Protein AF-A0A935WUL7-F1 (afdb_monomer)

Structure (mmCIF, N/CA/C/O backbone):
data_AF-A0A935WUL7-F1
#
_entry.id   AF-A0A935WUL7-F1
#
loop_
_atom_site.group_PDB
_atom_site.id
_atom_site.type_symbol
_atom_site.label_atom_id
_atom_site.label_alt_id
_atom_site.label_comp_id
_atom_site.label_asym_id
_atom_site.label_entity_id
_atom_site.label_seq_id
_atom_site.pdbx_PDB_ins_code
_atom_site.Cartn_x
_atom_site.Cartn_y
_atom_site.Cartn_z
_atom_site.occupancy
_atom_site.B_iso_or_equiv
_atom_site.auth_seq_id
_atom_site.auth_comp_id
_atom_site.auth_asym_id
_atom_site.auth_atom_id
_atom_site.pdbx_PDB_model_num
ATOM 1 N N . MET A 1 1 ? 13.232 -27.385 20.197 1.00 43.41 1 MET A N 1
ATOM 2 C CA . MET A 1 1 ? 14.283 -27.261 19.157 1.00 43.41 1 MET A CA 1
ATOM 3 C C . MET A 1 1 ? 14.720 -25.808 19.071 1.00 43.41 1 MET A C 1
ATOM 5 O O . MET A 1 1 ? 13.887 -24.963 18.771 1.00 43.41 1 MET A O 1
ATOM 9 N N . SER A 1 2 ? 15.982 -25.527 19.407 1.00 40.28 2 SER A N 1
ATOM 10 C CA . SER A 1 2 ? 16.555 -24.174 19.506 1.00 40.28 2 SER A CA 1
ATOM 11 C C . SER A 1 2 ? 16.473 -23.404 18.179 1.00 40.28 2 SER A C 1
ATOM 13 O O . SER A 1 2 ? 16.768 -23.967 17.122 1.00 40.28 2 SER A O 1
ATOM 15 N N . LYS A 1 3 ? 16.099 -22.117 18.258 1.00 43.62 3 LYS A N 1
ATOM 16 C CA . LYS A 1 3 ? 16.056 -21.130 17.158 1.00 43.62 3 LYS A CA 1
ATOM 17 C C . LYS A 1 3 ? 17.332 -21.181 16.299 1.00 43.62 3 LYS A C 1
ATOM 19 O O . LYS A 1 3 ? 17.240 -21.166 15.077 1.00 43.62 3 LYS A O 1
ATOM 24 N N . GLY A 1 4 ? 18.490 -21.390 16.933 1.00 40.50 4 GLY A N 1
ATOM 25 C CA . GLY A 1 4 ? 19.788 -21.470 16.259 1.00 40.50 4 GLY A CA 1
ATOM 26 C C . GLY A 1 4 ? 19.947 -22.670 15.321 1.00 40.50 4 GLY A C 1
ATOM 27 O O . GLY A 1 4 ? 20.589 -22.552 14.287 1.00 40.50 4 GLY A O 1
ATOM 28 N N . ARG A 1 5 ? 19.303 -23.811 15.604 1.00 38.03 5 ARG A N 1
ATOM 29 C CA . ARG A 1 5 ? 19.417 -25.005 14.744 1.00 38.03 5 ARG A CA 1
ATOM 30 C C . ARG A 1 5 ? 18.563 -24.893 13.477 1.00 38.03 5 ARG A C 1
ATOM 32 O O . ARG A 1 5 ? 18.925 -25.469 12.464 1.00 38.03 5 ARG A O 1
ATOM 39 N N . LYS A 1 6 ? 17.455 -24.142 13.515 1.00 45.31 6 LYS A N 1
ATOM 40 C CA . LYS A 1 6 ? 16.635 -23.862 12.321 1.00 45.31 6 LYS A CA 1
ATOM 41 C C . LYS A 1 6 ? 17.317 -22.853 11.400 1.00 45.31 6 LYS A C 1
ATOM 43 O O . LYS A 1 6 ? 17.370 -23.090 10.202 1.00 45.31 6 LYS A O 1
ATOM 48 N N . VAL A 1 7 ? 17.896 -21.798 11.977 1.00 47.81 7 VAL A N 1
ATOM 49 C CA . VAL A 1 7 ? 18.708 -20.820 11.236 1.00 47.81 7 VAL A CA 1
ATOM 50 C C . VAL A 1 7 ? 19.918 -21.505 10.602 1.00 47.81 7 VAL A C 1
ATOM 52 O O . VAL A 1 7 ? 20.156 -21.306 9.424 1.00 47.81 7 VAL A O 1
ATOM 55 N N . ALA A 1 8 ? 20.600 -22.405 11.318 1.00 38.75 8 ALA A N 1
ATOM 56 C CA . ALA A 1 8 ? 21.726 -23.162 10.769 1.00 38.75 8 ALA A CA 1
ATOM 57 C C . ALA A 1 8 ? 21.341 -24.096 9.605 1.00 38.75 8 ALA A C 1
ATOM 59 O O . ALA A 1 8 ? 22.125 -24.267 8.680 1.00 38.75 8 ALA A O 1
ATOM 60 N N . ILE A 1 9 ? 20.144 -24.694 9.624 1.00 47.03 9 ILE A N 1
ATOM 61 C CA . ILE A 1 9 ? 19.679 -25.582 8.544 1.00 47.03 9 ILE A CA 1
ATOM 62 C C . ILE A 1 9 ? 19.272 -24.777 7.304 1.00 47.03 9 ILE A C 1
ATOM 64 O O . ILE A 1 9 ? 19.604 -25.177 6.194 1.00 47.03 9 ILE A O 1
ATOM 68 N N . VAL A 1 10 ? 18.601 -23.633 7.482 1.00 48.31 10 VAL A N 1
ATOM 69 C CA . VAL A 1 10 ? 18.262 -22.728 6.370 1.00 48.31 10 VAL A CA 1
ATOM 70 C C . VAL A 1 10 ? 19.531 -22.104 5.788 1.00 48.31 10 VAL A C 1
ATOM 72 O O . VAL A 1 10 ? 19.711 -22.125 4.579 1.00 48.31 10 VAL A O 1
ATOM 75 N N . ALA A 1 11 ? 20.452 -21.657 6.642 1.00 43.22 11 ALA A N 1
ATOM 76 C CA . ALA A 1 11 ? 21.772 -21.168 6.256 1.00 43.22 11 ALA A CA 1
ATOM 77 C C . ALA A 1 11 ? 22.561 -22.201 5.444 1.00 43.22 11 ALA A C 1
ATOM 79 O O . ALA A 1 11 ? 23.109 -21.872 4.399 1.00 43.22 11 ALA A O 1
ATOM 80 N N . ALA A 1 12 ? 22.586 -23.458 5.896 1.00 40.19 12 ALA A N 1
ATOM 81 C CA . ALA A 1 12 ? 23.280 -24.536 5.201 1.00 40.19 12 ALA A CA 1
ATOM 82 C C . ALA A 1 12 ? 22.612 -24.901 3.867 1.00 40.19 12 ALA A C 1
ATOM 84 O O . ALA A 1 12 ? 23.315 -25.181 2.903 1.00 40.19 12 ALA A O 1
ATOM 85 N N . ALA A 1 13 ? 21.278 -24.871 3.785 1.00 43.19 13 ALA A N 1
ATOM 86 C CA . ALA A 1 13 ? 20.551 -25.140 2.545 1.00 43.19 13 ALA A CA 1
ATOM 87 C C . ALA A 1 13 ? 20.742 -24.018 1.512 1.00 43.19 13 ALA A C 1
ATOM 89 O O . ALA A 1 13 ? 20.981 -24.291 0.342 1.00 43.19 13 ALA A O 1
ATOM 90 N N . VAL A 1 14 ? 20.706 -22.760 1.952 1.00 49.75 14 VAL A N 1
ATOM 91 C CA . VAL A 1 14 ? 20.911 -21.578 1.105 1.00 49.75 14 VAL A CA 1
ATOM 92 C C . VAL A 1 14 ? 22.367 -21.476 0.642 1.00 49.75 14 VAL A C 1
ATOM 94 O O . VAL A 1 14 ? 22.613 -21.244 -0.536 1.00 49.75 14 VAL A O 1
ATOM 97 N N . ALA A 1 15 ? 23.334 -21.742 1.526 1.00 42.31 15 ALA A N 1
ATOM 98 C CA . ALA A 1 15 ? 24.750 -21.808 1.164 1.00 42.31 15 ALA A CA 1
ATOM 99 C C . ALA A 1 15 ? 25.062 -22.983 0.222 1.00 42.31 15 ALA A C 1
ATOM 101 O O . ALA A 1 15 ? 25.891 -22.842 -0.669 1.00 42.31 15 ALA A O 1
ATOM 102 N N . ALA A 1 16 ? 24.383 -24.126 0.373 1.00 39.19 16 ALA A N 1
ATOM 103 C CA . ALA A 1 16 ? 24.530 -25.260 -0.540 1.00 39.19 16 ALA A CA 1
ATOM 104 C C . ALA A 1 16 ? 23.945 -24.970 -1.933 1.00 39.19 16 ALA A C 1
ATOM 106 O O . ALA A 1 16 ? 24.520 -25.396 -2.928 1.00 39.19 16 ALA A O 1
ATOM 107 N N . VAL A 1 17 ? 22.846 -24.213 -2.015 1.00 43.66 17 VAL A N 1
ATOM 108 C CA . VAL A 1 17 ? 22.271 -23.755 -3.293 1.00 43.66 17 VAL A CA 1
ATOM 109 C C . VAL A 1 17 ? 23.154 -22.677 -3.939 1.00 43.66 17 VAL A C 1
ATOM 111 O O . VAL A 1 17 ? 23.400 -22.739 -5.140 1.00 43.66 17 VAL A O 1
ATOM 114 N N . GLY A 1 18 ? 23.720 -21.759 -3.148 1.00 44.72 18 GLY A N 1
ATOM 115 C CA . GLY A 1 18 ? 24.684 -20.750 -3.614 1.00 44.72 18 GLY A CA 1
ATOM 116 C C . GLY A 1 18 ? 26.058 -21.300 -4.009 1.00 44.72 18 GLY A C 1
ATOM 117 O O . GLY A 1 18 ? 26.809 -20.639 -4.712 1.00 44.72 18 GLY A O 1
ATOM 118 N N . ALA A 1 19 ? 26.407 -22.515 -3.585 1.00 37.66 19 ALA A N 1
ATOM 119 C CA . ALA A 1 19 ? 27.637 -23.183 -4.007 1.00 37.66 19 ALA A CA 1
ATOM 120 C C . ALA A 1 19 ? 27.500 -23.895 -5.367 1.00 37.66 19 ALA A C 1
ATOM 122 O O . ALA A 1 19 ? 28.504 -24.329 -5.928 1.00 37.66 19 ALA A O 1
ATOM 123 N N . LEU A 1 20 ? 26.277 -24.036 -5.894 1.00 41.06 20 LEU A N 1
ATOM 124 C CA . LEU A 1 20 ? 25.991 -24.825 -7.095 1.00 41.06 20 LEU A CA 1
ATOM 125 C C . LEU A 1 20 ? 25.732 -23.984 -8.363 1.00 41.06 20 LEU A C 1
ATOM 127 O O . LEU A 1 20 ? 25.598 -24.579 -9.427 1.00 41.06 20 LEU A O 1
ATOM 131 N N . ALA A 1 21 ? 25.689 -22.642 -8.303 1.00 41.62 21 ALA A N 1
ATOM 132 C CA . ALA A 1 21 ? 25.181 -21.823 -9.418 1.00 41.62 21 ALA A CA 1
ATOM 133 C C . ALA A 1 21 ? 25.947 -20.503 -9.705 1.00 41.62 21 ALA A C 1
ATOM 135 O O . ALA A 1 21 ? 25.377 -19.422 -9.654 1.00 41.62 21 ALA A O 1
ATOM 136 N N . GLY A 1 22 ? 27.237 -20.536 -10.053 1.00 53.00 22 GLY A N 1
ATOM 137 C CA . GLY A 1 22 ? 27.925 -19.366 -10.643 1.00 53.00 22 GLY A CA 1
ATOM 138 C C . GLY A 1 22 ? 28.064 -18.108 -9.756 1.00 53.00 22 GLY A C 1
ATOM 139 O O . GLY A 1 22 ? 27.659 -18.079 -8.592 1.00 53.00 22 GLY A O 1
ATOM 140 N N . PHE A 1 23 ? 28.680 -17.060 -10.317 1.00 46.03 23 PHE A N 1
ATOM 141 C CA . PHE A 1 23 ? 29.175 -15.874 -9.596 1.00 46.03 23 PHE A CA 1
ATOM 142 C C . PHE A 1 23 ? 28.092 -15.068 -8.848 1.00 46.03 23 PHE A C 1
ATOM 144 O O . PHE A 1 23 ? 28.370 -14.500 -7.799 1.00 46.03 23 PHE A O 1
ATOM 151 N N . GLY A 1 24 ? 26.842 -15.066 -9.322 1.00 57.69 24 GLY A N 1
ATOM 152 C CA . GLY A 1 24 ? 25.733 -14.362 -8.660 1.00 57.69 24 GLY A CA 1
ATOM 153 C C . GLY A 1 24 ? 25.089 -15.124 -7.491 1.00 57.69 24 GLY A C 1
ATOM 154 O O . GLY A 1 24 ? 24.492 -14.517 -6.600 1.00 57.69 24 GLY A O 1
ATOM 155 N N . SER A 1 25 ? 25.218 -16.454 -7.444 1.00 63.47 25 SER A N 1
ATOM 156 C CA . SER A 1 25 ? 24.481 -17.276 -6.472 1.00 63.47 25 SER A CA 1
ATOM 157 C C . SER A 1 25 ? 25.047 -17.236 -5.052 1.00 63.47 25 SER A C 1
ATOM 159 O O . SER A 1 25 ? 24.284 -17.385 -4.095 1.00 63.47 25 SER A O 1
ATOM 161 N N . TRP A 1 26 ? 26.351 -16.984 -4.881 1.00 72.31 26 TRP A N 1
ATOM 162 C CA . TRP A 1 26 ? 26.955 -16.866 -3.549 1.00 72.31 26 TRP A CA 1
ATOM 163 C C . TRP A 1 26 ? 26.575 -15.547 -2.868 1.00 72.31 26 TRP A C 1
ATOM 165 O O . TRP A 1 26 ? 26.305 -15.550 -1.666 1.00 72.31 26 TRP A O 1
ATOM 175 N N . LEU A 1 27 ? 26.487 -14.444 -3.627 1.00 69.12 27 LEU A N 1
ATOM 176 C CA . LEU A 1 27 ? 25.964 -13.170 -3.131 1.00 69.12 27 LEU A CA 1
ATOM 177 C C . LEU A 1 27 ? 24.513 -13.367 -2.710 1.00 69.12 27 LEU A C 1
ATOM 179 O O . LEU A 1 27 ? 24.187 -13.139 -1.552 1.00 69.12 27 LEU A O 1
ATOM 183 N N . LEU A 1 28 ? 23.662 -13.903 -3.587 1.00 64.88 28 LEU A N 1
ATOM 184 C CA . LEU A 1 28 ? 22.258 -14.160 -3.260 1.00 64.88 28 LEU A CA 1
ATOM 185 C C . LEU A 1 28 ? 22.102 -15.034 -1.999 1.00 64.88 28 LEU A C 1
ATOM 187 O O . LEU A 1 28 ? 21.299 -14.732 -1.115 1.00 64.88 28 LEU A O 1
ATOM 191 N N . ALA A 1 29 ? 22.916 -16.083 -1.868 1.00 68.69 29 ALA A N 1
ATOM 192 C CA . ALA A 1 29 ? 22.936 -16.928 -0.681 1.00 68.69 29 ALA A CA 1
ATOM 193 C C . ALA A 1 29 ? 23.379 -16.172 0.582 1.00 68.69 29 ALA A C 1
ATOM 195 O O . ALA A 1 29 ? 22.799 -16.370 1.652 1.00 68.69 29 ALA A O 1
ATOM 196 N N . LEU A 1 30 ? 24.365 -15.279 0.470 1.00 75.31 30 LEU A N 1
ATOM 197 C CA . LEU A 1 30 ? 24.801 -14.404 1.555 1.00 75.31 30 LEU A CA 1
ATOM 198 C C . LEU A 1 30 ? 23.702 -13.409 1.954 1.00 75.31 30 LEU A C 1
ATOM 200 O O . LEU A 1 30 ? 23.436 -13.254 3.143 1.00 75.31 30 LEU A O 1
ATOM 204 N N . PHE A 1 31 ? 23.023 -12.786 0.990 1.00 69.56 31 PHE A N 1
ATOM 205 C CA . PHE A 1 31 ? 21.888 -11.890 1.226 1.00 69.56 31 PHE A CA 1
ATOM 206 C C . PHE A 1 31 ? 20.785 -12.597 2.022 1.00 69.56 31 PHE A C 1
ATOM 208 O O . PHE A 1 31 ? 20.350 -12.112 3.069 1.00 69.56 31 PHE A O 1
ATOM 215 N N . VAL A 1 32 ? 20.381 -13.788 1.571 1.00 66.25 32 VAL A N 1
ATOM 216 C CA . VAL A 1 32 ? 19.356 -14.599 2.242 1.00 66.25 32 VAL A CA 1
ATOM 217 C C . VAL A 1 32 ? 19.828 -15.062 3.624 1.00 66.25 32 VAL A C 1
ATOM 219 O O . VAL A 1 32 ? 19.043 -15.071 4.573 1.00 66.25 32 VAL A O 1
ATOM 222 N N . LEU A 1 33 ? 21.109 -15.406 3.780 1.00 74.88 33 LEU A N 1
ATOM 223 C CA . LEU A 1 33 ? 21.695 -15.769 5.070 1.00 74.88 33 LEU A CA 1
ATOM 224 C C . LEU A 1 33 ? 21.661 -14.600 6.061 1.00 74.88 33 LEU A C 1
ATOM 226 O O . LEU A 1 33 ? 21.227 -14.778 7.198 1.00 74.88 33 LEU A O 1
ATOM 230 N N . LEU A 1 34 ? 22.106 -13.413 5.646 1.00 76.69 34 LEU A N 1
ATOM 231 C CA . LEU A 1 34 ? 22.108 -12.213 6.484 1.00 76.69 34 LEU A CA 1
ATOM 232 C C . LEU A 1 34 ? 20.678 -11.810 6.864 1.00 76.69 34 LEU A C 1
ATOM 234 O O . LEU A 1 34 ? 20.418 -11.500 8.029 1.00 76.69 34 LEU A O 1
ATOM 238 N N . ALA A 1 35 ? 19.734 -11.917 5.925 1.00 63.97 35 ALA A N 1
ATOM 239 C CA . ALA A 1 35 ? 18.313 -11.714 6.196 1.00 63.97 35 ALA A CA 1
ATOM 240 C C . ALA A 1 35 ? 17.788 -12.727 7.227 1.00 63.97 35 ALA A C 1
ATOM 242 O O . ALA A 1 35 ? 17.129 -12.351 8.196 1.00 63.97 35 ALA A O 1
ATOM 243 N N . ALA A 1 36 ? 18.147 -14.009 7.093 1.00 65.50 36 ALA A N 1
ATOM 244 C CA . ALA A 1 36 ? 17.759 -15.058 8.038 1.00 65.50 36 ALA A CA 1
ATOM 245 C C . ALA A 1 36 ? 18.392 -14.889 9.433 1.00 65.50 36 ALA A C 1
ATOM 247 O O . ALA A 1 36 ? 17.808 -15.316 10.434 1.00 65.50 36 ALA A O 1
ATOM 248 N N . LEU A 1 37 ? 19.569 -14.262 9.514 1.00 76.69 37 LEU A N 1
ATOM 249 C CA . LEU A 1 37 ? 20.228 -13.885 10.768 1.00 76.69 37 LEU A CA 1
ATOM 250 C C . LEU A 1 37 ? 19.597 -12.646 11.424 1.00 76.69 37 LEU A C 1
ATOM 252 O O . LEU A 1 37 ? 19.926 -12.341 12.571 1.00 76.69 37 LEU A O 1
ATOM 256 N N . GLY A 1 38 ? 18.666 -11.970 10.743 1.00 67.38 38 GLY A N 1
ATOM 257 C CA . GLY A 1 38 ? 17.996 -10.770 11.242 1.00 67.38 38 GLY A CA 1
ATOM 258 C C . GLY A 1 38 ? 18.878 -9.526 11.191 1.00 67.38 38 GLY A C 1
ATOM 259 O O . GLY A 1 38 ? 18.703 -8.619 12.004 1.00 67.38 38 GLY A O 1
ATOM 260 N N . VAL A 1 39 ? 19.849 -9.493 10.275 1.00 79.62 39 VAL A N 1
ATOM 261 C CA . VAL A 1 39 ? 20.658 -8.298 10.026 1.00 79.62 39 VAL A CA 1
ATOM 262 C C . VAL A 1 39 ? 19.745 -7.190 9.475 1.00 79.62 39 VAL A C 1
ATOM 264 O O . VAL A 1 39 ? 18.870 -7.487 8.659 1.00 79.62 39 VAL A O 1
ATOM 267 N N . PRO A 1 40 ? 19.904 -5.921 9.903 1.00 76.88 40 PRO A N 1
ATOM 268 C CA . PRO A 1 40 ? 19.119 -4.816 9.366 1.00 76.88 40 PRO A CA 1
ATOM 269 C C . PRO A 1 40 ? 19.226 -4.733 7.844 1.00 76.88 40 PRO A C 1
ATOM 271 O O . PRO A 1 40 ? 20.320 -4.825 7.286 1.00 76.88 40 PRO A O 1
ATOM 274 N N . LEU A 1 41 ? 18.095 -4.519 7.175 1.00 72.44 41 LEU A N 1
ATOM 275 C CA . LEU A 1 41 ? 18.014 -4.600 5.720 1.00 72.44 41 LEU A CA 1
ATOM 276 C C . LEU A 1 41 ? 18.960 -3.628 5.003 1.00 72.44 41 LEU A C 1
ATOM 278 O O . LEU A 1 41 ? 19.604 -4.017 4.036 1.00 72.44 41 LEU A O 1
ATOM 282 N N . PHE A 1 42 ? 19.112 -2.404 5.510 1.00 80.38 42 PHE A N 1
ATOM 283 C CA . PHE A 1 42 ? 20.041 -1.439 4.922 1.00 80.38 42 PHE A CA 1
ATOM 284 C C . PHE A 1 42 ? 21.490 -1.952 4.903 1.00 80.38 42 PHE A C 1
ATOM 286 O O . PHE A 1 42 ? 22.229 -1.674 3.966 1.00 80.38 42 PHE A O 1
ATOM 293 N N . ALA A 1 43 ? 21.900 -2.727 5.914 1.00 85.25 43 ALA A N 1
ATOM 294 C CA . ALA A 1 43 ? 23.242 -3.296 5.983 1.00 85.25 43 ALA A CA 1
ATOM 295 C C . ALA A 1 43 ? 23.398 -4.460 4.999 1.00 85.25 43 ALA A C 1
ATOM 297 O O . ALA A 1 43 ? 24.468 -4.636 4.422 1.00 85.25 43 ALA A O 1
ATOM 298 N N . ILE A 1 44 ? 22.322 -5.219 4.775 1.00 80.44 44 ILE A N 1
ATOM 299 C CA . ILE A 1 44 ? 22.271 -6.261 3.747 1.00 80.44 44 ILE A CA 1
ATOM 300 C C . ILE A 1 44 ? 22.407 -5.628 2.358 1.00 80.44 44 ILE A C 1
ATOM 302 O O . ILE A 1 44 ? 23.220 -6.085 1.566 1.00 80.44 44 ILE A O 1
ATOM 306 N N . MET A 1 45 ? 21.661 -4.559 2.081 1.00 76.44 45 MET A N 1
ATOM 307 C CA . MET A 1 45 ? 21.687 -3.862 0.794 1.00 76.44 45 MET A CA 1
ATOM 308 C C . MET A 1 45 ? 23.006 -3.155 0.539 1.00 76.44 45 MET A C 1
ATOM 310 O O . MET A 1 45 ? 23.659 -3.444 -0.451 1.00 76.44 45 MET A O 1
ATOM 314 N N . GLY A 1 46 ? 23.418 -2.262 1.438 1.00 82.56 46 GLY A N 1
ATOM 315 C CA . GLY A 1 46 ? 24.622 -1.459 1.255 1.00 82.56 46 GLY A CA 1
ATOM 316 C C . GLY A 1 46 ? 25.881 -2.312 1.342 1.00 82.56 46 GLY A C 1
ATOM 317 O O . GLY A 1 46 ? 26.760 -2.217 0.493 1.00 82.56 46 GLY A O 1
ATOM 318 N N . GLY A 1 47 ? 25.948 -3.210 2.330 1.00 85.69 47 GLY A N 1
ATOM 319 C CA . GLY A 1 47 ? 27.056 -4.154 2.457 1.00 85.69 47 GLY A CA 1
ATOM 320 C C . GLY A 1 47 ? 27.096 -5.150 1.301 1.00 85.69 47 GLY A C 1
ATOM 321 O O . GLY A 1 47 ? 28.169 -5.447 0.786 1.00 85.69 47 GLY A O 1
ATOM 322 N N . GLY A 1 48 ? 25.937 -5.629 0.855 1.00 82.69 48 GLY A N 1
ATOM 323 C CA . GLY A 1 48 ? 25.827 -6.525 -0.286 1.00 82.69 48 GLY A CA 1
ATOM 324 C C . GLY A 1 48 ? 26.194 -5.853 -1.607 1.00 82.69 48 GLY A C 1
ATOM 325 O O . GLY A 1 48 ? 26.976 -6.425 -2.354 1.00 82.69 48 GLY A O 1
ATOM 326 N N . ALA A 1 49 ? 25.734 -4.624 -1.852 1.00 81.81 49 ALA A N 1
ATOM 327 C CA . ALA A 1 49 ? 26.156 -3.800 -2.984 1.00 81.81 49 ALA A CA 1
ATOM 328 C C . ALA A 1 49 ? 27.671 -3.564 -2.954 1.00 81.81 49 ALA A C 1
ATOM 330 O O . ALA A 1 49 ? 28.346 -3.699 -3.970 1.00 81.81 49 ALA A O 1
ATOM 331 N N . GLN A 1 50 ? 28.231 -3.285 -1.773 1.00 87.75 50 GLN A N 1
ATOM 332 C CA . GLN A 1 50 ? 29.663 -3.041 -1.621 1.00 87.75 50 GLN A CA 1
ATOM 333 C C . GLN A 1 50 ? 30.480 -4.290 -1.927 1.00 87.75 50 GLN A C 1
ATOM 335 O O . GLN A 1 50 ? 31.502 -4.210 -2.606 1.00 87.75 50 GLN A O 1
ATOM 340 N N . LEU A 1 51 ? 30.041 -5.440 -1.417 1.00 87.50 51 LEU A N 1
ATOM 341 C CA . LEU A 1 51 ? 30.658 -6.725 -1.714 1.00 87.50 51 LEU A CA 1
ATOM 342 C C . LEU A 1 51 ? 30.519 -7.066 -3.194 1.00 87.50 51 LEU A C 1
ATOM 344 O O . LEU A 1 51 ? 31.479 -7.555 -3.776 1.00 87.50 51 LEU A O 1
ATOM 348 N N . ALA A 1 52 ? 29.375 -6.774 -3.807 1.00 83.25 52 ALA A N 1
ATOM 349 C CA . ALA A 1 52 ? 29.134 -7.027 -5.219 1.00 83.25 52 ALA A CA 1
ATOM 350 C C . ALA A 1 52 ? 30.091 -6.216 -6.111 1.00 83.25 52 ALA A C 1
ATOM 352 O O . ALA A 1 52 ? 30.792 -6.802 -6.931 1.00 83.25 52 ALA A O 1
ATOM 353 N N . TRP A 1 53 ? 30.254 -4.915 -5.849 1.00 86.56 53 TRP A N 1
ATOM 354 C CA . TRP A 1 53 ? 31.253 -4.077 -6.527 1.00 86.56 53 TRP A CA 1
ATOM 355 C C . TRP A 1 53 ? 32.696 -4.543 -6.279 1.00 86.56 53 TRP A C 1
ATOM 357 O O . TRP A 1 53 ? 33.488 -4.657 -7.210 1.00 86.56 53 TRP A O 1
ATOM 367 N N . LEU A 1 54 ? 33.055 -4.882 -5.034 1.00 87.25 54 LEU A N 1
ATOM 368 C CA . LEU A 1 54 ? 34.407 -5.364 -4.697 1.00 87.25 54 LEU A CA 1
ATOM 369 C C . LEU A 1 54 ? 34.738 -6.735 -5.281 1.00 87.25 54 LEU A C 1
ATOM 371 O O . LEU A 1 54 ? 35.904 -7.113 -5.325 1.00 87.25 54 LEU A O 1
ATOM 375 N N . THR A 1 55 ? 33.722 -7.496 -5.667 1.00 85.06 55 THR A N 1
ATOM 376 C CA . THR A 1 55 ? 33.891 -8.819 -6.257 1.00 85.06 55 THR A CA 1
ATOM 377 C C . THR A 1 55 ? 33.561 -8.825 -7.739 1.00 85.06 55 THR A C 1
ATOM 379 O O . THR A 1 55 ? 33.549 -9.887 -8.327 1.00 85.06 55 THR A O 1
ATOM 382 N N . HIS A 1 56 ? 33.351 -7.681 -8.386 1.00 83.81 56 HIS A N 1
ATOM 383 C CA . HIS A 1 56 ? 33.006 -7.634 -9.806 1.00 83.81 56 HIS A CA 1
ATOM 384 C C . HIS A 1 56 ? 33.970 -8.465 -10.682 1.00 83.81 56 HIS A C 1
ATOM 386 O O . HIS A 1 56 ? 35.155 -8.601 -10.386 1.00 83.81 56 HIS A O 1
ATOM 392 N N . SER A 1 57 ? 33.487 -9.033 -11.785 1.00 80.88 57 SER A N 1
ATOM 393 C CA . SER A 1 57 ? 34.329 -9.760 -12.753 1.00 80.88 57 SER A CA 1
ATOM 394 C C . SER A 1 57 ? 35.545 -8.961 -13.253 1.00 80.88 57 SER A C 1
ATOM 396 O O . SER A 1 57 ? 36.590 -9.550 -13.532 1.00 80.88 57 SER A O 1
ATOM 398 N N . GLU A 1 58 ? 35.440 -7.634 -13.336 1.00 81.44 58 GLU A N 1
ATOM 399 C CA . GLU A 1 58 ? 36.487 -6.762 -13.843 1.00 81.44 58 GLU A CA 1
ATOM 400 C C . GLU A 1 58 ? 37.107 -5.972 -12.692 1.00 81.44 58 GLU A C 1
ATOM 402 O O . GLU A 1 58 ? 36.433 -5.273 -11.934 1.00 81.44 58 GLU A O 1
ATOM 407 N N . VAL A 1 59 ? 38.432 -6.066 -12.579 1.00 83.06 59 VAL A N 1
ATOM 408 C CA . VAL A 1 59 ? 39.207 -5.490 -11.468 1.00 83.06 59 VAL A CA 1
ATOM 409 C C . VAL A 1 59 ? 39.075 -3.962 -11.398 1.00 83.06 59 VAL A C 1
ATOM 411 O O . VAL A 1 59 ? 39.198 -3.379 -10.322 1.00 83.06 59 VAL A O 1
ATOM 414 N N . GLN A 1 60 ? 38.776 -3.305 -12.523 1.00 82.38 60 GLN A N 1
ATOM 415 C CA . GLN A 1 60 ? 38.571 -1.855 -12.597 1.00 82.38 60 GLN A CA 1
ATOM 416 C C . GLN A 1 60 ? 37.361 -1.353 -11.794 1.00 82.38 60 GLN A C 1
ATOM 418 O O . GLN A 1 60 ? 37.327 -0.189 -11.398 1.00 82.38 60 GLN A O 1
ATOM 423 N N . TYR A 1 61 ? 36.403 -2.231 -11.488 1.00 81.81 61 TYR A N 1
ATOM 424 C CA . TYR A 1 61 ? 35.224 -1.886 -10.697 1.00 81.81 61 TYR A CA 1
ATOM 425 C C . TYR A 1 61 ? 35.378 -2.196 -9.195 1.00 81.81 61 TYR A C 1
ATOM 427 O O . TYR A 1 61 ? 34.478 -1.905 -8.406 1.00 81.81 61 TYR A O 1
ATOM 435 N N . HIS A 1 62 ? 36.534 -2.712 -8.747 1.00 86.25 62 HIS A N 1
ATOM 436 C CA . HIS A 1 62 ? 36.805 -3.063 -7.339 1.00 86.25 62 HIS A CA 1
ATOM 437 C C . HIS A 1 62 ? 37.106 -1.836 -6.468 1.00 86.25 62 HIS A C 1
ATOM 439 O O . HIS A 1 62 ? 38.171 -1.714 -5.852 1.00 86.25 62 HIS A O 1
ATOM 445 N N . HIS A 1 63 ? 36.171 -0.895 -6.393 1.00 82.81 63 HIS A N 1
ATOM 446 C CA . HIS A 1 63 ? 36.341 0.322 -5.608 1.00 82.81 63 HIS A CA 1
ATOM 447 C C . HIS A 1 63 ? 35.194 0.543 -4.626 1.00 82.81 63 HIS A C 1
ATOM 449 O O . HIS A 1 63 ? 34.021 0.383 -4.949 1.00 82.81 63 HIS A O 1
ATOM 455 N N . LEU A 1 64 ? 35.533 1.017 -3.422 1.00 81.38 64 LEU A N 1
ATOM 456 C CA . LEU A 1 64 ? 34.532 1.409 -2.423 1.00 81.38 64 LEU A CA 1
ATOM 457 C C . LEU A 1 64 ? 33.691 2.616 -2.853 1.00 81.38 64 LEU A C 1
ATOM 459 O O . LEU A 1 64 ? 32.596 2.826 -2.344 1.00 81.38 64 LEU A O 1
ATOM 463 N N . ARG A 1 65 ? 34.189 3.414 -3.803 1.00 82.94 65 ARG A N 1
ATOM 464 C CA . ARG A 1 65 ? 33.515 4.642 -4.226 1.00 82.94 65 ARG A CA 1
ATOM 465 C C . ARG A 1 65 ? 32.238 4.406 -5.028 1.00 82.94 65 ARG A C 1
ATOM 467 O O . ARG A 1 65 ? 31.444 5.324 -5.069 1.00 82.94 65 ARG A O 1
ATOM 474 N N . PHE A 1 66 ? 32.008 3.236 -5.631 1.00 79.62 66 PHE A N 1
ATOM 475 C CA . PHE A 1 66 ? 30.875 3.034 -6.555 1.00 79.62 66 PHE A CA 1
ATOM 476 C C . PHE A 1 66 ? 29.488 3.127 -5.905 1.00 79.62 66 PHE A C 1
ATOM 478 O O . PHE A 1 66 ? 28.504 3.368 -6.592 1.00 79.62 66 PHE A O 1
ATOM 485 N N . ILE A 1 67 ? 29.405 3.030 -4.578 1.00 78.44 67 ILE A N 1
ATOM 486 C CA . ILE A 1 67 ? 28.161 3.287 -3.842 1.00 78.44 67 ILE A CA 1
ATOM 487 C C . ILE A 1 67 ? 27.858 4.786 -3.728 1.00 78.44 67 ILE A C 1
ATOM 489 O O . ILE A 1 67 ? 26.695 5.185 -3.700 1.00 78.44 67 ILE A O 1
ATOM 493 N N . ALA A 1 68 ? 28.894 5.623 -3.634 1.00 75.50 68 ALA A N 1
ATOM 494 C CA . ALA A 1 68 ? 28.745 7.034 -3.299 1.00 75.50 68 ALA A CA 1
ATOM 495 C C . ALA A 1 68 ? 27.994 7.854 -4.368 1.00 75.50 68 ALA A C 1
ATOM 497 O O . ALA A 1 68 ? 27.110 8.599 -3.955 1.00 75.50 68 ALA A O 1
ATOM 498 N N . PRO A 1 69 ? 28.253 7.708 -5.688 1.00 71.00 69 PRO A N 1
ATOM 499 C CA . PRO A 1 69 ? 27.592 8.500 -6.719 1.00 71.00 69 PRO A CA 1
ATOM 500 C C . PRO A 1 69 ? 26.076 8.423 -6.674 1.00 71.00 69 PRO A C 1
ATOM 502 O O . PRO A 1 69 ? 25.449 9.445 -6.845 1.00 71.00 69 PRO A O 1
ATOM 505 N N . THR A 1 70 ? 25.487 7.259 -6.389 1.00 67.88 70 THR A N 1
ATOM 506 C CA . THR A 1 70 ? 24.022 7.090 -6.365 1.00 67.88 70 THR A CA 1
ATOM 507 C C . THR A 1 70 ? 23.390 7.383 -5.011 1.00 67.88 70 THR A C 1
ATOM 509 O O . THR A 1 70 ? 22.206 7.689 -4.932 1.00 67.88 70 THR A O 1
ATOM 512 N N . VAL A 1 71 ? 24.151 7.284 -3.920 1.00 72.38 71 VAL A N 1
ATOM 513 C CA . VAL A 1 71 ? 23.642 7.610 -2.575 1.00 72.38 71 VAL A CA 1
ATOM 514 C C . VAL A 1 71 ? 23.738 9.102 -2.279 1.00 72.38 71 VAL A C 1
ATOM 516 O O . VAL A 1 71 ? 22.902 9.640 -1.563 1.00 72.38 71 VAL A O 1
ATOM 519 N N . LEU A 1 72 ? 24.782 9.752 -2.786 1.00 74.12 72 LEU A N 1
ATOM 520 C CA . LEU A 1 72 ? 25.068 11.169 -2.573 1.00 74.12 72 LEU A CA 1
ATOM 521 C C . LEU A 1 72 ? 24.742 12.010 -3.812 1.00 74.12 72 LEU A C 1
ATOM 523 O O . LEU A 1 72 ? 25.154 13.165 -3.869 1.00 74.12 72 LEU A O 1
ATOM 527 N N . ASP A 1 73 ? 24.052 11.427 -4.795 1.00 77.88 73 ASP A N 1
ATOM 528 C CA . ASP A 1 73 ? 23.643 12.143 -5.998 1.00 77.88 73 ASP A CA 1
ATOM 529 C C . ASP A 1 73 ? 22.690 13.290 -5.663 1.00 77.88 73 ASP A C 1
ATOM 531 O O . ASP A 1 73 ? 21.858 13.158 -4.758 1.00 77.88 73 ASP A O 1
ATOM 535 N N . ALA A 1 74 ? 22.728 14.343 -6.480 1.00 71.69 74 ALA A N 1
ATOM 536 C CA . ALA A 1 74 ? 21.775 15.447 -6.420 1.00 71.69 74 ALA A CA 1
ATOM 537 C C . ALA A 1 74 ? 20.329 14.943 -6.568 1.00 71.69 74 ALA A C 1
ATOM 539 O O . ALA A 1 74 ? 19.445 15.348 -5.817 1.00 71.69 74 ALA A O 1
ATOM 540 N N . HIS A 1 75 ? 20.095 13.953 -7.441 1.00 68.62 75 HIS A N 1
ATOM 541 C CA . HIS A 1 75 ? 18.776 13.329 -7.610 1.00 68.62 75 HIS A CA 1
ATOM 542 C C . HIS A 1 75 ? 18.221 12.722 -6.316 1.00 68.62 75 HIS A C 1
ATOM 544 O O . HIS A 1 75 ? 17.007 12.707 -6.104 1.00 68.62 75 HIS A O 1
ATOM 550 N N . PHE A 1 76 ? 19.097 12.202 -5.451 1.00 72.88 76 PHE A N 1
ATOM 551 C CA . PHE A 1 76 ? 18.691 11.641 -4.171 1.00 72.88 76 PHE A CA 1
ATOM 552 C C . PHE A 1 76 ? 18.583 12.714 -3.085 1.00 72.88 76 PHE A C 1
ATOM 554 O O . PHE A 1 76 ? 17.603 12.720 -2.337 1.00 72.88 76 PHE A O 1
ATOM 561 N N . SER A 1 77 ? 19.565 13.617 -2.992 1.00 76.75 77 SER A N 1
ATOM 562 C CA . SER A 1 77 ? 19.612 14.654 -1.954 1.00 76.75 77 SER A CA 1
ATOM 563 C C . SER A 1 77 ? 18.510 15.695 -2.093 1.00 76.75 77 SER A C 1
ATOM 565 O O . SER A 1 77 ? 17.963 16.130 -1.080 1.00 76.75 77 SER A O 1
ATOM 567 N N . ASP A 1 78 ? 18.156 16.046 -3.327 1.00 80.12 78 ASP A N 1
ATOM 568 C CA . ASP A 1 78 ? 17.168 17.087 -3.627 1.00 80.12 78 ASP A CA 1
ATOM 569 C C . ASP A 1 78 ? 15.759 16.499 -3.739 1.00 80.12 78 ASP A C 1
ATOM 571 O O . ASP A 1 78 ? 14.784 17.185 -4.043 1.00 80.12 78 ASP A O 1
ATOM 575 N N . SER A 1 79 ? 15.635 15.199 -3.468 1.00 76.44 79 SER A N 1
ATOM 576 C CA . SER A 1 79 ? 14.385 14.491 -3.606 1.00 76.44 79 SER A CA 1
ATOM 577 C C . SER A 1 79 ? 13.370 14.925 -2.536 1.00 76.44 79 SER A C 1
ATOM 579 O O . SER A 1 79 ? 13.621 14.728 -1.338 1.00 76.44 79 SER A O 1
ATOM 581 N N . PRO A 1 80 ? 12.161 15.393 -2.922 1.00 78.62 80 PRO A N 1
ATOM 582 C CA . PRO A 1 80 ? 11.092 15.780 -1.985 1.00 78.62 80 PRO A CA 1
ATOM 583 C C . PRO A 1 80 ? 10.699 14.669 -0.995 1.00 78.62 80 PRO A C 1
ATOM 585 O O . PRO A 1 80 ? 10.115 14.901 0.068 1.00 78.62 80 PRO A O 1
ATOM 588 N N . ILE A 1 81 ? 11.046 13.428 -1.332 1.00 73.94 81 ILE A N 1
ATOM 589 C CA . ILE A 1 81 ? 10.827 12.208 -0.557 1.00 73.94 81 ILE A CA 1
ATOM 590 C C . ILE A 1 81 ? 11.452 12.294 0.835 1.00 73.94 81 ILE A C 1
ATOM 592 O O . ILE A 1 81 ? 10.834 11.863 1.815 1.00 73.94 81 ILE A O 1
ATOM 596 N N . LEU A 1 82 ? 12.672 12.836 0.925 1.00 82.12 82 LEU A N 1
ATOM 597 C CA . LEU A 1 82 ? 13.448 12.871 2.165 1.00 82.12 82 LEU A CA 1
ATOM 598 C C . LEU A 1 82 ? 12.750 13.695 3.252 1.00 82.12 82 LEU A C 1
ATOM 600 O O . LEU A 1 82 ? 12.916 13.417 4.439 1.00 82.12 82 LEU A O 1
ATOM 604 N N . VAL A 1 83 ? 11.919 14.654 2.841 1.00 89.00 83 VAL A N 1
ATOM 605 C CA . VAL A 1 83 ? 11.078 15.479 3.716 1.00 89.00 83 VAL A CA 1
ATOM 606 C C . VAL A 1 83 ? 9.681 14.871 3.874 1.00 89.00 83 VAL A C 1
ATOM 608 O O . VAL A 1 83 ? 9.151 14.783 4.985 1.00 89.00 83 VAL A O 1
ATOM 611 N N . THR A 1 84 ? 9.103 14.380 2.779 1.00 84.62 84 THR A N 1
ATOM 612 C CA . THR A 1 84 ? 7.747 13.819 2.728 1.00 84.62 84 THR A CA 1
ATOM 613 C C . THR A 1 84 ? 7.563 12.616 3.662 1.00 84.62 84 THR A C 1
ATOM 615 O O . THR A 1 84 ? 6.593 12.567 4.425 1.00 84.62 84 THR A O 1
ATOM 618 N N . ILE A 1 85 ? 8.490 11.645 3.644 1.00 81.31 85 ILE A N 1
ATOM 619 C CA . ILE A 1 85 ? 8.377 10.403 4.432 1.00 81.31 85 ILE A CA 1
ATOM 620 C C . ILE A 1 85 ? 8.308 10.698 5.941 1.00 81.31 85 ILE A C 1
ATOM 622 O O . ILE A 1 85 ? 7.360 10.231 6.585 1.00 81.31 85 ILE A O 1
ATOM 626 N N . PRO A 1 86 ? 9.241 11.467 6.543 1.00 88.75 86 PRO A N 1
ATOM 627 C CA . PRO A 1 86 ? 9.155 11.833 7.954 1.00 88.75 86 PRO A CA 1
ATOM 628 C C . PRO A 1 86 ? 7.859 12.543 8.340 1.00 88.75 86 PRO A C 1
ATOM 630 O O . PRO A 1 86 ? 7.293 12.234 9.391 1.00 88.75 86 PRO A O 1
ATOM 633 N N . LEU A 1 87 ? 7.378 13.469 7.507 1.00 91.38 87 LEU A N 1
ATOM 634 C CA . LEU A 1 87 ? 6.188 14.269 7.803 1.00 91.38 87 LEU A CA 1
ATOM 635 C C . LEU A 1 87 ? 4.912 13.430 7.765 1.00 91.38 87 LEU A C 1
ATOM 637 O O . LEU A 1 87 ? 4.133 13.468 8.719 1.00 91.38 87 LEU A O 1
ATOM 641 N N . PHE A 1 88 ? 4.722 12.604 6.736 1.00 85.94 88 PHE A N 1
ATOM 642 C CA . PHE A 1 88 ? 3.572 11.703 6.700 1.00 85.94 88 PHE A CA 1
ATOM 643 C C . PHE A 1 88 ? 3.650 10.597 7.755 1.00 85.94 88 PHE A C 1
ATOM 645 O O . PHE A 1 88 ? 2.632 10.244 8.351 1.00 85.94 88 PHE A O 1
ATOM 652 N N . THR A 1 89 ? 4.851 10.098 8.064 1.00 85.44 89 THR A N 1
ATOM 653 C CA . THR A 1 89 ? 5.034 9.160 9.182 1.00 85.44 89 THR A CA 1
ATOM 654 C C . THR A 1 89 ? 4.635 9.820 10.503 1.00 85.44 89 THR A C 1
ATOM 656 O O . THR A 1 89 ? 3.943 9.213 11.319 1.00 85.44 89 THR A O 1
ATOM 659 N N . LEU A 1 90 ? 5.012 11.085 10.719 1.00 91.06 90 LEU A N 1
ATOM 660 C CA . LEU A 1 90 ? 4.602 11.849 11.895 1.00 91.06 90 LEU A CA 1
ATOM 661 C C . LEU A 1 90 ? 3.078 12.014 11.963 1.00 91.06 90 LEU A C 1
ATOM 663 O O . LEU A 1 90 ? 2.505 11.745 13.016 1.00 91.06 90 LEU A O 1
ATOM 667 N N . VAL A 1 91 ? 2.422 12.393 10.860 1.00 90.81 91 VAL A N 1
ATOM 668 C CA . VAL A 1 91 ? 0.950 12.483 10.768 1.00 90.81 91 VAL A CA 1
ATOM 669 C C . VAL A 1 91 ? 0.307 11.169 11.199 1.00 90.81 91 VAL A C 1
ATOM 671 O O . VAL A 1 91 ? -0.540 11.164 12.092 1.00 90.81 91 VAL A O 1
ATOM 674 N N . GLY A 1 92 ? 0.758 10.048 10.632 1.00 87.31 92 GLY A N 1
ATOM 675 C CA . GLY A 1 92 ? 0.213 8.734 10.951 1.00 87.31 92 GLY A CA 1
ATOM 676 C C . GLY A 1 92 ? 0.343 8.373 12.431 1.00 87.31 92 GLY A C 1
ATOM 677 O O . GLY A 1 92 ? -0.610 7.886 13.041 1.00 87.31 92 GLY A O 1
ATOM 678 N N . TYR A 1 93 ? 1.492 8.668 13.040 1.00 89.56 93 TYR A N 1
ATOM 679 C CA . TYR A 1 93 ? 1.714 8.433 14.467 1.00 89.56 93 TYR A CA 1
ATOM 680 C C . TYR A 1 93 ? 0.879 9.358 15.366 1.00 89.56 93 TYR A C 1
ATOM 682 O O . TYR A 1 93 ? 0.360 8.902 16.385 1.00 89.56 93 TYR A O 1
ATOM 690 N N . VAL A 1 94 ? 0.713 10.634 14.997 1.00 93.69 94 VAL A N 1
ATOM 691 C CA . VAL A 1 94 ? -0.142 11.577 15.738 1.00 93.69 94 VAL A CA 1
ATOM 692 C C . VAL A 1 94 ? -1.595 11.102 15.724 1.00 93.69 94 VAL A C 1
ATOM 694 O O . VAL A 1 94 ? -2.209 11.009 16.785 1.00 93.69 94 VAL A O 1
ATOM 697 N N . LEU A 1 95 ? -2.125 10.728 14.555 1.00 92.31 95 LEU A N 1
ATOM 698 C CA . LEU A 1 95 ? -3.493 10.215 14.423 1.00 92.31 95 LEU A CA 1
ATOM 699 C C . LEU A 1 95 ? -3.695 8.896 15.181 1.00 92.31 95 LEU A C 1
ATOM 701 O O . LEU A 1 95 ? -4.775 8.641 15.706 1.00 92.31 95 LEU A O 1
ATOM 705 N N . ALA A 1 96 ? -2.665 8.051 15.258 1.00 89.44 96 ALA A N 1
ATOM 706 C CA . ALA A 1 96 ? -2.753 6.772 15.953 1.00 89.44 96 ALA A CA 1
ATOM 707 C C . ALA A 1 96 ? -2.725 6.862 17.476 1.00 89.44 96 ALA A C 1
ATOM 709 O O . ALA A 1 96 ? -3.327 6.018 18.139 1.00 89.44 96 ALA A O 1
ATOM 710 N N . GLU A 1 97 ? -2.035 7.858 18.024 1.00 90.62 97 GLU A N 1
ATOM 711 C CA . GLU A 1 97 ? -1.995 8.108 19.468 1.00 90.62 97 GLU A CA 1
ATOM 712 C C . GLU A 1 97 ? -3.150 9.016 19.934 1.00 90.62 97 GLU A C 1
ATOM 714 O O . GLU A 1 97 ? -3.473 9.036 21.122 1.00 90.62 97 GLU A O 1
ATOM 719 N N . ALA A 1 98 ? -3.796 9.745 19.017 1.00 91.75 98 ALA A N 1
ATOM 720 C CA . ALA A 1 98 ? -5.022 10.498 19.276 1.00 91.75 98 ALA A CA 1
ATOM 721 C C . ALA A 1 98 ? -6.268 9.588 19.367 1.00 91.75 98 ALA A C 1
ATOM 723 O O . ALA A 1 98 ? -6.192 8.368 19.226 1.00 91.75 98 ALA A O 1
ATOM 724 N N . LYS A 1 99 ? -7.460 10.173 19.576 1.00 92.50 99 LYS A N 1
ATOM 725 C CA . LYS A 1 99 ? -8.736 9.420 19.562 1.00 92.50 99 LYS A CA 1
ATOM 726 C C . LYS A 1 99 ? -9.362 9.329 18.168 1.00 92.50 99 LYS A C 1
ATOM 728 O O . LYS A 1 99 ? -10.555 9.037 18.031 1.00 92.50 99 LYS A O 1
ATOM 733 N N . THR A 1 100 ? -8.571 9.562 17.124 1.00 91.50 100 THR A N 1
ATOM 734 C CA . THR A 1 100 ? -8.985 9.393 15.730 1.00 91.50 100 THR A CA 1
ATOM 735 C C . THR A 1 100 ? -9.528 7.982 15.446 1.00 91.50 100 THR A C 1
ATOM 737 O O . THR A 1 100 ? -10.597 7.896 14.836 1.00 91.50 100 THR A O 1
ATOM 740 N N . PRO A 1 101 ? -8.913 6.869 15.921 1.00 89.75 101 PRO A N 1
ATOM 741 C CA . PRO A 1 101 ? -9.467 5.524 15.736 1.00 89.75 101 PRO A CA 1
ATOM 742 C C . PRO A 1 101 ? -10.887 5.381 16.299 1.00 89.75 101 PRO A C 1
ATOM 744 O O . PRO A 1 101 ? -11.766 4.837 15.629 1.00 89.75 101 PRO A O 1
ATOM 747 N N . ASP A 1 102 ? -11.138 5.900 17.506 1.00 91.31 102 ASP A N 1
ATOM 748 C CA . ASP A 1 102 ? -12.451 5.850 18.154 1.00 91.31 102 ASP A CA 1
ATOM 749 C C . ASP A 1 102 ? -13.510 6.616 17.353 1.00 91.31 102 ASP A C 1
ATOM 751 O O . ASP A 1 102 ? -14.622 6.118 17.147 1.00 91.31 102 ASP A O 1
ATOM 755 N N . ARG A 1 103 ? -13.166 7.818 16.871 1.00 92.06 103 ARG A N 1
ATOM 756 C CA . ARG A 1 103 ? -14.068 8.655 16.066 1.00 92.06 103 ARG A CA 1
ATOM 757 C C . ARG A 1 103 ? -14.355 8.038 14.702 1.00 92.06 103 ARG A C 1
ATOM 759 O O . ARG A 1 103 ? -15.520 7.995 14.309 1.00 92.06 103 ARG A O 1
ATOM 766 N N . LEU A 1 104 ? -13.342 7.493 14.024 1.00 90.00 104 LEU A N 1
ATOM 767 C CA . LEU A 1 104 ? -13.503 6.797 12.743 1.00 90.00 104 LEU A CA 1
ATOM 768 C C . LEU A 1 104 ? -14.404 5.570 12.877 1.00 90.00 104 LEU A C 1
ATOM 770 O O . LEU A 1 104 ? -15.357 5.417 12.113 1.00 90.00 104 LEU A O 1
ATOM 774 N N . VAL A 1 105 ? -14.151 4.723 13.878 1.00 89.19 105 VAL A N 1
ATOM 775 C CA . VAL A 1 105 ? -14.973 3.531 14.129 1.00 89.19 105 VAL A CA 1
ATOM 776 C C . VAL A 1 105 ? -16.407 3.923 14.484 1.00 89.19 105 VAL A C 1
ATOM 778 O O . VAL A 1 105 ? -17.347 3.302 13.986 1.00 89.19 105 VAL A O 1
ATOM 781 N N . ARG A 1 106 ? -16.608 4.971 15.297 1.00 89.25 106 ARG A N 1
ATOM 782 C CA . ARG A 1 106 ? -17.948 5.486 15.622 1.00 89.25 106 ARG A CA 1
ATOM 783 C C . ARG A 1 106 ? -18.672 6.015 14.382 1.00 89.25 106 ARG A C 1
ATOM 785 O O . ARG A 1 106 ? -19.823 5.645 14.168 1.00 89.25 106 ARG A O 1
ATOM 792 N N . GLY A 1 107 ? -18.008 6.833 13.564 1.00 87.25 107 GLY A N 1
ATOM 793 C CA . GLY A 1 107 ? -18.564 7.374 12.322 1.00 87.25 107 GLY A CA 1
ATOM 794 C C . GLY A 1 107 ? -18.969 6.272 11.350 1.00 87.25 107 GLY A C 1
ATOM 795 O O . GLY A 1 107 ? -20.123 6.210 10.922 1.00 87.25 107 GLY A O 1
ATOM 796 N N . ALA A 1 108 ? -18.057 5.335 11.084 1.00 87.50 108 ALA A N 1
ATOM 797 C CA . ALA A 1 108 ? -18.333 4.189 10.231 1.00 87.50 108 ALA A CA 1
ATOM 798 C C . ALA A 1 108 ? -19.497 3.344 10.779 1.00 87.50 108 ALA A C 1
ATOM 800 O O . ALA A 1 108 ? -20.381 2.960 10.012 1.00 87.50 108 ALA A O 1
ATOM 801 N N . ARG A 1 109 ? -19.566 3.106 12.100 1.00 87.50 109 ARG A N 1
ATOM 802 C CA . ARG A 1 109 ? -20.673 2.371 12.737 1.00 87.50 109 ARG A CA 1
ATOM 803 C C . ARG A 1 109 ? -22.024 3.045 12.535 1.00 87.50 109 ARG A C 1
ATOM 805 O O . ARG A 1 109 ? -22.975 2.353 12.186 1.00 87.50 109 ARG A O 1
ATOM 812 N N . CYS A 1 110 ? -22.119 4.362 12.696 1.00 87.50 110 CYS A N 1
ATOM 813 C CA . CYS A 1 110 ? -23.375 5.079 12.473 1.00 87.50 110 CYS A CA 1
ATOM 814 C C . CYS A 1 110 ? -23.837 4.983 11.006 1.00 87.50 110 CYS A C 1
ATOM 816 O O . CYS A 1 110 ? -25.025 4.793 10.749 1.00 87.50 110 CYS A O 1
ATOM 818 N N . VAL A 1 111 ? -22.907 5.064 10.046 1.00 86.69 111 VAL A N 1
ATOM 819 C CA . VAL A 1 111 ? -23.220 5.050 8.604 1.00 86.69 111 VAL A CA 1
ATOM 820 C C . VAL A 1 111 ? -23.531 3.643 8.082 1.00 86.69 111 VAL A C 1
ATOM 822 O O . VAL A 1 111 ? -24.419 3.480 7.248 1.00 86.69 111 VAL A O 1
ATOM 825 N N . LEU A 1 112 ? -22.817 2.619 8.558 1.00 87.44 112 LEU A N 1
ATOM 826 C CA . LEU A 1 112 ? -22.815 1.272 7.968 1.00 87.44 112 LEU A CA 1
ATOM 827 C C . LEU A 1 112 ? -23.353 0.177 8.905 1.00 87.44 112 LEU A C 1
ATOM 829 O O . LEU A 1 112 ? -23.580 -0.949 8.466 1.00 87.44 112 LEU A O 1
ATOM 833 N N . GLY A 1 113 ? -23.608 0.479 10.182 1.00 81.56 113 GLY A N 1
ATOM 834 C CA . GLY A 1 113 ? -24.045 -0.494 11.195 1.00 81.56 113 GLY A CA 1
ATOM 835 C C . GLY A 1 113 ? -25.414 -1.138 10.935 1.00 81.56 113 GLY A C 1
ATOM 836 O O . GLY A 1 113 ? -25.722 -2.191 11.498 1.00 81.56 113 GLY A O 1
ATOM 837 N N . TRP A 1 114 ? -26.218 -0.544 10.051 1.00 84.50 114 TRP A N 1
ATOM 838 C CA . TRP A 1 114 ? -27.526 -1.058 9.631 1.00 84.50 114 TRP A CA 1
ATOM 839 C C . TRP A 1 114 ? -27.451 -2.207 8.619 1.00 84.50 114 TRP A C 1
ATOM 841 O O . TRP A 1 114 ? -28.425 -2.951 8.452 1.00 84.50 114 TRP A O 1
ATOM 851 N N . LEU A 1 115 ? -26.309 -2.367 7.946 1.00 85.06 115 LEU A N 1
ATOM 852 C CA . LEU A 1 115 ? -26.102 -3.420 6.960 1.00 85.06 115 LEU A CA 1
ATOM 853 C C . LEU A 1 115 ? -26.033 -4.808 7.626 1.00 85.06 115 LEU A C 1
ATOM 855 O O . LEU A 1 115 ? -25.666 -4.939 8.799 1.00 85.06 115 LEU A O 1
ATOM 859 N N . PRO A 1 116 ? -26.376 -5.887 6.898 1.00 79.81 116 PRO A N 1
ATOM 860 C CA . PRO A 1 116 ? -26.130 -7.245 7.371 1.00 79.81 116 PRO A CA 1
ATOM 861 C C . PRO A 1 116 ? -24.626 -7.456 7.586 1.00 79.81 116 PRO A C 1
ATOM 863 O O . PRO A 1 116 ? -23.846 -7.319 6.652 1.00 79.81 116 PRO A O 1
ATOM 866 N N . GLY A 1 117 ? -24.215 -7.769 8.817 1.00 84.12 117 GLY A N 1
ATOM 867 C CA . GLY A 1 117 ? -22.793 -7.806 9.174 1.00 84.12 117 GLY A CA 1
ATOM 868 C C . GLY A 1 117 ? -22.173 -6.423 9.429 1.00 84.12 117 GLY A C 1
ATOM 869 O O . GLY A 1 117 ? -20.956 -6.277 9.343 1.00 84.12 117 GLY A O 1
ATOM 870 N N . GLY A 1 118 ? -22.991 -5.411 9.744 1.00 86.56 118 GLY A N 1
ATOM 871 C CA . GLY A 1 118 ? -22.605 -3.999 9.819 1.00 86.56 118 GLY A CA 1
ATOM 872 C C . GLY A 1 118 ? -21.287 -3.734 10.544 1.00 86.56 118 GLY A C 1
ATOM 873 O O . GLY A 1 118 ? -20.394 -3.150 9.949 1.00 86.56 118 GLY A O 1
ATOM 874 N N . LEU A 1 119 ? -21.090 -4.229 11.773 1.00 88.31 119 LEU A N 1
ATOM 875 C CA . LEU A 1 119 ? -19.839 -3.985 12.515 1.00 88.31 119 LEU A CA 1
ATOM 876 C C . LEU A 1 119 ? -18.592 -4.603 11.857 1.00 88.31 119 LEU A C 1
ATOM 878 O O . LEU A 1 119 ? -17.495 -4.074 12.010 1.00 88.31 119 LEU A O 1
ATOM 882 N N . ALA A 1 120 ? -18.737 -5.701 11.117 1.00 92.00 120 ALA A N 1
ATOM 883 C CA . ALA A 1 120 ? -17.626 -6.292 10.382 1.00 92.00 120 ALA A CA 1
ATOM 884 C C . ALA A 1 120 ? -17.281 -5.471 9.130 1.00 92.00 120 ALA A C 1
ATOM 886 O O . ALA A 1 120 ? -16.109 -5.246 8.848 1.00 92.00 120 ALA A O 1
ATOM 887 N N . ILE A 1 121 ? -18.286 -4.945 8.427 1.00 93.12 121 ILE A N 1
ATOM 888 C CA . ILE A 1 121 ? -18.075 -4.001 7.316 1.00 93.12 121 ILE A CA 1
ATOM 889 C C . ILE A 1 121 ? -17.443 -2.704 7.842 1.00 93.12 121 ILE A C 1
ATOM 891 O O . ILE A 1 121 ? -16.494 -2.191 7.259 1.00 93.12 121 ILE A O 1
ATOM 895 N N . VAL A 1 122 ? -17.914 -2.216 8.991 1.00 91.94 122 VAL A N 1
ATOM 896 C CA . VAL A 1 122 ? -17.332 -1.078 9.716 1.00 91.94 122 VAL A CA 1
ATOM 897 C C . VAL A 1 122 ? -15.869 -1.335 10.038 1.00 91.94 122 VAL A C 1
ATOM 899 O O . VAL A 1 122 ? -15.061 -0.434 9.866 1.00 91.94 122 VAL A O 1
ATOM 902 N N . ALA A 1 123 ? -15.516 -2.550 10.459 1.00 93.00 123 ALA A N 1
ATOM 903 C CA . ALA A 1 123 ? -14.130 -2.907 10.709 1.00 93.00 123 ALA A CA 1
ATOM 904 C C . ALA A 1 123 ? -13.274 -2.827 9.436 1.00 93.00 123 ALA A C 1
ATOM 906 O O . ALA A 1 123 ? -12.212 -2.221 9.486 1.00 93.00 123 ALA A O 1
ATOM 907 N N . VAL A 1 124 ? -13.749 -3.348 8.296 1.00 94.31 124 VAL A N 1
ATOM 908 C CA . VAL A 1 124 ? -13.034 -3.226 7.008 1.00 94.31 124 VAL A CA 1
ATOM 909 C C . VAL A 1 124 ? -12.825 -1.758 6.640 1.00 94.31 124 VAL A C 1
ATOM 911 O O . VAL A 1 124 ? -11.698 -1.347 6.389 1.00 94.31 124 VAL A O 1
ATOM 914 N N . ILE A 1 125 ? -13.894 -0.958 6.635 1.00 93.25 125 ILE A N 1
ATOM 915 C CA . ILE A 1 125 ? -13.844 0.435 6.173 1.00 93.25 125 ILE A CA 1
ATOM 916 C C . ILE A 1 125 ? -13.044 1.319 7.131 1.00 93.25 125 ILE A C 1
ATOM 918 O O . ILE A 1 125 ? -12.196 2.084 6.684 1.00 93.25 125 ILE A O 1
ATOM 922 N N . ALA A 1 126 ? -13.275 1.212 8.442 1.00 92.00 126 ALA A N 1
ATOM 923 C CA . ALA A 1 126 ? -12.545 2.004 9.427 1.00 92.00 126 ALA A CA 1
ATOM 924 C C . ALA A 1 126 ? -11.056 1.647 9.430 1.00 92.00 126 ALA A C 1
ATOM 926 O O . ALA A 1 126 ? -10.225 2.548 9.509 1.00 92.00 126 ALA A O 1
ATOM 927 N N . SER A 1 127 ? -10.707 0.361 9.296 1.00 92.94 127 SER A N 1
ATOM 928 C CA . SER A 1 127 ? -9.311 -0.045 9.142 1.00 92.94 127 SER A CA 1
ATOM 929 C C . SER A 1 127 ? -8.715 0.448 7.827 1.00 92.94 127 SER A C 1
ATOM 931 O O . SER A 1 127 ? -7.621 0.991 7.862 1.00 92.94 127 SER A O 1
ATOM 933 N N . ALA A 1 128 ? -9.423 0.354 6.699 1.00 93.19 128 ALA A N 1
ATOM 934 C CA . ALA A 1 128 ? -8.917 0.832 5.414 1.00 93.19 128 ALA A CA 1
ATOM 935 C C . ALA A 1 128 ? -8.673 2.351 5.416 1.00 93.19 128 ALA A C 1
ATOM 937 O O . ALA A 1 128 ? -7.588 2.797 5.059 1.00 93.19 128 ALA A O 1
ATOM 938 N N . VAL A 1 129 ? -9.632 3.150 5.896 1.00 90.69 129 VAL A N 1
ATOM 939 C CA . VAL A 1 129 ? -9.481 4.614 5.996 1.00 90.69 129 VAL A CA 1
ATOM 940 C C . VAL A 1 129 ? -8.372 4.991 6.978 1.00 90.69 129 VAL A C 1
ATOM 942 O O . VAL A 1 129 ? -7.588 5.895 6.713 1.00 90.69 129 VAL A O 1
ATOM 945 N N . PHE A 1 130 ? -8.259 4.296 8.108 1.00 89.44 130 PHE A N 1
ATOM 946 C CA . PHE A 1 130 ? -7.204 4.594 9.070 1.00 89.44 130 PHE A CA 1
ATOM 947 C C . PHE A 1 130 ? -5.813 4.176 8.570 1.00 89.44 130 PHE A C 1
ATOM 949 O O . PHE A 1 130 ? -4.845 4.910 8.754 1.00 89.44 130 PHE A O 1
ATOM 956 N N . THR A 1 131 ? -5.697 3.034 7.891 1.00 90.06 131 THR A N 1
ATOM 957 C CA . THR A 1 131 ? -4.455 2.624 7.220 1.00 90.06 131 THR A CA 1
ATOM 958 C C . THR A 1 131 ? -4.082 3.599 6.113 1.00 90.06 131 THR A C 1
ATOM 960 O O . THR A 1 131 ? -2.907 3.913 5.981 1.00 90.06 131 THR A O 1
ATOM 963 N N . LEU A 1 132 ? -5.057 4.123 5.368 1.00 88.12 132 LEU A N 1
ATOM 964 C CA . LEU A 1 132 ? -4.827 5.169 4.378 1.00 88.12 132 LEU A CA 1
ATOM 965 C C . LEU A 1 132 ? -4.165 6.402 5.020 1.00 88.12 132 LEU A C 1
ATOM 967 O O . LEU A 1 132 ? -3.145 6.874 4.531 1.00 88.12 132 LEU A O 1
ATOM 971 N N . LEU A 1 133 ? -4.704 6.880 6.145 1.00 82.12 133 LEU A N 1
ATOM 972 C CA . LEU A 1 133 ? -4.186 8.067 6.836 1.00 82.12 133 LEU A CA 1
ATOM 973 C C . LEU A 1 133 ? -2.832 7.837 7.520 1.00 82.12 133 LEU A C 1
ATOM 975 O O . LEU A 1 133 ? -2.043 8.767 7.657 1.00 82.12 133 LEU A O 1
ATOM 979 N N . THR A 1 134 ? -2.576 6.618 7.997 1.00 81.25 134 THR A N 1
ATOM 980 C CA . THR A 1 134 ? -1.367 6.305 8.774 1.00 81.25 134 THR A CA 1
ATOM 981 C C . THR A 1 134 ? -0.251 5.659 7.960 1.00 81.25 134 THR A C 1
ATOM 983 O O . THR A 1 134 ? 0.881 5.595 8.432 1.00 81.25 134 THR A O 1
ATOM 986 N N . GLY A 1 135 ? -0.559 5.137 6.769 1.00 73.56 135 GLY A N 1
ATOM 987 C CA . GLY A 1 135 ? 0.360 4.393 5.906 1.00 73.56 135 GLY A CA 1
ATOM 988 C C . GLY A 1 135 ? 0.898 3.090 6.508 1.00 73.56 135 GLY A C 1
ATOM 989 O O . GLY A 1 135 ? 1.795 2.484 5.930 1.00 73.56 135 GLY A O 1
ATOM 990 N N . GLY A 1 136 ? 0.381 2.651 7.663 1.00 81.62 136 GLY A N 1
ATOM 991 C CA . GLY A 1 136 ? 0.966 1.571 8.454 1.00 81.62 136 GLY A CA 1
ATOM 992 C C . GLY A 1 136 ? -0.042 0.502 8.862 1.00 81.62 136 GLY A C 1
ATOM 993 O O . GLY A 1 136 ? -0.753 0.650 9.854 1.00 81.62 136 GLY A O 1
ATOM 994 N N . SER A 1 137 ? -0.015 -0.647 8.182 1.00 87.56 137 SER A N 1
ATOM 995 C CA . SER A 1 137 ? -0.882 -1.795 8.501 1.00 87.56 137 SER A CA 1
ATOM 996 C C . SER A 1 137 ? -0.759 -2.261 9.962 1.00 87.56 137 SER A C 1
ATOM 998 O O . SER A 1 137 ? -1.753 -2.533 10.638 1.00 87.56 137 SER A O 1
ATOM 1000 N N . GLY A 1 138 ? 0.468 -2.291 10.492 1.00 84.75 138 GLY A N 1
ATOM 1001 C CA . GLY A 1 138 ? 0.728 -2.650 11.886 1.00 84.75 138 GLY A CA 1
ATOM 1002 C C . GLY A 1 138 ? 0.124 -1.675 12.900 1.00 84.75 138 GLY A C 1
ATOM 1003 O O . GLY A 1 138 ? -0.438 -2.099 13.912 1.00 84.75 138 GLY A O 1
ATOM 1004 N N . VAL A 1 139 ? 0.195 -0.374 12.604 1.00 85.88 139 VAL A N 1
ATOM 1005 C CA . VAL A 1 139 ? -0.361 0.693 13.448 1.00 85.88 139 VAL A CA 1
ATOM 1006 C C . VAL A 1 139 ? -1.881 0.552 13.525 1.00 85.88 139 VAL A C 1
ATOM 1008 O O . VAL A 1 139 ? -2.452 0.588 14.616 1.00 85.88 139 VAL A O 1
ATOM 1011 N N . THR A 1 140 ? -2.531 0.257 12.398 1.00 91.50 140 THR A N 1
ATOM 1012 C CA . THR A 1 140 ? -3.975 -0.007 12.331 1.00 91.50 140 THR A CA 1
ATOM 1013 C C . THR A 1 140 ? -4.404 -1.195 13.185 1.00 91.50 140 THR A C 1
ATOM 1015 O O . THR A 1 140 ? -5.409 -1.111 13.895 1.00 91.50 140 THR A O 1
ATOM 1018 N N . ILE A 1 141 ? -3.646 -2.297 13.173 1.00 91.56 141 ILE A N 1
ATOM 1019 C CA . ILE A 1 141 ? -3.946 -3.479 14.001 1.00 91.56 141 ILE A CA 1
ATOM 1020 C C . ILE A 1 141 ? -3.874 -3.133 15.493 1.00 91.56 141 ILE A C 1
ATOM 1022 O O . ILE A 1 141 ? -4.717 -3.572 16.281 1.00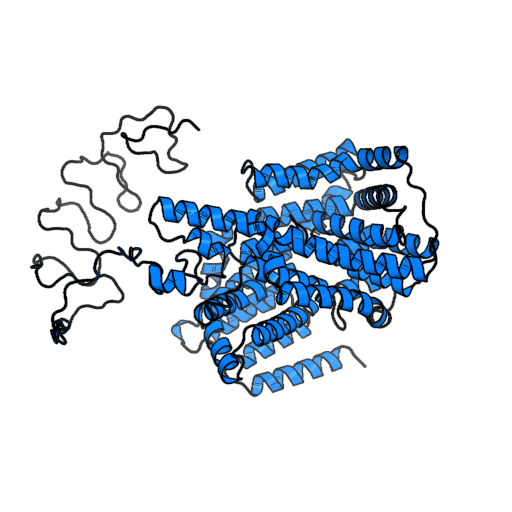 91.56 141 ILE A O 1
ATOM 1026 N N . ILE A 1 142 ? -2.881 -2.339 15.897 1.00 89.19 142 ILE A N 1
ATOM 1027 C CA . ILE A 1 142 ? -2.684 -1.959 17.299 1.00 89.19 142 ILE A CA 1
ATOM 1028 C C . ILE A 1 142 ? -3.787 -1.005 17.772 1.00 89.19 142 ILE A C 1
ATOM 1030 O O . ILE A 1 142 ? -4.376 -1.251 18.835 1.00 89.19 142 ILE A O 1
ATOM 1034 N N . ALA A 1 143 ? -4.065 0.037 16.984 1.00 89.12 143 ALA A N 1
ATOM 1035 C CA . ALA A 1 143 ? -4.999 1.107 17.314 1.00 89.12 143 ALA A CA 1
ATOM 1036 C C . ALA A 1 143 ? -6.457 0.686 17.067 1.00 89.12 143 ALA A C 1
ATOM 1038 O O . ALA A 1 143 ? -7.193 0.374 18.006 1.00 89.12 143 ALA A O 1
ATOM 1039 N N . VAL A 1 144 ? -6.863 0.593 15.798 1.00 91.62 144 VAL A N 1
ATOM 1040 C CA . VAL A 1 144 ? -8.244 0.278 15.396 1.00 91.62 144 VAL A CA 1
ATOM 1041 C C . VAL A 1 144 ? -8.596 -1.165 15.752 1.00 91.62 144 VAL A C 1
ATOM 1043 O O . VAL A 1 144 ? -9.663 -1.445 16.300 1.00 91.62 144 VAL A O 1
ATOM 1046 N N . GLY A 1 145 ? -7.677 -2.097 15.503 1.00 90.88 145 GLY A N 1
ATOM 1047 C CA . GLY A 1 145 ? -7.895 -3.506 15.800 1.00 90.88 145 GLY A CA 1
ATOM 1048 C C . GLY A 1 145 ? -8.096 -3.799 17.287 1.00 90.88 145 GLY A C 1
ATOM 1049 O O . GLY A 1 145 ? -8.953 -4.607 17.650 1.00 90.88 145 GLY A O 1
ATOM 1050 N N . GLY A 1 146 ? -7.370 -3.089 18.155 1.00 88.62 146 GLY A N 1
ATOM 1051 C CA . GLY A 1 146 ? -7.533 -3.156 19.608 1.00 88.62 146 GLY A CA 1
ATOM 1052 C C . GLY A 1 146 ? -8.935 -2.771 20.091 1.00 88.62 146 GLY A C 1
ATOM 1053 O O . GLY A 1 146 ? -9.418 -3.344 21.069 1.00 88.62 146 GLY A O 1
ATOM 1054 N N . LEU A 1 147 ? -9.596 -1.847 19.389 1.00 91.19 147 LEU A N 1
ATOM 1055 C CA . LEU A 1 147 ? -10.962 -1.403 19.673 1.00 91.19 147 LEU A CA 1
ATOM 1056 C C . LEU A 1 147 ? -12.014 -2.330 19.044 1.00 91.19 147 LEU A C 1
ATOM 1058 O O . LEU A 1 147 ? -12.996 -2.705 19.690 1.00 91.19 147 LEU A O 1
ATOM 1062 N N . LEU A 1 148 ? -11.806 -2.726 17.787 1.00 92.56 148 LEU A N 1
ATOM 1063 C CA . LEU A 1 148 ? -12.772 -3.500 17.006 1.00 92.56 148 LEU A CA 1
ATOM 1064 C C . LEU A 1 148 ? -12.863 -4.959 17.439 1.00 92.56 148 LEU A C 1
ATOM 1066 O O . LEU A 1 148 ? -13.963 -5.504 17.498 1.00 92.56 148 LEU A O 1
ATOM 1070 N N . TYR A 1 149 ? -11.741 -5.596 17.781 1.00 94.06 149 TYR A N 1
ATOM 1071 C CA . TYR A 1 149 ? -11.734 -6.995 18.204 1.00 94.06 149 TYR A CA 1
ATOM 1072 C C . TYR A 1 149 ? -12.687 -7.275 19.387 1.00 94.06 149 TYR A C 1
ATOM 1074 O O . TYR A 1 149 ? -13.574 -8.124 19.247 1.00 94.06 149 TYR A O 1
ATOM 1082 N N . PRO A 1 150 ? -12.604 -6.566 20.534 1.00 92.06 150 PRO A N 1
ATOM 1083 C CA . PRO A 1 150 ? -13.542 -6.786 21.633 1.00 92.06 150 PRO A CA 1
ATOM 1084 C C . PRO A 1 150 ? -14.982 -6.381 21.282 1.00 92.06 150 PRO A C 1
ATOM 1086 O O . PRO A 1 150 ? -15.918 -6.989 21.803 1.00 92.06 150 PRO A O 1
ATOM 1089 N N . ALA A 1 151 ? -15.186 -5.390 20.408 1.00 90.38 151 ALA A N 1
ATOM 1090 C CA . ALA A 1 151 ? -16.520 -4.985 19.962 1.00 90.38 151 ALA A CA 1
ATOM 1091 C C . ALA A 1 151 ? -17.203 -6.078 19.120 1.00 90.38 151 ALA A C 1
ATOM 1093 O O . ALA A 1 151 ? -18.345 -6.442 19.404 1.00 90.38 151 ALA A O 1
ATOM 1094 N N . LEU A 1 152 ? -16.484 -6.665 18.155 1.00 92.38 152 LEU A N 1
ATOM 1095 C CA . LEU A 1 152 ? -16.956 -7.780 17.325 1.00 92.38 152 LEU A CA 1
ATOM 1096 C C . LEU A 1 152 ? -17.355 -8.980 18.193 1.00 92.38 152 LEU A C 1
ATOM 1098 O O . LEU A 1 152 ? -18.446 -9.532 18.047 1.00 92.38 152 LEU A O 1
ATOM 1102 N N . ARG A 1 153 ? -16.524 -9.330 19.180 1.00 93.50 153 ARG A N 1
ATOM 1103 C CA . ARG A 1 153 ? -16.820 -10.435 20.104 1.00 93.50 153 ARG A CA 1
ATOM 1104 C C . ARG A 1 153 ? -18.058 -10.173 20.957 1.00 93.50 153 ARG A C 1
ATOM 1106 O O . ARG A 1 153 ? -18.864 -11.081 21.135 1.00 93.50 153 ARG A O 1
ATOM 1113 N N . LYS A 1 154 ? -18.247 -8.942 21.446 1.00 90.44 154 LYS A N 1
ATOM 1114 C CA . LYS A 1 154 ? -19.444 -8.553 22.215 1.00 90.44 154 LYS A CA 1
ATOM 1115 C C . LYS A 1 154 ? -20.729 -8.617 21.388 1.00 90.44 154 LYS A C 1
ATOM 1117 O O . LYS A 1 154 ? -21.776 -8.917 21.950 1.00 90.44 154 LYS A O 1
ATOM 1122 N N . GLN A 1 155 ? -20.659 -8.357 20.082 1.00 87.31 155 GLN A N 1
ATOM 1123 C CA . GLN A 1 155 ? -21.823 -8.428 19.192 1.00 87.31 155 GLN A CA 1
ATOM 1124 C C . GLN A 1 155 ? -22.179 -9.863 18.761 1.00 87.31 155 GLN A C 1
ATOM 1126 O O . GLN A 1 155 ? -23.231 -10.081 18.165 1.00 87.31 155 GLN A O 1
ATOM 1131 N N . GLY A 1 156 ? -21.326 -10.841 19.082 1.00 88.81 156 GLY A N 1
ATOM 1132 C CA . GLY A 1 156 ? -21.577 -12.260 18.833 1.00 88.81 156 GLY A CA 1
ATOM 1133 C C . GLY A 1 156 ? -20.759 -12.876 17.700 1.00 88.81 156 GLY A C 1
ATOM 1134 O O . GLY A 1 156 ? -20.944 -14.062 17.438 1.00 88.81 156 GLY A O 1
ATOM 1135 N N . TYR A 1 157 ? -19.839 -12.135 17.067 1.00 93.06 157 TYR A N 1
ATOM 1136 C CA . TYR A 1 157 ? -18.969 -12.717 16.042 1.00 93.06 157 TYR A CA 1
ATOM 1137 C C . TYR A 1 157 ? -18.042 -13.786 16.626 1.00 93.0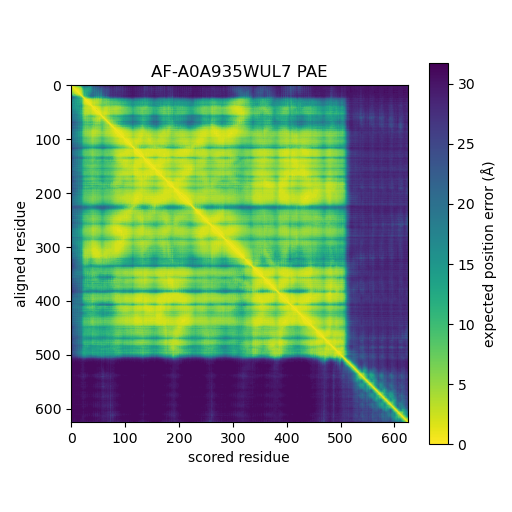6 157 TYR A C 1
ATOM 1139 O O . TYR A 1 157 ? -17.536 -13.661 17.753 1.00 93.06 157 TYR A O 1
ATOM 1147 N N . SER A 1 158 ? -17.755 -14.825 15.842 1.00 93.88 158 SER A N 1
ATOM 1148 C CA . SER A 1 158 ? -16.794 -15.859 16.231 1.00 93.88 158 SER A CA 1
ATOM 1149 C C . SER A 1 158 ? -15.384 -15.295 16.472 1.00 93.88 158 SER A C 1
ATOM 1151 O O . SER A 1 158 ? -14.969 -14.288 15.890 1.00 93.88 158 SER A O 1
ATOM 1153 N N . ASP A 1 159 ? -14.631 -15.944 17.371 1.00 93.25 159 ASP A N 1
ATOM 1154 C CA . ASP A 1 159 ? -13.267 -15.528 17.751 1.00 93.25 159 ASP A CA 1
ATOM 1155 C C . ASP A 1 159 ? -12.341 -15.516 16.537 1.00 93.25 159 ASP A C 1
ATOM 1157 O O . ASP A 1 159 ? -11.635 -14.542 16.293 1.00 93.25 159 ASP A O 1
ATOM 1161 N N . SER A 1 160 ? -12.425 -16.580 15.735 1.00 93.31 160 SER A N 1
ATOM 1162 C CA . SER A 1 160 ? -11.675 -16.736 14.496 1.00 93.31 160 SER A CA 1
ATOM 1163 C C . SER A 1 160 ? -12.022 -15.643 13.494 1.00 93.31 160 SER A C 1
ATOM 1165 O O . SER A 1 160 ? -11.121 -14.961 13.026 1.00 93.31 160 SER A O 1
ATOM 1167 N N . PHE A 1 161 ? -13.302 -15.405 13.201 1.00 94.75 161 PHE A N 1
ATOM 1168 C CA . PHE A 1 161 ? -13.660 -14.353 12.250 1.00 94.75 161 PHE A CA 1
ATOM 1169 C C . PHE A 1 161 ? -13.181 -12.973 12.717 1.00 94.75 161 PHE A C 1
ATOM 1171 O O . PHE A 1 161 ? -12.579 -12.243 11.936 1.00 94.75 161 PHE A O 1
ATOM 1178 N N . SER A 1 162 ? -13.369 -12.651 14.000 1.00 94.75 162 SER A N 1
ATOM 1179 C CA . SER A 1 162 ? -12.968 -11.357 14.567 1.00 94.75 162 SER A CA 1
ATOM 1180 C C . SER A 1 162 ? -11.451 -11.141 14.504 1.00 94.75 162 SER A C 1
ATOM 1182 O O . SER A 1 162 ? -11.002 -10.067 14.113 1.00 94.75 162 SER A O 1
ATOM 1184 N N . LEU A 1 163 ? -10.655 -12.160 14.858 1.00 93.75 163 LEU A N 1
ATOM 1185 C CA . LEU A 1 163 ? -9.191 -12.106 14.757 1.00 93.75 163 LEU A CA 1
ATOM 1186 C C . LEU A 1 163 ? -8.732 -11.984 13.305 1.00 93.75 163 LEU A C 1
ATOM 1188 O O . LEU A 1 163 ? -7.873 -11.156 13.013 1.00 93.75 163 LEU A O 1
ATOM 1192 N N . GLY A 1 164 ? -9.294 -12.789 12.402 1.00 94.19 164 GLY A N 1
ATOM 1193 C CA . GLY A 1 164 ? -8.921 -12.772 10.989 1.00 94.19 164 GLY A CA 1
ATOM 1194 C C . GLY A 1 164 ? -9.238 -11.431 10.337 1.00 94.19 164 GLY A C 1
ATOM 1195 O O . GLY A 1 164 ? -8.375 -10.850 9.689 1.00 94.19 164 GLY A O 1
ATOM 1196 N N . LEU A 1 165 ? -10.428 -10.889 10.610 1.00 94.94 165 LEU A N 1
ATOM 1197 C CA . LEU A 1 165 ? -10.876 -9.610 10.075 1.00 94.94 165 LEU A CA 1
ATOM 1198 C C . LEU A 1 165 ? -9.978 -8.462 10.520 1.00 94.94 165 LEU A C 1
ATOM 1200 O O . LEU A 1 165 ? -9.569 -7.652 9.701 1.00 94.94 165 LEU A O 1
ATOM 1204 N N . VAL A 1 166 ? -9.654 -8.397 11.809 1.00 94.00 166 VAL A N 1
ATOM 1205 C CA . VAL A 1 166 ? -8.814 -7.324 12.346 1.00 94.00 166 VAL A CA 1
ATOM 1206 C C . VAL A 1 166 ? -7.358 -7.460 11.890 1.00 94.00 166 VAL A C 1
ATOM 1208 O O . VAL A 1 166 ? -6.689 -6.456 11.667 1.00 94.00 166 VAL A O 1
ATOM 1211 N N . THR A 1 167 ? -6.868 -8.690 11.718 1.00 92.75 167 THR A N 1
ATOM 1212 C CA . THR A 1 167 ? -5.498 -8.945 11.247 1.00 92.75 167 THR A CA 1
ATOM 1213 C C . THR A 1 167 ? -5.337 -8.607 9.765 1.00 92.75 167 THR A C 1
ATOM 1215 O O . THR A 1 167 ? -4.328 -8.021 9.381 1.00 92.75 167 THR A O 1
ATOM 1218 N N . SER A 1 168 ? -6.324 -8.948 8.932 1.00 92.06 168 SER A N 1
ATOM 1219 C CA . SER A 1 168 ? -6.284 -8.681 7.489 1.00 92.06 168 SER A CA 1
ATOM 1220 C C . SER A 1 168 ? -6.793 -7.301 7.103 1.00 92.06 168 SER A C 1
ATOM 1222 O O . SER A 1 168 ? -6.293 -6.715 6.155 1.00 92.06 168 SER A O 1
ATOM 1224 N N . GLY A 1 169 ? -7.736 -6.739 7.856 1.00 87.50 169 GLY A N 1
ATOM 1225 C CA . GLY A 1 169 ? -8.268 -5.398 7.614 1.00 87.50 169 GLY A CA 1
ATOM 1226 C C . GLY A 1 169 ? -7.213 -4.300 7.753 1.00 87.50 169 GLY A C 1
ATOM 1227 O O . GLY A 1 169 ? -7.343 -3.254 7.125 1.00 87.50 169 GLY A O 1
ATOM 1228 N N . GLY A 1 170 ? -6.148 -4.548 8.527 1.00 85.06 170 GLY A N 1
ATOM 1229 C CA . GLY A 1 170 ? -5.036 -3.614 8.692 1.00 85.06 170 GLY A CA 1
ATOM 1230 C C . GLY A 1 170 ? -4.321 -3.267 7.386 1.00 85.06 170 GLY A C 1
ATOM 1231 O O . GLY A 1 170 ? -3.884 -2.133 7.237 1.00 85.06 170 GLY A O 1
ATOM 1232 N N . SER A 1 171 ? -4.236 -4.182 6.418 1.00 88.62 171 SER A N 1
ATOM 1233 C CA . SER A 1 171 ? -3.508 -3.928 5.169 1.00 88.62 171 SER A CA 1
ATOM 1234 C C . SER A 1 171 ? -4.359 -3.334 4.047 1.00 88.62 171 SER A C 1
ATOM 1236 O O . SER A 1 171 ? -3.795 -2.721 3.163 1.00 88.62 171 SER A O 1
ATOM 1238 N N . VAL A 1 172 ? -5.689 -3.414 4.105 1.00 89.06 172 VAL A N 1
ATOM 1239 C CA . VAL A 1 172 ? -6.595 -3.035 2.993 1.00 89.06 172 VAL A CA 1
ATOM 1240 C C . VAL A 1 172 ? -6.492 -1.563 2.577 1.00 89.06 172 VAL A C 1
ATOM 1242 O O . VAL A 1 172 ? -6.824 -1.195 1.456 1.00 89.06 172 VAL A O 1
ATOM 1245 N N . GLY A 1 173 ? -6.080 -0.685 3.494 1.00 88.44 173 GLY A N 1
ATOM 1246 C CA . GLY A 1 173 ? -5.933 0.737 3.182 1.00 88.44 173 GLY A CA 1
ATOM 1247 C C . GLY A 1 173 ? -4.658 1.096 2.427 1.00 88.44 173 GLY A C 1
ATOM 1248 O O . GLY A 1 173 ? -4.471 2.270 2.121 1.00 88.44 173 GLY A O 1
ATOM 1249 N N . LEU A 1 174 ? -3.766 0.134 2.157 1.00 90.81 174 LEU A N 1
ATOM 1250 C CA . LEU A 1 174 ? -2.559 0.393 1.372 1.00 90.81 174 LEU A CA 1
ATOM 1251 C C . LEU A 1 174 ? -2.918 0.562 -0.116 1.00 90.81 174 LEU A C 1
ATOM 1253 O O . LEU A 1 174 ? -2.296 1.374 -0.792 1.00 90.81 174 LEU A O 1
ATOM 1257 N N . LEU A 1 175 ? -3.961 -0.109 -0.611 1.00 91.62 175 LEU A N 1
ATOM 1258 C CA . LEU A 1 175 ? -4.514 0.033 -1.962 1.00 91.62 175 LEU A CA 1
ATOM 1259 C C . LEU A 1 175 ? -5.649 1.076 -2.028 1.00 91.62 175 LEU A C 1
ATOM 1261 O O . LEU A 1 175 ? -6.692 0.847 -2.639 1.00 91.62 175 LEU A O 1
ATOM 1265 N N . LEU A 1 176 ? -5.474 2.229 -1.378 1.00 90.75 176 LEU A N 1
ATOM 1266 C CA . LEU A 1 176 ? -6.389 3.373 -1.467 1.00 90.75 176 LEU A CA 1
ATOM 1267 C C . LEU A 1 176 ? -5.672 4.618 -2.005 1.00 90.75 176 LEU A C 1
ATOM 1269 O O . LEU A 1 176 ? -4.460 4.750 -1.823 1.00 90.75 176 LEU A O 1
ATOM 1273 N N . PRO A 1 177 ? -6.394 5.544 -2.668 1.00 85.88 177 PRO A N 1
ATOM 1274 C CA . PRO A 1 177 ? -5.790 6.778 -3.165 1.00 85.88 177 PRO A CA 1
ATOM 1275 C C . PRO A 1 177 ? -5.210 7.571 -1.996 1.00 85.88 177 PRO A C 1
ATOM 1277 O O . PRO A 1 177 ? -5.856 7.647 -0.955 1.00 85.88 177 PRO A O 1
ATOM 1280 N N . TYR A 1 178 ? -4.032 8.175 -2.183 1.00 80.19 178 TYR A N 1
ATOM 1281 C CA . TYR A 1 178 ? -3.263 8.898 -1.155 1.00 80.19 178 TYR A CA 1
ATOM 1282 C C . TYR A 1 178 ? -2.598 8.031 -0.079 1.00 80.19 178 TYR A C 1
ATOM 1284 O O . TYR A 1 178 ? -2.100 8.564 0.912 1.00 80.19 178 TYR A O 1
ATOM 1292 N N . SER A 1 179 ? -2.548 6.707 -0.252 1.00 85.69 179 SER A N 1
ATOM 1293 C CA . SER A 1 179 ? -1.773 5.861 0.653 1.00 85.69 179 SER A CA 1
ATOM 1294 C C . SER A 1 179 ? -0.268 6.085 0.458 1.00 85.69 179 SER A C 1
ATOM 1296 O O . SER A 1 179 ? 0.227 6.241 -0.663 1.00 85.69 179 SER A O 1
ATOM 1298 N N . LEU A 1 180 ? 0.487 6.064 1.559 1.00 78.56 180 LEU A N 1
ATOM 1299 C CA . LEU A 1 180 ? 1.945 6.227 1.510 1.00 78.56 180 LEU A CA 1
ATOM 1300 C C . LEU A 1 180 ? 2.660 5.148 0.682 1.00 78.56 180 LEU A C 1
ATOM 1302 O O . LEU A 1 180 ? 3.560 5.507 -0.073 1.00 78.56 180 LEU A O 1
ATOM 1306 N N . PRO A 1 181 ? 2.297 3.851 0.756 1.00 84.75 181 PRO A N 1
ATOM 1307 C CA . PRO A 1 181 ? 2.938 2.842 -0.084 1.00 84.75 181 PRO A CA 1
ATOM 1308 C C . PRO A 1 181 ? 2.714 3.079 -1.576 1.00 84.75 181 PRO A C 1
ATOM 1310 O O . PRO A 1 181 ? 3.639 2.888 -2.356 1.00 84.75 181 PRO A O 1
ATOM 1313 N N . LEU A 1 182 ? 1.519 3.518 -1.986 1.00 88.38 182 LEU A N 1
ATOM 1314 C CA . LEU A 1 182 ? 1.258 3.820 -3.392 1.00 88.38 182 LEU A CA 1
ATOM 1315 C C . LEU A 1 182 ? 2.036 5.056 -3.854 1.00 88.38 182 LEU A C 1
ATOM 1317 O O . LEU A 1 182 ? 2.573 5.054 -4.957 1.00 88.38 182 LEU A O 1
ATOM 1321 N N . LEU A 1 183 ? 2.139 6.077 -2.999 1.00 81.75 183 LEU A N 1
ATOM 1322 C CA . LEU A 1 183 ? 2.979 7.246 -3.258 1.00 81.75 183 LEU A CA 1
ATOM 1323 C C . LEU A 1 183 ? 4.444 6.834 -3.465 1.00 81.75 183 LEU A C 1
ATOM 1325 O O . LEU A 1 183 ? 5.069 7.254 -4.432 1.00 81.75 183 LEU A O 1
ATOM 1329 N N . ILE A 1 184 ? 4.972 5.968 -2.594 1.00 79.44 184 ILE A N 1
ATOM 1330 C CA . ILE A 1 184 ? 6.352 5.475 -2.692 1.00 79.44 184 ILE A CA 1
ATOM 1331 C C . ILE A 1 184 ? 6.536 4.572 -3.914 1.00 79.44 184 ILE A C 1
ATOM 1333 O O . ILE A 1 184 ? 7.575 4.637 -4.561 1.00 79.44 184 ILE A O 1
ATOM 1337 N N . PHE A 1 185 ? 5.539 3.764 -4.278 1.00 88.19 185 PHE A N 1
ATOM 1338 C CA . PHE A 1 185 ? 5.582 3.011 -5.529 1.00 88.19 185 PHE A CA 1
ATOM 1339 C C . PHE A 1 185 ? 5.692 3.953 -6.731 1.00 88.19 185 PHE A C 1
ATOM 1341 O O . PHE A 1 185 ? 6.594 3.779 -7.543 1.00 88.19 185 PHE A O 1
ATOM 1348 N N . ALA A 1 186 ? 4.799 4.945 -6.835 1.00 86.19 186 ALA A N 1
ATOM 1349 C CA . ALA A 1 186 ? 4.750 5.858 -7.977 1.00 86.19 186 ALA A CA 1
ATOM 1350 C C . ALA A 1 186 ? 6.079 6.597 -8.162 1.00 86.19 186 ALA A C 1
ATOM 1352 O O . ALA A 1 186 ? 6.609 6.715 -9.258 1.00 86.19 186 ALA A O 1
ATOM 1353 N N . LEU A 1 187 ? 6.653 6.997 -7.042 1.00 77.75 187 LEU A N 1
ATOM 1354 C CA . LEU A 1 187 ? 7.940 7.648 -6.935 1.00 77.75 187 LEU A CA 1
ATOM 1355 C C . LEU A 1 187 ? 9.115 6.780 -7.402 1.00 77.75 187 LEU A C 1
ATOM 1357 O O . LEU A 1 187 ? 9.899 7.216 -8.235 1.00 77.75 187 LEU A O 1
ATOM 1361 N N . VAL A 1 188 ? 9.230 5.550 -6.890 1.00 78.25 188 VAL A N 1
ATOM 1362 C CA . VAL A 1 188 ? 10.309 4.620 -7.275 1.00 78.25 188 VAL A CA 1
ATOM 1363 C C . VAL A 1 188 ? 10.149 4.155 -8.720 1.00 78.25 188 VAL A C 1
ATOM 1365 O O . VAL A 1 188 ? 11.132 3.858 -9.387 1.00 78.25 188 VAL A O 1
ATOM 1368 N N . ALA A 1 189 ? 8.911 4.098 -9.208 1.00 84.44 189 ALA A N 1
ATOM 1369 C CA . ALA A 1 189 ? 8.606 3.784 -10.593 1.00 84.44 189 ALA A CA 1
ATOM 1370 C C . ALA A 1 189 ? 8.637 4.991 -11.535 1.00 84.44 189 ALA A C 1
ATOM 1372 O O . ALA A 1 189 ? 8.336 4.818 -12.712 1.00 84.44 189 ALA A O 1
ATOM 1373 N N . HIS A 1 190 ? 8.994 6.182 -11.041 1.00 80.31 190 HIS A N 1
ATOM 1374 C CA . HIS A 1 190 ? 9.036 7.421 -11.820 1.00 80.31 190 HIS A CA 1
ATOM 1375 C C . HIS A 1 190 ? 7.747 7.683 -12.620 1.00 80.31 190 HIS A C 1
ATOM 1377 O O . HIS A 1 190 ? 7.785 8.150 -13.756 1.00 80.31 190 HIS A O 1
ATOM 1383 N N . VAL A 1 191 ? 6.590 7.374 -12.029 1.00 86.50 191 VAL A N 1
ATOM 1384 C CA . VAL A 1 191 ? 5.275 7.598 -12.636 1.00 86.50 191 VAL A CA 1
ATOM 1385 C C . VAL A 1 191 ? 4.500 8.683 -11.911 1.00 86.50 191 VAL A C 1
ATOM 1387 O O . VAL A 1 191 ? 4.639 8.885 -10.704 1.00 86.50 191 VAL A O 1
ATOM 1390 N N . ASP A 1 192 ? 3.636 9.362 -12.659 1.00 86.25 192 ASP A N 1
ATOM 1391 C CA . ASP A 1 192 ? 2.801 10.425 -12.120 1.00 86.25 192 ASP A CA 1
ATOM 1392 C C . ASP A 1 192 ? 1.885 9.895 -11.002 1.00 86.25 192 ASP A C 1
ATOM 1394 O O . ASP A 1 192 ? 1.050 9.000 -11.195 1.00 86.25 192 ASP A O 1
ATOM 1398 N N . PHE A 1 193 ? 2.048 10.454 -9.804 1.00 80.00 193 PHE A N 1
ATOM 1399 C CA . PHE A 1 193 ? 1.320 10.024 -8.615 1.00 80.00 193 PHE A CA 1
ATOM 1400 C C . PHE A 1 193 ? -0.164 10.414 -8.666 1.00 80.00 193 PHE A C 1
ATOM 1402 O O . PHE A 1 193 ? -0.994 9.688 -8.118 1.00 80.00 193 PHE A O 1
ATOM 1409 N N . VAL A 1 194 ? -0.531 11.511 -9.341 1.00 83.88 194 VAL A N 1
ATOM 1410 C CA . VAL A 1 194 ? -1.934 11.923 -9.512 1.00 83.88 194 VAL A CA 1
ATOM 1411 C C . VAL A 1 194 ? -2.658 10.893 -10.373 1.00 83.88 194 VAL A C 1
ATOM 1413 O O . VAL A 1 194 ? -3.741 10.427 -10.009 1.00 83.88 194 VAL A O 1
ATOM 1416 N N . LYS A 1 195 ? -2.042 10.463 -11.479 1.00 88.38 195 LYS A N 1
ATOM 1417 C CA . LYS A 1 195 ? -2.552 9.383 -12.333 1.00 88.38 195 LYS A CA 1
ATOM 1418 C C . LYS A 1 195 ? -2.585 8.064 -11.557 1.00 88.38 195 LYS A C 1
ATOM 1420 O O . LYS A 1 195 ? -3.618 7.397 -11.564 1.00 88.38 195 LYS A O 1
ATOM 1425 N N . ALA A 1 196 ? -1.548 7.731 -10.784 1.00 88.94 196 ALA A N 1
ATOM 1426 C CA . ALA A 1 196 ? -1.545 6.533 -9.937 1.00 88.94 196 ALA A CA 1
ATOM 1427 C C . ALA A 1 196 ? -2.694 6.525 -8.908 1.00 88.94 196 ALA A C 1
ATOM 1429 O O . ALA A 1 196 ? -3.347 5.496 -8.708 1.00 88.94 196 ALA A O 1
ATOM 1430 N N . PHE A 1 197 ? -3.002 7.678 -8.305 1.00 87.56 197 PHE A N 1
ATOM 1431 C CA . PHE A 1 197 ? -4.141 7.837 -7.401 1.00 87.56 197 PHE A CA 1
ATOM 1432 C C . PHE A 1 197 ? -5.489 7.709 -8.106 1.00 87.56 197 PHE A C 1
ATOM 1434 O O . PHE A 1 197 ? -6.424 7.189 -7.502 1.00 87.56 197 PHE A O 1
ATOM 1441 N N . LYS A 1 198 ? -5.609 8.109 -9.377 1.00 89.25 198 LYS A N 1
ATOM 1442 C CA . LYS A 1 198 ? -6.808 7.807 -10.172 1.00 89.25 198 LYS A CA 1
ATOM 1443 C C . LYS A 1 198 ? -6.921 6.304 -10.458 1.00 89.25 198 LYS A C 1
ATOM 1445 O O . LYS A 1 198 ? -7.985 5.731 -10.225 1.00 89.25 198 LYS A O 1
ATOM 1450 N N . ALA A 1 199 ? -5.836 5.649 -10.888 1.00 91.06 199 ALA A N 1
ATOM 1451 C CA . ALA A 1 199 ? -5.828 4.214 -11.210 1.00 91.06 199 ALA A CA 1
ATOM 1452 C C . ALA A 1 199 ? -6.239 3.315 -10.043 1.00 91.06 199 ALA A C 1
ATOM 1454 O O . ALA A 1 199 ? -6.897 2.300 -10.262 1.00 91.06 199 ALA A O 1
ATOM 1455 N N . VAL A 1 200 ? -5.865 3.658 -8.806 1.00 92.75 200 VAL A N 1
ATOM 1456 C CA . VAL A 1 200 ? -6.135 2.792 -7.646 1.00 92.75 200 VAL A CA 1
ATOM 1457 C C . VAL A 1 200 ? -7.600 2.778 -7.209 1.00 92.75 200 VAL A C 1
ATOM 1459 O O . VAL A 1 200 ? -8.023 1.848 -6.524 1.00 92.75 200 VAL A O 1
ATOM 1462 N N . ILE A 1 201 ? -8.407 3.770 -7.603 1.00 92.12 201 ILE A N 1
ATOM 1463 C CA . ILE A 1 201 ? -9.784 3.925 -7.106 1.00 92.12 201 ILE A CA 1
ATOM 1464 C C . ILE A 1 201 ? -10.604 2.655 -7.343 1.00 92.12 201 ILE A C 1
ATOM 1466 O O . ILE A 1 201 ? -11.245 2.145 -6.422 1.00 92.12 201 ILE A O 1
ATOM 1470 N N . LEU A 1 202 ? -10.571 2.131 -8.569 1.00 93.44 202 LEU A N 1
ATOM 1471 C CA . LEU A 1 202 ? -11.347 0.958 -8.955 1.00 93.44 202 LEU A CA 1
ATOM 1472 C C . LEU A 1 202 ? -10.848 -0.350 -8.299 1.00 93.44 202 LEU A C 1
ATOM 1474 O O . LEU A 1 202 ? -11.675 -1.031 -7.686 1.00 93.44 202 LEU A O 1
ATOM 1478 N N . PRO A 1 203 ? -9.549 -0.718 -8.343 1.00 93.38 203 PRO A N 1
ATOM 1479 C CA . PRO A 1 203 ? -9.051 -1.922 -7.675 1.00 93.38 203 PRO A CA 1
ATOM 1480 C C . PRO A 1 203 ? -9.174 -1.841 -6.145 1.00 93.38 203 PRO A C 1
ATOM 1482 O O . PRO A 1 203 ? -9.564 -2.826 -5.519 1.00 93.38 203 PRO A O 1
ATOM 1485 N N . GLY A 1 204 ? -8.939 -0.674 -5.539 1.00 93.75 204 GLY A N 1
ATOM 1486 C CA . GLY A 1 204 ? -9.128 -0.458 -4.102 1.00 93.75 204 GLY A CA 1
ATOM 1487 C C . GLY A 1 204 ? -10.583 -0.636 -3.668 1.00 93.75 204 GLY A C 1
ATOM 1488 O O . GLY A 1 204 ? -10.886 -1.399 -2.745 1.00 93.75 204 GLY A O 1
ATOM 1489 N N . ALA A 1 205 ? -11.519 -0.003 -4.385 1.00 94.38 205 ALA A N 1
ATOM 1490 C CA . ALA A 1 205 ? -12.950 -0.181 -4.145 1.00 94.38 205 ALA A CA 1
ATOM 1491 C C . ALA A 1 205 ? -13.388 -1.641 -4.341 1.00 94.38 205 ALA A C 1
ATOM 1493 O O . ALA A 1 205 ? -14.217 -2.144 -3.579 1.00 94.38 205 ALA A O 1
ATOM 1494 N N . PHE A 1 206 ? -12.812 -2.339 -5.322 1.00 95.50 206 PHE A N 1
ATOM 1495 C CA . PHE A 1 206 ? -13.081 -3.751 -5.575 1.00 95.50 206 PHE A CA 1
ATOM 1496 C C . PHE A 1 206 ? -12.640 -4.652 -4.411 1.00 95.50 206 PHE A C 1
ATOM 1498 O O . PHE A 1 206 ? -13.431 -5.482 -3.955 1.00 95.50 206 PHE A O 1
ATOM 1505 N N . VAL A 1 207 ? -11.433 -4.459 -3.866 1.00 95.25 207 VAL A N 1
ATOM 1506 C CA . VAL A 1 207 ? -10.948 -5.206 -2.687 1.00 95.25 207 VAL A CA 1
ATOM 1507 C C . VAL A 1 207 ? -11.845 -4.958 -1.473 1.00 95.25 207 VAL A C 1
ATOM 1509 O O . VAL A 1 207 ? -12.278 -5.909 -0.811 1.00 95.25 207 VAL A O 1
ATOM 1512 N N . ILE A 1 208 ? -12.189 -3.694 -1.208 1.00 94.75 208 ILE A N 1
ATOM 1513 C CA . ILE A 1 208 ? -13.102 -3.324 -0.121 1.00 94.75 208 ILE A CA 1
ATOM 1514 C C . ILE A 1 208 ? -14.465 -3.993 -0.298 1.00 94.75 208 ILE A C 1
ATOM 1516 O O . ILE A 1 208 ? -15.005 -4.547 0.662 1.00 94.75 208 ILE A O 1
ATOM 1520 N N . LEU A 1 209 ? -15.017 -3.976 -1.514 1.00 95.19 209 LEU A N 1
ATOM 1521 C CA . LEU A 1 209 ? -16.299 -4.599 -1.821 1.00 95.19 209 LEU A CA 1
ATOM 1522 C C . LEU A 1 209 ? -16.259 -6.106 -1.557 1.00 95.19 209 LEU A C 1
ATOM 1524 O O . LEU A 1 209 ? -17.154 -6.629 -0.896 1.00 95.19 209 LEU A O 1
ATOM 1528 N N . LEU A 1 210 ? -15.222 -6.808 -2.017 1.00 96.00 210 LEU A N 1
ATOM 1529 C CA . LEU A 1 210 ? -15.079 -8.248 -1.797 1.00 96.00 210 LEU A CA 1
ATOM 1530 C C . LEU A 1 210 ? -15.005 -8.603 -0.306 1.00 96.00 210 LEU A C 1
ATOM 1532 O O . LEU A 1 210 ? -15.684 -9.526 0.152 1.00 96.00 210 LEU A O 1
ATOM 1536 N N . LEU A 1 211 ? -14.229 -7.847 0.471 1.00 94.94 211 LEU A N 1
ATOM 1537 C CA . LEU A 1 211 ? -14.131 -8.045 1.917 1.00 94.94 211 LEU A CA 1
ATOM 1538 C C . LEU A 1 211 ? -15.435 -7.695 2.638 1.00 94.94 211 LEU A C 1
ATOM 1540 O O . LEU A 1 211 ? -15.836 -8.418 3.551 1.00 94.94 211 LEU A O 1
ATOM 1544 N N . ALA A 1 212 ? -16.134 -6.642 2.211 1.00 93.88 212 ALA A N 1
ATOM 1545 C CA . ALA A 1 212 ? -17.442 -6.275 2.743 1.00 93.88 212 ALA A CA 1
ATOM 1546 C C . ALA A 1 212 ? -18.505 -7.343 2.436 1.00 93.88 212 ALA A C 1
ATOM 1548 O O . ALA A 1 212 ? -19.296 -7.684 3.315 1.00 93.88 212 ALA A O 1
ATOM 1549 N N . LEU A 1 213 ? -18.499 -7.926 1.232 1.00 94.69 213 LEU A N 1
ATOM 1550 C CA . LEU A 1 213 ? -19.377 -9.038 0.857 1.00 94.69 213 LEU A CA 1
ATOM 1551 C C . LEU A 1 213 ? -19.090 -10.285 1.698 1.00 94.69 213 LEU A C 1
ATOM 1553 O O . LEU A 1 213 ? -20.021 -10.913 2.208 1.00 94.69 213 LEU A O 1
ATOM 1557 N N . TYR A 1 214 ? -17.814 -10.619 1.903 1.00 95.12 214 TYR A N 1
ATOM 1558 C CA . TYR A 1 214 ? -17.423 -11.719 2.782 1.00 95.12 214 TYR A CA 1
ATOM 1559 C C . TYR A 1 214 ? -17.851 -11.465 4.238 1.00 95.12 214 TYR A C 1
ATOM 1561 O O . TYR A 1 214 ? -18.424 -12.347 4.884 1.00 95.12 214 TYR A O 1
ATOM 1569 N N . ALA A 1 215 ? -17.663 -10.242 4.740 1.00 92.88 215 ALA A N 1
ATOM 1570 C CA . ALA A 1 215 ? -18.107 -9.829 6.067 1.00 92.88 215 ALA A CA 1
ATOM 1571 C C . ALA A 1 215 ? -19.636 -9.906 6.226 1.00 92.88 215 ALA A C 1
ATOM 1573 O O . ALA A 1 215 ? -20.127 -10.417 7.236 1.00 92.88 215 ALA A O 1
ATOM 1574 N N . ALA A 1 216 ? -20.394 -9.472 5.216 1.00 92.19 216 ALA A N 1
ATOM 1575 C CA . ALA A 1 216 ? -21.849 -9.563 5.197 1.00 92.19 216 ALA A CA 1
ATOM 1576 C C . ALA A 1 216 ? -22.329 -11.020 5.193 1.00 92.19 216 ALA A C 1
ATOM 1578 O O . ALA A 1 216 ? -23.225 -11.379 5.960 1.00 92.19 216 ALA A O 1
ATOM 1579 N N . TYR A 1 217 ? -21.704 -11.878 4.382 1.00 94.19 217 TYR A N 1
ATOM 1580 C CA . TYR A 1 217 ? -22.002 -13.309 4.340 1.00 94.19 217 TYR A CA 1
ATOM 1581 C C . TYR A 1 217 ? -21.823 -13.969 5.714 1.00 94.19 217 TYR A C 1
ATOM 1583 O O . TYR A 1 217 ? -22.726 -14.666 6.187 1.00 94.19 217 TYR A O 1
ATOM 1591 N N . VAL A 1 218 ? -20.701 -13.708 6.395 1.00 92.81 218 VAL A N 1
ATOM 1592 C CA . VAL A 1 218 ? -20.463 -14.239 7.746 1.00 92.81 218 VAL A CA 1
ATOM 1593 C C . VAL A 1 218 ? -21.448 -13.647 8.755 1.00 92.81 218 VAL A C 1
ATOM 1595 O O . VAL A 1 218 ? -22.027 -14.396 9.539 1.00 92.81 218 VAL A O 1
ATOM 1598 N N . GLY A 1 219 ? -21.721 -12.341 8.696 1.00 89.56 219 GLY A N 1
ATOM 1599 C CA . GLY A 1 219 ? -22.694 -11.686 9.576 1.00 89.56 219 GLY A CA 1
ATOM 1600 C C . GLY A 1 219 ? -24.114 -12.256 9.453 1.00 89.56 219 GLY A C 1
ATOM 1601 O O . GLY A 1 219 ? -24.808 -12.411 10.459 1.00 89.56 219 GLY A O 1
ATOM 1602 N N . ILE A 1 220 ? -24.541 -12.628 8.240 1.00 89.06 220 ILE A N 1
ATOM 1603 C CA . ILE A 1 220 ? -25.826 -13.308 7.996 1.00 89.06 220 ILE A CA 1
ATOM 1604 C C . ILE A 1 220 ? -25.793 -14.735 8.550 1.00 89.06 220 ILE A C 1
ATOM 1606 O O . ILE A 1 220 ? -26.730 -15.151 9.236 1.00 89.06 220 ILE A O 1
ATOM 1610 N N . LYS A 1 221 ? -24.715 -15.479 8.282 1.00 91.25 221 LYS A N 1
ATOM 1611 C CA . LYS A 1 221 ? -24.545 -16.865 8.735 1.00 91.25 221 LYS A CA 1
ATOM 1612 C C . LYS A 1 221 ? -24.543 -16.978 10.262 1.00 91.25 221 LYS A C 1
ATOM 1614 O O . LYS A 1 221 ? -25.170 -17.887 10.802 1.00 91.25 221 LYS A O 1
ATOM 1619 N N . GLU A 1 222 ? -23.883 -16.048 10.948 1.00 90.19 222 GLU A N 1
ATOM 1620 C CA . GLU A 1 222 ? -23.810 -15.985 12.414 1.00 90.19 222 GLU A CA 1
ATOM 1621 C C . GLU A 1 222 ? -25.019 -15.262 13.050 1.00 90.19 222 GLU A C 1
ATOM 1623 O O . GLU A 1 222 ? -25.102 -15.165 14.270 1.00 90.19 222 GLU A O 1
ATOM 1628 N N . ARG A 1 223 ? -26.002 -14.816 12.244 1.00 85.12 223 ARG A N 1
ATOM 1629 C CA . ARG A 1 223 ? -27.248 -14.145 12.678 1.00 85.12 223 ARG A CA 1
ATOM 1630 C C . ARG A 1 223 ? -27.006 -12.934 13.590 1.00 85.12 223 ARG A C 1
ATOM 1632 O O . ARG A 1 223 ? -27.731 -12.724 14.563 1.00 85.12 223 ARG A O 1
ATOM 1639 N N . ILE A 1 224 ? -26.000 -12.130 13.257 1.00 87.31 224 ILE A N 1
ATOM 1640 C CA . ILE A 1 224 ? -25.617 -10.955 14.045 1.00 87.31 224 ILE A CA 1
ATOM 1641 C C . ILE A 1 224 ? -26.743 -9.903 14.013 1.00 87.31 224 ILE A C 1
ATOM 1643 O O . ILE A 1 224 ? -27.274 -9.607 12.933 1.00 87.31 224 ILE A O 1
ATOM 1647 N N . PRO A 1 225 ? -27.132 -9.327 15.169 1.00 76.19 225 PRO A N 1
ATOM 1648 C CA . PRO A 1 225 ? -28.177 -8.311 15.233 1.00 76.19 225 PRO A CA 1
ATOM 1649 C C . PRO A 1 225 ? -27.772 -7.044 14.471 1.00 76.19 225 PRO A C 1
ATOM 1651 O O . PRO A 1 225 ? -26.646 -6.563 14.589 1.00 76.19 225 PRO A O 1
ATOM 1654 N N . ARG A 1 226 ? -28.716 -6.493 13.701 1.00 78.44 226 ARG A N 1
ATOM 1655 C CA . ARG A 1 226 ? -28.530 -5.245 12.946 1.00 78.44 226 ARG A CA 1
ATOM 1656 C C . ARG A 1 226 ? -28.846 -4.045 13.825 1.00 78.44 226 ARG A C 1
ATOM 1658 O O . ARG A 1 226 ? -29.823 -4.070 14.576 1.00 78.44 226 ARG A O 1
ATOM 1665 N N . GLU A 1 227 ? -28.057 -2.990 13.689 1.00 76.50 227 GLU A N 1
ATOM 1666 C CA . GLU A 1 227 ? -28.350 -1.717 14.343 1.00 76.50 227 GLU A CA 1
ATOM 1667 C C . GLU A 1 227 ? -29.332 -0.907 13.495 1.00 76.50 227 GLU A C 1
ATOM 1669 O O . GLU A 1 227 ? -29.435 -1.085 12.281 1.00 76.50 227 GLU A O 1
ATOM 1674 N N . ARG A 1 228 ? -30.119 -0.038 14.130 1.00 75.19 228 ARG A N 1
ATOM 1675 C CA . ARG A 1 228 ? -30.984 0.884 13.390 1.00 75.19 228 ARG A CA 1
ATOM 1676 C C . ARG A 1 228 ? -30.157 2.102 13.007 1.00 75.19 228 ARG A C 1
ATOM 1678 O O . ARG A 1 228 ? -29.468 2.650 13.858 1.00 75.19 228 ARG A O 1
ATOM 1685 N N . MET A 1 229 ? -30.248 2.533 11.751 1.00 78.75 229 MET A N 1
ATOM 1686 C CA . MET A 1 229 ? -29.648 3.800 11.345 1.00 78.75 229 MET A CA 1
ATOM 1687 C C . MET A 1 229 ? -30.456 4.948 11.956 1.00 78.75 229 MET A C 1
ATOM 1689 O O . MET A 1 229 ? -31.653 5.075 11.694 1.00 78.75 229 MET A O 1
ATOM 1693 N N . SER A 1 230 ? -29.795 5.786 12.749 1.00 84.81 230 SER A N 1
ATOM 1694 C CA . SER A 1 230 ? -30.325 7.076 13.185 1.00 84.81 230 SER A CA 1
ATOM 1695 C C . SER A 1 230 ? -29.622 8.180 12.404 1.00 84.81 230 SER A C 1
ATOM 1697 O O . SER A 1 230 ? -28.418 8.378 12.546 1.00 84.81 230 SER A O 1
ATOM 1699 N N . VAL A 1 231 ? -30.366 8.907 11.566 1.00 83.75 231 VAL A N 1
ATOM 1700 C CA . VAL A 1 231 ? -29.807 9.990 10.733 1.00 83.75 231 VAL A CA 1
ATOM 1701 C C . VAL A 1 231 ? -29.211 11.109 11.599 1.00 83.75 231 VAL A C 1
ATOM 1703 O O . VAL A 1 231 ? -28.194 11.694 11.235 1.00 83.75 231 VAL A O 1
ATOM 1706 N N . GLN A 1 232 ? -29.801 11.366 12.772 1.00 87.00 232 GLN A N 1
ATOM 1707 C CA . GLN A 1 232 ? -29.276 12.340 13.735 1.00 87.00 232 GLN A CA 1
ATOM 1708 C C . GLN A 1 232 ? -27.904 11.910 14.268 1.00 87.00 232 GLN A C 1
ATOM 1710 O O . GLN A 1 232 ? -26.960 12.694 14.234 1.00 87.00 232 GLN A O 1
ATOM 1715 N N . GLU A 1 233 ? -27.758 10.644 14.665 1.00 85.31 233 GLU A N 1
ATOM 1716 C CA . GLU A 1 233 ? -26.480 10.117 15.160 1.00 85.31 233 GLU A CA 1
ATOM 1717 C C . GLU A 1 233 ? -25.409 10.068 14.063 1.00 85.31 233 GLU A C 1
ATOM 1719 O O . GLU A 1 233 ? -24.235 10.306 14.343 1.00 85.31 233 GLU A O 1
ATOM 1724 N N . VAL A 1 234 ? -25.800 9.800 12.810 1.00 86.75 234 VAL A N 1
ATOM 1725 C CA . VAL A 1 234 ? -24.892 9.867 11.653 1.00 86.75 234 VAL A CA 1
ATOM 1726 C C . VAL A 1 234 ? -24.330 11.274 11.495 1.00 86.75 234 VAL A C 1
ATOM 1728 O O . VAL A 1 234 ? -23.115 11.431 11.380 1.00 86.75 234 VAL A O 1
ATOM 1731 N N . PHE A 1 235 ? -25.187 12.297 11.519 1.00 90.06 235 PHE A N 1
ATOM 1732 C CA . PHE A 1 235 ? -24.735 13.678 11.380 1.00 90.06 235 PHE A CA 1
ATOM 1733 C C . PHE A 1 235 ? -23.825 14.094 12.541 1.00 90.06 235 PHE A C 1
ATOM 1735 O O . PHE A 1 235 ? -22.768 14.670 12.304 1.00 90.06 235 PHE A O 1
ATOM 1742 N N . GLU A 1 236 ? -24.173 13.744 13.781 1.00 89.94 236 GLU A N 1
ATOM 1743 C CA . GLU A 1 236 ? -23.325 14.018 14.948 1.00 89.94 236 GLU A CA 1
ATOM 1744 C C . GLU A 1 236 ? -21.957 13.330 14.857 1.00 89.94 236 GLU A C 1
ATOM 1746 O O . GLU A 1 236 ? -20.933 13.935 15.182 1.00 89.94 236 GLU A O 1
ATOM 1751 N N . ALA A 1 237 ? -21.920 12.076 14.400 1.00 87.75 237 ALA A N 1
ATOM 1752 C CA . ALA A 1 237 ? -20.677 11.327 14.266 1.00 87.75 237 ALA A CA 1
ATOM 1753 C C . ALA A 1 237 ? -19.793 11.874 13.134 1.00 87.75 237 ALA A C 1
ATOM 1755 O O . ALA A 1 237 ? -18.589 12.024 13.327 1.00 87.75 237 ALA A O 1
ATOM 1756 N N . LEU A 1 238 ? -20.379 12.233 11.986 1.00 87.62 238 LEU A N 1
ATOM 1757 C CA . LEU A 1 238 ? -19.654 12.880 10.888 1.00 87.62 238 LEU A CA 1
ATOM 1758 C C . LEU A 1 238 ? -19.167 14.279 11.280 1.00 87.62 238 LEU A C 1
ATOM 1760 O O . LEU A 1 238 ? -18.044 14.656 10.957 1.00 87.62 238 LEU A O 1
ATOM 1764 N N . TRP A 1 239 ? -19.964 15.030 12.040 1.00 91.19 239 TRP A N 1
ATOM 1765 C CA . TRP A 1 239 ? -19.570 16.341 12.554 1.00 91.19 239 TRP A CA 1
ATOM 1766 C C . TRP A 1 239 ? -18.395 16.259 13.530 1.00 91.19 239 TRP A C 1
ATOM 1768 O O . TRP A 1 239 ? -17.555 17.159 13.567 1.00 91.19 239 TRP A O 1
ATOM 1778 N N . ALA A 1 240 ? -18.324 15.177 14.305 1.00 89.19 240 ALA A N 1
ATOM 1779 C CA . ALA A 1 240 ? -17.199 14.890 15.184 1.00 89.19 240 ALA A CA 1
ATOM 1780 C C . ALA A 1 240 ? -15.945 14.408 14.436 1.00 89.19 240 ALA A C 1
ATOM 1782 O O . ALA A 1 240 ? -14.887 14.428 15.041 1.00 89.19 240 ALA A O 1
ATOM 1783 N N . LEU A 1 241 ? -16.056 13.983 13.172 1.00 89.00 241 LEU A N 1
ATOM 1784 C CA . LEU A 1 241 ? -14.949 13.487 12.335 1.00 89.00 241 LEU A CA 1
ATOM 1785 C C . LEU A 1 241 ? -14.510 14.500 11.261 1.00 89.00 241 LEU A C 1
ATOM 1787 O O . LEU A 1 241 ? -13.596 14.253 10.478 1.00 89.00 241 LEU A O 1
ATOM 1791 N N . LYS A 1 242 ? -15.189 15.646 11.172 1.00 93.12 242 LYS A N 1
ATOM 1792 C CA . LYS A 1 242 ? -15.036 16.596 10.060 1.00 93.12 242 LYS A CA 1
ATOM 1793 C C . LYS A 1 242 ? -13.599 17.068 9.837 1.00 93.12 242 LYS A C 1
ATOM 1795 O O . LYS A 1 242 ? -13.250 17.383 8.707 1.00 93.12 242 LYS A O 1
ATOM 1800 N N . TRP A 1 243 ? -12.789 17.138 10.893 1.00 92.81 243 TRP A N 1
ATOM 1801 C CA . TRP A 1 243 ? -11.411 17.601 10.794 1.00 92.81 243 TRP A CA 1
ATOM 1802 C C . TRP A 1 243 ? -10.488 16.505 10.252 1.00 92.81 243 TRP A C 1
ATOM 1804 O O . TRP A 1 243 ? -9.666 16.757 9.383 1.00 92.81 243 TRP A O 1
ATOM 1814 N N . GLU A 1 244 ? -10.680 15.250 10.641 1.00 90.62 244 GLU A N 1
ATOM 1815 C CA . GLU A 1 244 ? -9.894 14.148 10.079 1.00 90.62 244 GLU A CA 1
ATOM 1816 C C . GLU A 1 244 ? -10.311 13.816 8.651 1.00 90.62 244 GLU A C 1
ATOM 1818 O O . GLU A 1 244 ? -9.465 13.493 7.821 1.00 90.62 244 GLU A O 1
ATOM 1823 N N . LEU A 1 245 ? -11.598 13.973 8.328 1.00 88.25 245 LEU A N 1
ATOM 1824 C CA . LEU A 1 245 ? -12.084 13.840 6.956 1.00 88.25 245 LEU A CA 1
ATOM 1825 C C . LEU A 1 245 ? -11.583 14.976 6.047 1.00 88.25 245 LEU A C 1
ATOM 1827 O O . LEU A 1 245 ? -11.572 14.820 4.828 1.00 88.25 245 LEU A O 1
ATOM 1831 N N . LEU A 1 246 ? -11.136 16.098 6.621 1.00 91.62 246 LEU A N 1
ATOM 1832 C CA . LEU A 1 246 ? -10.523 17.185 5.865 1.00 91.62 246 LEU A CA 1
ATOM 1833 C C . LEU A 1 246 ? -9.098 16.834 5.407 1.00 91.62 246 LEU A C 1
ATOM 1835 O O . LEU A 1 246 ? -8.645 17.406 4.424 1.00 91.62 246 LEU A O 1
ATOM 1839 N N . ILE A 1 247 ? -8.407 15.874 6.040 1.00 90.31 247 ILE A N 1
ATOM 1840 C CA . ILE A 1 247 ? -7.026 15.505 5.675 1.00 90.31 247 ILE A CA 1
ATOM 1841 C C . ILE A 1 247 ? -6.929 15.016 4.217 1.00 90.31 247 ILE A C 1
ATOM 1843 O O . ILE A 1 247 ? -6.174 15.620 3.452 1.00 90.31 247 ILE A O 1
ATOM 1847 N N . PRO A 1 248 ? -7.705 14.005 3.766 1.00 84.81 248 PRO A N 1
ATOM 1848 C CA . PRO A 1 248 ? -7.690 13.606 2.359 1.00 84.81 248 PRO A CA 1
ATOM 1849 C C . PRO A 1 248 ? -8.139 14.724 1.417 1.00 84.81 248 PRO A C 1
ATOM 1851 O O . PRO A 1 248 ? -7.675 14.775 0.288 1.00 84.81 248 PRO A O 1
ATOM 1854 N N . VAL A 1 249 ? -9.021 15.628 1.862 1.00 88.12 249 VAL A N 1
ATOM 1855 C CA . VAL A 1 249 ? -9.485 16.768 1.054 1.00 88.12 249 VAL A CA 1
ATOM 1856 C C . VAL A 1 249 ? -8.367 17.789 0.849 1.00 88.12 249 VAL A C 1
ATOM 1858 O O . VAL A 1 249 ? -8.203 18.283 -0.260 1.00 88.12 249 VAL A O 1
ATOM 1861 N N . ILE A 1 250 ? -7.571 18.074 1.883 1.00 89.88 250 ILE A N 1
ATOM 1862 C CA . ILE A 1 250 ? -6.390 18.944 1.783 1.00 89.88 250 ILE A CA 1
ATOM 1863 C C . ILE A 1 250 ? -5.396 18.357 0.779 1.00 89.88 250 ILE A C 1
ATOM 1865 O O . ILE A 1 250 ? -4.897 19.091 -0.067 1.00 89.88 250 ILE A O 1
ATOM 1869 N N . LEU A 1 251 ? -5.160 17.042 0.826 1.00 86.00 251 LEU A N 1
ATOM 1870 C CA . LEU A 1 251 ? -4.300 16.356 -0.143 1.00 86.00 251 LEU A CA 1
ATOM 1871 C C . LEU A 1 251 ? -4.885 16.391 -1.560 1.00 86.00 251 LEU A C 1
ATOM 1873 O O . LEU A 1 251 ? -4.175 16.736 -2.497 1.00 86.00 251 LEU A O 1
ATOM 1877 N N . LEU A 1 252 ? -6.178 16.090 -1.713 1.00 82.88 252 LEU A N 1
ATOM 1878 C CA . LEU A 1 252 ? -6.899 16.119 -2.991 1.00 82.88 252 LEU A CA 1
ATOM 1879 C C . LEU A 1 252 ? -6.843 17.492 -3.655 1.00 82.88 252 LEU A C 1
ATOM 1881 O O . LEU A 1 252 ? -6.594 17.579 -4.850 1.00 82.88 252 LEU A O 1
ATOM 1885 N N . VAL A 1 253 ? -7.102 18.553 -2.891 1.00 87.19 253 VAL A N 1
ATOM 1886 C CA . VAL A 1 253 ? -7.089 19.919 -3.413 1.00 87.19 253 VAL A CA 1
ATOM 1887 C C . VAL A 1 253 ? -5.654 20.359 -3.664 1.00 87.19 253 VAL A C 1
ATOM 1889 O O . VAL A 1 253 ? -5.350 20.738 -4.783 1.00 87.19 253 VAL A O 1
ATOM 1892 N N . GLY A 1 254 ? -4.759 20.246 -2.678 1.00 86.50 254 GLY A N 1
ATOM 1893 C CA . GLY A 1 254 ? -3.375 20.713 -2.802 1.00 86.50 254 GLY A CA 1
ATOM 1894 C C . GLY A 1 254 ? -2.635 20.070 -3.974 1.00 86.50 254 GLY A C 1
ATOM 1895 O O . GLY A 1 254 ? -2.092 20.780 -4.817 1.00 86.50 254 GLY A O 1
ATOM 1896 N N . LEU A 1 255 ? -2.693 18.739 -4.065 1.00 82.81 255 LEU A N 1
ATOM 1897 C CA . LEU A 1 255 ? -2.030 17.983 -5.126 1.00 82.81 255 LEU A CA 1
ATOM 1898 C C . LEU A 1 255 ? -2.809 18.029 -6.443 1.00 82.81 255 LEU A C 1
ATOM 1900 O O . LEU A 1 255 ? -2.219 18.176 -7.507 1.00 82.81 255 LEU A O 1
ATOM 1904 N N . GLY A 1 256 ? -4.138 17.900 -6.390 1.00 79.38 256 GLY A N 1
ATOM 1905 C CA . GLY A 1 256 ? -4.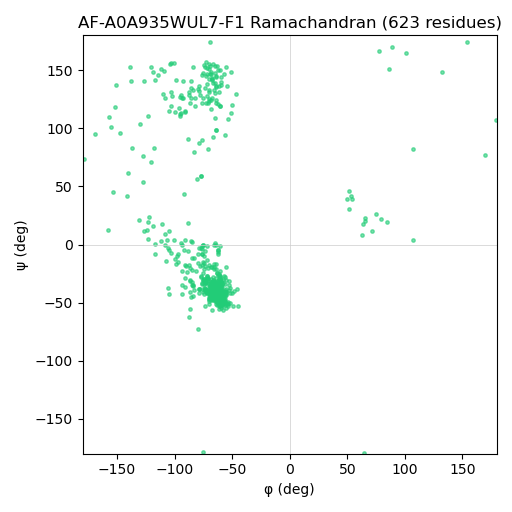973 17.794 -7.588 1.00 79.38 256 GLY A CA 1
ATOM 1906 C C . GLY A 1 256 ? -5.086 19.093 -8.382 1.00 79.38 256 GLY A C 1
ATOM 1907 O O . GLY A 1 256 ? -5.246 19.034 -9.597 1.00 79.38 256 GLY A O 1
ATOM 1908 N N . THR A 1 257 ? -4.987 20.257 -7.731 1.00 82.88 257 THR A N 1
ATOM 1909 C CA . THR A 1 257 ? -4.954 21.558 -8.423 1.00 82.88 257 THR A CA 1
ATOM 1910 C C . THR A 1 257 ? -3.533 22.055 -8.693 1.00 82.88 257 THR A C 1
ATOM 1912 O O . THR A 1 257 ? -3.384 23.154 -9.215 1.00 82.88 257 THR A O 1
ATOM 1915 N N . GLY A 1 258 ? -2.498 21.308 -8.286 1.00 81.94 258 GLY A N 1
ATOM 1916 C CA . GLY A 1 258 ? -1.099 21.738 -8.381 1.00 81.94 258 GLY A CA 1
ATOM 1917 C C . GLY A 1 258 ? -0.746 22.943 -7.499 1.00 81.94 258 GLY A C 1
ATOM 1918 O O . GLY A 1 258 ? 0.233 23.625 -7.773 1.00 81.94 258 GLY A O 1
ATOM 1919 N N . LEU A 1 259 ? -1.545 23.235 -6.461 1.00 87.69 259 LEU A N 1
ATOM 1920 C CA . LEU A 1 259 ? -1.293 24.359 -5.544 1.00 87.69 259 LEU A CA 1
ATOM 1921 C C . LEU A 1 259 ? -0.152 24.081 -4.561 1.00 87.69 259 LEU A C 1
ATOM 1923 O O . LEU A 1 259 ? 0.406 25.026 -4.013 1.00 87.69 259 LEU A O 1
ATOM 1927 N N . ALA A 1 260 ? 0.121 22.808 -4.284 1.00 87.38 260 ALA A N 1
ATOM 1928 C CA . ALA A 1 260 ? 1.189 22.373 -3.399 1.00 87.38 260 ALA A CA 1
ATOM 1929 C C . ALA A 1 260 ? 1.903 21.162 -4.002 1.00 87.38 260 ALA A C 1
ATOM 1931 O O . ALA A 1 260 ? 1.252 20.251 -4.529 1.00 87.38 260 ALA A O 1
ATOM 1932 N N . SER A 1 261 ? 3.227 21.124 -3.871 1.00 86.56 261 SER A N 1
ATOM 1933 C CA . SER A 1 261 ? 4.015 19.920 -4.140 1.00 86.56 261 SER A CA 1
ATOM 1934 C C . SER A 1 261 ? 3.755 18.836 -3.079 1.00 86.56 261 SER A C 1
ATOM 1936 O O . SER A 1 261 ? 3.043 19.040 -2.092 1.00 86.56 261 SER A O 1
ATOM 1938 N N . ILE A 1 262 ? 4.327 17.642 -3.263 1.00 82.69 262 ILE A N 1
ATOM 1939 C CA . ILE A 1 262 ? 4.122 16.505 -2.347 1.00 82.69 262 ILE A CA 1
ATOM 1940 C C . ILE A 1 262 ? 4.634 16.822 -0.934 1.00 82.69 262 ILE A C 1
ATOM 1942 O O . ILE A 1 262 ? 3.958 16.537 0.057 1.00 82.69 262 ILE A O 1
ATOM 1946 N N . ASP A 1 263 ? 5.819 17.410 -0.838 1.00 88.19 263 ASP A N 1
ATOM 1947 C CA . ASP A 1 263 ? 6.479 17.774 0.411 1.00 88.19 263 ASP A CA 1
ATOM 1948 C C . ASP A 1 263 ? 5.801 18.967 1.097 1.00 88.19 263 ASP A C 1
ATOM 1950 O O . ASP A 1 263 ? 5.588 18.929 2.313 1.00 88.19 263 ASP A O 1
ATOM 1954 N N . GLU A 1 264 ? 5.348 19.966 0.334 1.00 91.62 264 GLU A N 1
ATOM 1955 C CA . GLU A 1 264 ? 4.526 21.068 0.845 1.00 91.62 264 GLU A CA 1
ATOM 1956 C C . GLU A 1 264 ? 3.175 20.568 1.369 1.00 91.62 264 GLU A C 1
ATOM 1958 O O . GLU A 1 264 ? 2.743 20.948 2.462 1.00 91.62 264 GLU A O 1
ATOM 1963 N N . ALA A 1 265 ? 2.519 19.661 0.638 1.00 88.88 265 ALA A N 1
ATOM 1964 C CA . ALA A 1 265 ? 1.273 19.035 1.063 1.00 88.88 265 ALA A CA 1
ATOM 1965 C C . ALA A 1 265 ? 1.476 18.196 2.335 1.00 88.88 265 ALA A C 1
ATOM 1967 O O . ALA A 1 265 ? 0.661 18.270 3.260 1.00 88.88 265 ALA A O 1
ATOM 1968 N N . ALA A 1 266 ? 2.578 17.446 2.432 1.00 88.94 266 ALA A N 1
ATOM 1969 C CA . ALA A 1 266 ? 2.936 16.700 3.636 1.00 88.94 266 ALA A CA 1
ATOM 1970 C C . ALA A 1 266 ? 3.173 17.634 4.834 1.00 88.94 266 ALA A C 1
ATOM 1972 O O . ALA A 1 266 ? 2.684 17.361 5.933 1.00 88.94 266 ALA A O 1
ATOM 1973 N N . ALA A 1 267 ? 3.865 18.759 4.630 1.00 93.50 267 ALA A N 1
ATOM 1974 C CA . ALA A 1 267 ? 4.093 19.770 5.661 1.00 93.50 267 ALA A CA 1
ATOM 1975 C C . ALA A 1 267 ? 2.787 20.426 6.120 1.00 93.50 267 ALA A C 1
ATOM 1977 O O . ALA A 1 267 ? 2.550 20.550 7.326 1.00 93.50 267 ALA A O 1
ATOM 1978 N N . LEU A 1 268 ? 1.906 20.776 5.179 1.00 94.50 268 LEU A N 1
ATOM 1979 C CA . LEU A 1 268 ? 0.594 21.344 5.467 1.00 94.50 268 LEU A CA 1
ATOM 1980 C C . LEU A 1 268 ? -0.268 20.367 6.271 1.00 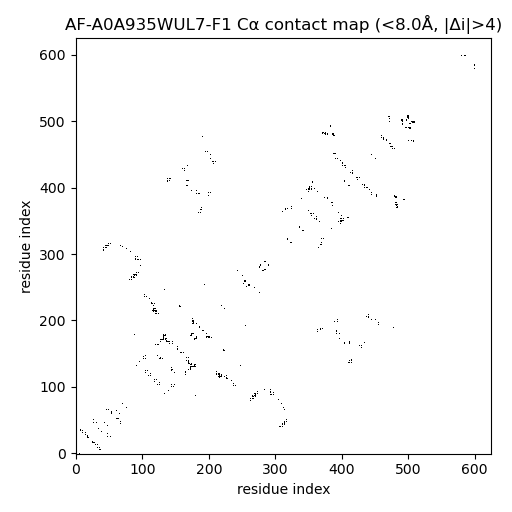94.50 268 LEU A C 1
ATOM 1982 O O . LEU A 1 268 ? -0.838 20.754 7.290 1.00 94.50 268 LEU A O 1
ATOM 1986 N N . VAL A 1 269 ? -0.328 19.096 5.864 1.00 92.88 269 VAL A N 1
ATOM 1987 C CA . VAL A 1 269 ? -1.084 18.059 6.580 1.00 92.88 269 VAL A CA 1
ATOM 1988 C C . VAL A 1 269 ? -0.482 17.776 7.957 1.00 92.88 269 VAL A C 1
ATOM 1990 O O . VAL A 1 269 ? -1.234 17.614 8.920 1.00 92.88 269 VAL A O 1
ATOM 1993 N N . ALA A 1 270 ? 0.845 17.761 8.097 1.00 94.38 270 ALA A N 1
ATOM 1994 C CA . ALA A 1 270 ? 1.511 17.609 9.391 1.00 94.38 270 ALA A CA 1
ATOM 1995 C C . ALA A 1 270 ? 1.188 18.767 10.339 1.00 94.38 270 ALA A C 1
ATOM 1997 O O . ALA A 1 270 ? 0.745 18.534 11.468 1.00 94.38 270 ALA A O 1
ATOM 1998 N N . ALA A 1 271 ? 1.334 20.009 9.873 1.00 95.56 271 ALA A N 1
ATOM 1999 C CA . ALA A 1 271 ? 0.991 21.197 10.645 1.00 95.56 271 ALA A CA 1
ATOM 2000 C C . ALA A 1 271 ? -0.495 21.200 11.030 1.00 95.56 271 ALA A C 1
ATOM 2002 O O . ALA A 1 271 ? -0.836 21.383 12.200 1.00 95.56 271 ALA A O 1
ATOM 2003 N N . TYR A 1 272 ? -1.374 20.921 10.066 1.00 95.69 272 TYR A N 1
ATOM 2004 C CA . TYR A 1 272 ? -2.813 20.807 10.269 1.00 95.69 272 TYR A CA 1
ATOM 2005 C C . TYR A 1 272 ? -3.158 19.766 11.341 1.00 95.69 272 TYR A C 1
ATOM 2007 O O . TYR A 1 272 ? -3.858 20.076 12.305 1.00 95.69 272 TYR A O 1
ATOM 2015 N N . THR A 1 273 ? -2.617 18.554 11.220 1.00 94.56 273 THR A N 1
ATOM 2016 C CA . THR A 1 273 ? -2.898 17.440 12.135 1.00 94.56 273 THR A CA 1
ATOM 2017 C C . THR A 1 273 ? -2.431 17.760 13.554 1.00 94.56 273 THR A C 1
ATOM 2019 O O . THR A 1 273 ? -3.168 17.543 14.514 1.00 94.56 273 THR A O 1
ATOM 2022 N N . ILE A 1 274 ? -1.243 18.355 13.706 1.00 94.62 274 ILE A N 1
ATOM 2023 C CA . ILE A 1 274 ? -0.745 18.802 15.013 1.00 94.62 274 ILE A CA 1
ATOM 2024 C C . ILE A 1 274 ? -1.662 19.887 15.597 1.00 94.62 274 ILE A C 1
ATOM 2026 O O . ILE A 1 274 ? -2.006 19.839 16.778 1.00 94.62 274 ILE A O 1
ATOM 2030 N N . ILE A 1 275 ? -2.105 20.860 14.800 1.00 95.50 275 ILE A N 1
ATOM 2031 C CA . ILE A 1 275 ? -3.000 21.917 15.289 1.00 95.50 275 ILE A CA 1
ATOM 2032 C C . ILE A 1 275 ? -4.332 21.324 15.766 1.00 95.50 275 ILE A C 1
ATOM 2034 O O . ILE A 1 275 ? -4.785 21.620 16.876 1.00 95.50 275 ILE A O 1
ATOM 2038 N N . ILE A 1 276 ? -4.951 20.466 14.957 1.00 95.38 276 ILE A N 1
ATOM 2039 C CA . ILE A 1 276 ? -6.249 19.871 15.270 1.00 95.38 276 ILE A CA 1
ATOM 2040 C C . ILE A 1 276 ? -6.168 18.976 16.510 1.00 95.38 276 ILE A C 1
ATOM 2042 O O . ILE A 1 276 ? -6.936 19.180 17.453 1.00 95.38 276 ILE A O 1
ATOM 2046 N N . GLU A 1 277 ? -5.225 18.035 16.564 1.00 94.88 277 GLU A N 1
ATOM 2047 C CA . GLU A 1 277 ? -5.191 17.042 17.644 1.00 94.88 277 GLU A CA 1
ATOM 2048 C C . GLU A 1 277 ? -4.731 17.636 18.987 1.00 94.88 277 GLU A C 1
ATOM 2050 O O . GLU A 1 277 ? -5.240 17.252 20.046 1.00 94.88 277 GLU A O 1
ATOM 2055 N N . PHE A 1 278 ? -3.835 18.632 18.977 1.00 94.19 278 PHE A N 1
ATOM 2056 C CA . PHE A 1 278 ? -3.328 19.243 20.212 1.00 94.19 278 PHE A CA 1
ATOM 2057 C C . PHE A 1 278 ? -4.147 20.450 20.691 1.00 94.19 278 PHE A C 1
ATOM 2059 O O . PHE A 1 278 ? -4.303 20.626 21.901 1.00 94.19 278 PHE A O 1
ATOM 2066 N N . PHE A 1 279 ? -4.680 21.290 19.793 1.00 94.12 279 PHE A N 1
ATOM 2067 C CA . PHE A 1 279 ? -5.348 22.542 20.187 1.00 94.12 279 PHE A CA 1
ATOM 2068 C C . PHE A 1 279 ? -6.874 22.493 20.080 1.00 94.12 279 PHE A C 1
ATOM 2070 O O . PHE A 1 279 ? -7.546 23.065 20.949 1.00 94.12 279 PHE A O 1
ATOM 2077 N N . VAL A 1 280 ? -7.418 21.818 19.059 1.00 94.00 280 VAL A N 1
ATOM 2078 C CA . VAL A 1 280 ? -8.870 21.744 18.810 1.00 94.00 280 VAL A CA 1
ATOM 2079 C C . VAL A 1 280 ? -9.499 20.585 19.578 1.00 94.00 280 VAL A C 1
ATOM 2081 O O . VAL A 1 280 ? -10.316 20.828 20.466 1.00 94.00 280 VAL A O 1
ATOM 2084 N N . TYR A 1 281 ? -9.101 19.341 19.294 1.00 93.19 281 TYR A N 1
ATOM 2085 C CA . TYR A 1 281 ? -9.587 18.173 20.034 1.00 93.19 281 TYR A CA 1
ATOM 2086 C C . TYR A 1 281 ? -8.947 18.042 21.411 1.00 93.19 281 TYR A C 1
ATOM 2088 O O . TYR A 1 281 ? -9.603 17.579 22.345 1.00 93.19 281 TYR A O 1
ATOM 2096 N N . ARG A 1 282 ? -7.695 18.502 21.554 1.00 91.75 282 ARG A N 1
ATOM 2097 C CA . ARG A 1 282 ? -6.910 18.390 22.794 1.00 91.75 282 ARG A CA 1
ATOM 2098 C C . ARG A 1 282 ? -6.827 16.943 23.283 1.00 91.75 282 ARG A C 1
ATOM 2100 O O . ARG A 1 282 ? -6.921 16.676 24.483 1.00 91.75 282 ARG A O 1
ATOM 2107 N N . ASP A 1 283 ? -6.676 16.013 22.346 1.00 90.69 283 ASP A N 1
ATOM 2108 C CA . ASP A 1 283 ? -6.515 14.594 22.658 1.00 90.69 283 ASP A CA 1
ATOM 2109 C C . ASP A 1 283 ? -5.123 14.286 23.204 1.00 90.69 283 ASP A C 1
ATOM 2111 O O . ASP A 1 283 ? -4.974 13.387 24.032 1.00 90.69 283 ASP A O 1
ATOM 2115 N N . LEU A 1 284 ? -4.127 15.063 22.775 1.00 93.00 284 LEU A N 1
ATOM 2116 C CA . LEU A 1 284 ? -2.718 14.871 23.090 1.00 93.00 284 LEU A CA 1
ATOM 2117 C C . LEU A 1 284 ? -2.144 16.071 23.844 1.00 93.00 284 LEU A C 1
ATOM 2119 O O . LEU A 1 284 ? -2.530 17.222 23.627 1.00 93.00 284 LEU A O 1
ATOM 2123 N N . SER A 1 285 ? -1.171 15.818 24.724 1.00 91.38 285 SER A N 1
ATOM 2124 C CA . SER A 1 285 ? -0.461 16.877 25.439 1.00 91.38 285 SER A CA 1
ATOM 2125 C C . SER A 1 285 ? 0.846 17.258 24.736 1.00 91.38 285 SER A C 1
ATOM 2127 O O . SER A 1 285 ? 1.730 16.428 24.516 1.00 91.38 285 SER A O 1
ATOM 2129 N N . LEU A 1 286 ? 1.030 18.554 24.458 1.00 90.50 286 LEU A N 1
ATOM 2130 C CA . LEU A 1 286 ? 2.234 19.071 23.783 1.00 90.50 286 LEU A CA 1
ATOM 2131 C C . LEU A 1 286 ? 3.537 18.747 24.530 1.00 90.50 286 LEU A C 1
ATOM 2133 O O . LEU A 1 286 ? 4.585 18.599 23.919 1.00 90.50 286 LEU A O 1
ATOM 2137 N N . LYS A 1 287 ? 3.493 18.652 25.864 1.00 90.06 287 LYS A N 1
ATOM 2138 C CA . LYS A 1 287 ? 4.703 18.475 26.681 1.00 90.06 287 LYS A CA 1
ATOM 2139 C C . LYS A 1 287 ? 5.143 17.021 26.819 1.00 90.06 287 LYS A C 1
ATOM 2141 O O . LYS A 1 287 ? 6.337 16.779 26.948 1.00 90.06 287 LYS A O 1
ATOM 2146 N N . LYS A 1 288 ? 4.201 16.072 26.872 1.00 89.94 288 LYS A N 1
ATOM 2147 C CA . LYS A 1 288 ? 4.516 14.656 27.129 1.00 89.94 288 LYS A CA 1
ATOM 2148 C C . LYS A 1 288 ? 4.417 13.813 25.869 1.00 89.94 288 LYS A C 1
ATOM 2150 O O . LYS A 1 288 ? 5.277 12.968 25.643 1.00 89.94 288 LYS A O 1
ATOM 2155 N N . ASP A 1 289 ? 3.387 14.046 25.062 1.00 93.31 289 ASP A N 1
ATOM 2156 C CA . ASP A 1 289 ? 3.074 13.173 23.936 1.00 93.31 289 ASP A CA 1
ATOM 2157 C C . ASP A 1 289 ? 3.849 13.576 22.690 1.00 93.31 289 ASP A C 1
ATOM 2159 O O . ASP A 1 289 ? 4.423 12.706 22.046 1.00 93.31 289 ASP A O 1
ATOM 2163 N N . LEU A 1 290 ? 3.979 14.877 22.405 1.00 92.56 290 LEU A N 1
ATOM 2164 C CA . LEU A 1 290 ? 4.682 15.336 21.203 1.00 92.56 290 LEU A CA 1
ATOM 2165 C C . LEU A 1 290 ? 6.139 14.834 21.124 1.00 92.56 290 LEU A C 1
ATOM 2167 O O . LEU A 1 290 ? 6.477 14.242 20.102 1.00 92.56 290 LEU A O 1
ATOM 2171 N N . PRO A 1 291 ? 6.998 14.953 22.162 1.00 94.06 291 PRO A N 1
ATOM 2172 C CA . PRO A 1 291 ? 8.370 14.447 22.063 1.00 94.06 291 PRO A CA 1
ATOM 2173 C C . PRO A 1 291 ? 8.422 12.928 21.872 1.00 94.06 291 PRO A C 1
ATOM 2175 O O . PRO A 1 291 ? 9.233 12.432 21.097 1.00 94.06 291 PRO A O 1
ATOM 2178 N N . ARG A 1 292 ? 7.541 12.185 22.557 1.00 94.44 292 ARG A N 1
ATOM 2179 C CA . ARG A 1 292 ? 7.444 10.721 22.449 1.00 94.44 292 ARG A CA 1
ATOM 2180 C C . ARG A 1 292 ? 7.045 10.296 21.036 1.00 94.44 292 ARG A C 1
ATOM 2182 O O . ARG A 1 292 ? 7.676 9.404 20.475 1.00 94.44 292 ARG A O 1
ATOM 2189 N N . ILE A 1 293 ? 6.025 10.946 20.481 1.00 93.69 293 ILE A N 1
ATOM 2190 C CA . ILE A 1 293 ? 5.498 10.684 19.140 1.00 93.69 293 ILE A CA 1
ATOM 2191 C C . ILE A 1 293 ? 6.555 11.016 18.087 1.00 93.69 293 ILE A C 1
ATOM 2193 O O . ILE A 1 293 ? 6.852 10.164 17.258 1.00 93.69 293 ILE A O 1
ATOM 2197 N N . VAL A 1 294 ? 7.179 12.196 18.173 1.00 94.50 294 VAL A N 1
ATOM 2198 C CA . VAL A 1 294 ? 8.233 12.624 17.239 1.00 94.50 294 VAL A CA 1
ATOM 2199 C C . VAL A 1 294 ? 9.433 11.678 17.293 1.00 94.50 294 VAL A C 1
ATOM 2201 O O . VAL A 1 294 ? 9.926 11.270 16.251 1.00 94.50 294 VAL A O 1
ATOM 2204 N N . MET A 1 295 ? 9.895 11.266 18.477 1.00 94.31 295 MET A N 1
ATOM 2205 C CA . MET A 1 295 ? 11.002 10.304 18.575 1.00 94.31 295 MET A CA 1
ATOM 2206 C C . MET A 1 295 ? 10.656 8.956 17.926 1.00 94.31 295 MET A C 1
ATOM 2208 O O . MET A 1 295 ? 11.480 8.393 17.205 1.00 94.31 295 MET A O 1
ATOM 2212 N N . ALA A 1 296 ? 9.442 8.447 18.152 1.00 88.31 296 ALA A N 1
ATOM 2213 C CA . ALA A 1 296 ? 8.999 7.185 17.566 1.00 88.31 296 ALA A CA 1
ATOM 2214 C C . ALA A 1 296 ? 8.848 7.277 16.037 1.00 88.31 296 ALA A C 1
ATOM 2216 O O . ALA A 1 296 ? 9.336 6.400 15.322 1.00 88.31 296 ALA A O 1
ATOM 2217 N N . SER A 1 297 ? 8.227 8.347 15.531 1.00 89.25 297 SER A N 1
ATOM 2218 C CA . SER A 1 297 ? 8.009 8.542 14.096 1.00 89.25 297 SER A CA 1
ATOM 2219 C C . SER A 1 297 ? 9.315 8.820 13.347 1.00 89.25 297 SER A C 1
ATOM 2221 O O . SER A 1 297 ? 9.547 8.234 12.292 1.00 89.25 297 SER A O 1
ATOM 2223 N N . MET A 1 298 ? 10.211 9.645 13.902 1.00 93.12 298 MET A N 1
ATOM 2224 C CA . MET A 1 298 ? 11.500 9.969 13.278 1.00 93.12 298 MET A CA 1
ATOM 2225 C C . MET A 1 298 ? 12.450 8.770 13.258 1.00 93.12 298 MET A C 1
ATOM 2227 O O . MET A 1 298 ? 13.196 8.604 12.298 1.00 93.12 298 MET A O 1
ATOM 2231 N N . SER A 1 299 ? 12.396 7.889 14.265 1.00 88.88 299 SER A N 1
ATOM 2232 C CA . SER A 1 299 ? 13.165 6.639 14.239 1.00 88.88 299 SER A CA 1
ATOM 2233 C C . SER A 1 299 ? 12.732 5.721 13.093 1.00 88.88 299 SER A C 1
ATOM 2235 O O . SER A 1 299 ? 13.583 5.081 12.478 1.00 88.88 299 SER A O 1
ATOM 2237 N N . MET A 1 300 ? 11.428 5.646 12.806 1.00 80.62 300 MET A N 1
ATOM 2238 C CA . MET A 1 300 ? 10.904 4.881 11.670 1.00 80.62 300 MET A CA 1
ATOM 2239 C C . MET A 1 300 ? 11.293 5.527 10.342 1.00 80.62 300 MET A C 1
ATOM 2241 O O . MET A 1 300 ? 11.819 4.851 9.463 1.00 80.62 300 MET A O 1
ATOM 2245 N N . ALA A 1 301 ? 11.098 6.840 10.215 1.00 84.56 301 ALA A N 1
ATOM 2246 C CA . ALA A 1 301 ? 11.438 7.571 9.000 1.00 84.56 301 ALA A CA 1
ATOM 2247 C C . ALA A 1 301 ? 12.938 7.493 8.671 1.00 84.56 301 ALA A C 1
ATOM 2249 O O . ALA A 1 301 ? 13.304 7.238 7.527 1.00 84.56 301 ALA A O 1
ATOM 2250 N N . GLY A 1 302 ? 13.810 7.621 9.677 1.00 86.44 302 GLY A N 1
ATOM 2251 C CA . GLY A 1 302 ? 15.255 7.468 9.507 1.00 86.44 302 GLY A CA 1
ATOM 2252 C C . GLY A 1 302 ? 15.651 6.067 9.040 1.00 86.44 302 GLY A C 1
ATOM 2253 O O . GLY A 1 302 ? 16.506 5.931 8.168 1.00 86.44 302 GLY A O 1
ATOM 2254 N N . ALA A 1 303 ? 14.993 5.020 9.552 1.00 80.56 303 ALA A N 1
ATOM 2255 C CA . ALA A 1 303 ? 15.209 3.662 9.060 1.00 80.56 303 ALA A CA 1
ATOM 2256 C C . ALA A 1 303 ? 14.830 3.530 7.575 1.00 80.56 303 ALA A C 1
ATOM 2258 O O . ALA A 1 303 ? 15.589 2.935 6.813 1.00 80.56 303 ALA A O 1
ATOM 2259 N N . ILE A 1 304 ? 13.708 4.127 7.154 1.00 75.88 304 ILE A N 1
ATOM 2260 C CA . ILE A 1 304 ? 13.257 4.115 5.754 1.00 75.88 304 ILE A CA 1
ATOM 2261 C C . ILE A 1 304 ? 14.250 4.857 4.850 1.00 75.88 304 ILE A C 1
ATOM 2263 O O . ILE A 1 304 ? 14.642 4.312 3.823 1.00 75.88 304 ILE A O 1
ATOM 2267 N N . ILE A 1 305 ? 14.708 6.051 5.240 1.00 82.75 305 ILE A N 1
ATOM 2268 C CA . ILE A 1 305 ? 15.661 6.849 4.448 1.00 82.75 305 ILE A CA 1
ATOM 2269 C C . ILE A 1 305 ? 16.991 6.105 4.261 1.00 82.75 305 ILE A C 1
ATOM 2271 O O . ILE A 1 305 ? 17.526 6.071 3.155 1.00 82.75 305 ILE A O 1
ATOM 2275 N N . ILE A 1 306 ? 17.516 5.465 5.312 1.00 84.88 306 ILE A N 1
ATOM 2276 C CA . ILE A 1 306 ? 18.765 4.692 5.216 1.00 84.88 306 ILE A CA 1
ATOM 2277 C C . ILE A 1 306 ? 18.577 3.458 4.320 1.00 84.88 306 ILE A C 1
ATOM 2279 O O . ILE A 1 306 ? 19.466 3.130 3.535 1.00 84.88 306 ILE A O 1
ATOM 2283 N N . ILE A 1 307 ? 17.432 2.772 4.414 1.00 77.19 307 ILE A N 1
ATOM 2284 C CA . ILE A 1 307 ? 17.105 1.652 3.519 1.00 77.19 307 ILE A CA 1
ATOM 2285 C C . ILE A 1 307 ? 17.042 2.135 2.072 1.00 77.19 307 ILE A C 1
ATOM 2287 O O . ILE A 1 307 ? 17.637 1.500 1.212 1.00 77.19 307 ILE A O 1
ATOM 2291 N N . LEU A 1 308 ? 16.385 3.263 1.815 1.00 73.44 308 LEU A N 1
ATOM 2292 C CA . LEU A 1 308 ? 16.253 3.850 0.488 1.00 73.44 308 LEU A CA 1
ATOM 2293 C C . LEU A 1 308 ? 17.619 4.219 -0.113 1.00 73.44 308 LEU A C 1
ATOM 2295 O O . LEU A 1 308 ? 17.921 3.821 -1.235 1.00 73.44 308 LEU A O 1
ATOM 2299 N N . ALA A 1 309 ? 18.477 4.887 0.658 1.00 79.12 309 ALA A N 1
ATOM 2300 C CA . ALA A 1 309 ? 19.844 5.190 0.246 1.00 79.12 309 ALA A CA 1
ATOM 2301 C C . ALA A 1 309 ? 20.600 3.911 -0.162 1.00 79.12 309 ALA A C 1
ATOM 2303 O O . ALA A 1 309 ? 21.151 3.810 -1.256 1.00 79.12 309 ALA A O 1
ATOM 2304 N N . MET A 1 310 ? 20.587 2.886 0.694 1.00 82.94 310 MET A N 1
ATOM 2305 C CA . MET A 1 310 ? 21.309 1.639 0.424 1.00 82.94 310 MET A CA 1
ATOM 2306 C C . MET A 1 310 ? 20.658 0.785 -0.675 1.00 82.94 310 MET A C 1
ATOM 2308 O O . MET A 1 310 ? 21.358 0.035 -1.355 1.00 82.94 310 MET A O 1
ATOM 2312 N N . ALA A 1 311 ? 19.346 0.895 -0.878 1.00 72.25 311 ALA A N 1
ATOM 2313 C CA . ALA A 1 311 ? 18.649 0.273 -1.996 1.00 72.25 311 ALA A CA 1
ATOM 2314 C C . ALA A 1 311 ? 19.094 0.902 -3.320 1.00 72.25 311 ALA A C 1
ATOM 2316 O O . ALA A 1 311 ? 19.429 0.160 -4.237 1.00 72.25 311 ALA A O 1
ATOM 2317 N N . ASN A 1 312 ? 19.210 2.234 -3.389 1.00 72.81 312 ASN A N 1
ATOM 2318 C CA . ASN A 1 312 ? 19.713 2.916 -4.583 1.00 72.81 312 ASN A CA 1
ATOM 2319 C C . ASN A 1 312 ? 21.169 2.523 -4.903 1.00 72.81 312 ASN A C 1
ATOM 2321 O O . ASN A 1 312 ? 21.542 2.330 -6.056 1.00 72.81 312 ASN A O 1
ATOM 2325 N N . ALA A 1 313 ? 21.992 2.308 -3.872 1.00 79.06 313 ALA A N 1
ATOM 2326 C CA . ALA A 1 313 ? 23.343 1.772 -4.045 1.00 79.06 313 ALA A CA 1
ATOM 2327 C C . ALA A 1 313 ? 23.364 0.372 -4.682 1.00 79.06 313 ALA A C 1
ATOM 2329 O O . ALA A 1 313 ? 24.192 0.089 -5.548 1.00 79.06 313 ALA A O 1
ATOM 2330 N N . LEU A 1 314 ? 22.469 -0.515 -4.236 1.00 75.12 314 LEU A N 1
ATOM 2331 C CA . LEU A 1 314 ? 22.325 -1.853 -4.808 1.00 75.12 314 LEU A CA 1
ATOM 2332 C C . LEU A 1 314 ? 21.756 -1.793 -6.229 1.00 75.12 314 LEU A C 1
ATOM 2334 O O . LEU A 1 314 ? 22.189 -2.558 -7.086 1.00 75.12 314 LEU A O 1
ATOM 2338 N N . MET A 1 315 ? 20.834 -0.861 -6.472 1.00 68.00 315 MET A N 1
ATOM 2339 C CA . MET A 1 315 ? 20.230 -0.585 -7.772 1.00 68.00 315 MET A CA 1
ATOM 2340 C C . MET A 1 315 ? 21.273 -0.365 -8.849 1.00 68.00 315 MET A C 1
ATOM 2342 O O . MET A 1 315 ? 21.233 -1.007 -9.893 1.00 68.00 315 MET A O 1
ATOM 2346 N N . ASN A 1 316 ? 22.222 0.516 -8.541 1.00 75.19 316 ASN A N 1
ATOM 2347 C CA . ASN A 1 316 ? 23.301 0.894 -9.431 1.00 75.19 316 ASN A CA 1
ATOM 2348 C C . ASN A 1 316 ? 24.048 -0.349 -9.927 1.00 75.19 316 ASN A C 1
ATOM 2350 O O . ASN A 1 316 ? 24.162 -0.571 -11.126 1.00 75.19 316 ASN A O 1
ATOM 2354 N N . PHE A 1 317 ? 24.432 -1.232 -8.999 1.00 76.81 317 PHE A N 1
ATOM 2355 C CA . PHE A 1 317 ? 25.090 -2.490 -9.345 1.00 76.81 317 PHE A CA 1
ATOM 2356 C C . PHE A 1 317 ? 24.200 -3.411 -10.193 1.00 76.81 317 PHE A C 1
ATOM 2358 O O . PHE A 1 317 ? 24.663 -4.007 -11.158 1.00 76.81 317 PHE A O 1
ATOM 2365 N N . VAL A 1 318 ? 22.922 -3.560 -9.829 1.00 68.25 318 VAL A N 1
ATOM 2366 C CA . VAL A 1 318 ? 21.986 -4.458 -10.528 1.00 68.25 318 VAL A CA 1
ATOM 2367 C C . VAL A 1 318 ? 21.764 -4.028 -11.980 1.00 68.25 318 VAL A C 1
ATOM 2369 O O . VAL A 1 318 ? 21.715 -4.883 -12.866 1.00 68.25 318 VAL A O 1
ATOM 2372 N N . VAL A 1 319 ? 21.626 -2.721 -12.208 1.00 69.44 319 VAL A N 1
ATOM 2373 C CA . VAL A 1 319 ? 21.438 -2.128 -13.537 1.00 69.44 319 VAL A CA 1
ATOM 2374 C C . VAL A 1 319 ? 22.722 -2.233 -14.355 1.00 69.44 319 VAL A C 1
ATOM 2376 O O . VAL A 1 319 ? 22.674 -2.702 -15.491 1.00 69.44 319 VAL A O 1
ATOM 2379 N N . ASP A 1 320 ? 23.863 -1.884 -13.762 1.00 78.06 320 ASP A N 1
ATOM 2380 C CA . ASP A 1 320 ? 25.179 -1.967 -14.402 1.00 78.06 320 ASP A CA 1
ATOM 2381 C C . ASP A 1 320 ? 25.501 -3.392 -14.884 1.00 78.06 320 ASP A C 1
ATOM 2383 O O . ASP A 1 320 ? 25.822 -3.607 -16.053 1.00 78.06 320 ASP A O 1
ATOM 2387 N N . GLN A 1 321 ? 25.279 -4.393 -14.028 1.00 75.25 321 GLN A N 1
ATOM 2388 C CA . GLN A 1 321 ? 25.501 -5.803 -14.359 1.00 75.25 321 GLN A CA 1
ATOM 2389 C C . GLN A 1 321 ? 24.481 -6.395 -15.332 1.00 75.25 321 GLN A C 1
ATOM 2391 O O . GLN A 1 321 ? 24.572 -7.579 -15.651 1.00 75.25 321 GLN A O 1
ATOM 2396 N N . ARG A 1 322 ? 23.476 -5.626 -15.772 1.00 71.81 322 ARG A N 1
ATOM 2397 C CA . ARG A 1 322 ? 22.402 -6.109 -16.656 1.00 71.81 322 ARG A CA 1
ATOM 2398 C C . ARG A 1 322 ? 21.732 -7.388 -16.138 1.00 71.81 322 ARG A C 1
ATOM 2400 O O . ARG A 1 322 ? 21.193 -8.166 -16.924 1.00 71.81 322 ARG A O 1
ATOM 2407 N N . ILE A 1 323 ? 21.690 -7.570 -14.812 1.00 68.50 323 ILE A N 1
ATOM 2408 C CA . ILE A 1 323 ? 21.020 -8.707 -14.160 1.00 68.50 323 ILE A CA 1
ATOM 2409 C C . ILE A 1 323 ? 19.572 -8.859 -14.656 1.00 68.50 323 ILE A C 1
ATOM 2411 O O . ILE A 1 323 ? 19.145 -10.001 -14.857 1.00 68.50 323 ILE A O 1
ATOM 2415 N N . PRO A 1 324 ? 18.816 -7.766 -14.915 1.00 56.75 324 PRO A N 1
ATOM 2416 C CA . PRO A 1 324 ? 17.494 -7.883 -15.512 1.00 56.75 324 PRO A CA 1
ATOM 2417 C C . PRO A 1 324 ? 17.461 -8.621 -16.857 1.00 56.75 324 PRO A C 1
ATOM 2419 O O . PRO A 1 324 ? 16.600 -9.470 -17.079 1.00 56.75 324 PRO A O 1
ATOM 2422 N N . ASN A 1 325 ? 18.437 -8.369 -17.728 1.00 65.56 325 ASN A N 1
ATOM 2423 C CA . ASN A 1 325 ? 18.488 -8.973 -19.058 1.00 65.56 325 ASN A CA 1
ATOM 2424 C C . ASN A 1 325 ? 18.850 -10.463 -18.978 1.00 65.56 325 ASN A C 1
ATOM 2426 O O . ASN A 1 325 ? 18.226 -11.289 -19.644 1.00 65.56 325 ASN A O 1
ATOM 2430 N N . ASP A 1 326 ? 19.808 -10.819 -18.121 1.00 68.19 326 ASP A N 1
ATOM 2431 C CA . ASP A 1 326 ? 20.251 -12.205 -17.939 1.00 68.19 326 ASP A CA 1
ATOM 2432 C C . ASP A 1 326 ? 19.154 -13.088 -17.342 1.00 68.19 326 ASP A C 1
ATOM 2434 O O . ASP A 1 326 ? 18.907 -14.198 -17.820 1.00 68.19 326 ASP A O 1
ATOM 2438 N N . LEU A 1 327 ? 18.450 -12.596 -16.318 1.00 63.50 327 LEU A N 1
ATOM 2439 C CA . LEU A 1 327 ? 17.367 -13.357 -15.703 1.00 63.50 327 LEU A CA 1
ATOM 2440 C C . LEU A 1 327 ? 16.164 -13.493 -16.648 1.00 63.50 327 LEU A C 1
ATOM 2442 O O . LEU A 1 327 ? 15.538 -14.550 -16.672 1.00 63.50 327 LEU A O 1
ATOM 2446 N N . LEU A 1 328 ? 15.871 -12.484 -17.471 1.00 62.31 328 LEU A N 1
ATOM 2447 C CA . LEU A 1 328 ? 14.841 -12.603 -18.500 1.00 62.31 328 LEU A CA 1
ATOM 2448 C C . LEU A 1 328 ? 15.209 -13.649 -19.559 1.00 62.31 328 LEU A C 1
ATOM 2450 O O . LEU A 1 328 ? 14.364 -14.461 -19.930 1.00 62.31 328 LEU A O 1
ATOM 2454 N N . ASN A 1 329 ? 16.465 -13.677 -20.008 1.00 70.81 329 ASN A N 1
ATOM 2455 C CA . ASN A 1 329 ? 16.938 -14.690 -20.951 1.00 70.81 329 ASN A CA 1
ATOM 2456 C C . ASN A 1 329 ? 16.832 -16.100 -20.349 1.00 70.81 329 ASN A C 1
ATOM 2458 O O . ASN A 1 329 ? 16.303 -16.996 -21.001 1.00 70.81 329 ASN A O 1
ATOM 2462 N N . LEU A 1 330 ? 17.201 -16.275 -19.075 1.00 70.75 330 LEU A N 1
ATOM 2463 C CA . LEU A 1 330 ? 17.001 -17.533 -18.343 1.00 70.75 330 LEU A CA 1
ATOM 2464 C C . LEU A 1 330 ? 15.520 -17.933 -18.239 1.00 70.75 330 LEU A C 1
ATOM 2466 O O . LEU A 1 330 ? 15.189 -19.114 -18.337 1.00 70.75 330 LEU A O 1
ATOM 2470 N N . MET A 1 331 ? 14.613 -16.974 -18.030 1.00 66.50 331 MET A N 1
ATOM 2471 C CA . MET A 1 331 ? 13.169 -17.240 -17.984 1.00 66.50 331 MET A CA 1
ATOM 2472 C C . MET A 1 331 ? 12.627 -17.679 -19.347 1.00 66.50 331 MET A C 1
ATOM 2474 O O . MET A 1 331 ? 11.828 -18.614 -19.416 1.00 66.50 331 MET A O 1
ATOM 2478 N N . LEU A 1 332 ? 13.086 -17.050 -20.427 1.00 68.81 332 LEU A N 1
ATOM 2479 C CA . LEU A 1 332 ? 12.710 -17.422 -21.789 1.00 68.81 332 LEU A CA 1
ATOM 2480 C C . LEU A 1 332 ? 13.268 -18.795 -22.174 1.00 68.81 332 LEU A C 1
ATOM 2482 O O . LEU A 1 332 ? 12.541 -19.609 -22.735 1.00 68.81 332 LEU A O 1
ATOM 2486 N N . GLU A 1 333 ? 14.508 -19.105 -21.792 1.00 74.88 333 GLU A N 1
ATOM 2487 C CA . GLU A 1 333 ? 15.086 -20.447 -21.944 1.00 74.88 333 GLU A CA 1
ATOM 2488 C C . GLU A 1 333 ? 14.313 -21.510 -21.147 1.00 74.88 333 GLU A C 1
ATOM 2490 O O . GLU A 1 333 ? 14.199 -22.657 -21.582 1.00 74.88 333 GLU A O 1
ATOM 2495 N N . ALA A 1 334 ? 13.732 -21.135 -20.003 1.00 71.12 334 ALA A N 1
ATOM 2496 C CA . ALA A 1 334 ? 12.858 -21.997 -19.208 1.00 71.12 334 ALA A CA 1
ATOM 2497 C C . ALA A 1 334 ? 11.445 -22.177 -19.809 1.00 71.12 334 ALA A C 1
ATOM 2499 O O . ALA A 1 334 ? 10.636 -22.912 -19.236 1.00 71.12 334 ALA A O 1
ATOM 2500 N N . GLY A 1 335 ? 11.150 -21.545 -20.951 1.00 69.75 335 GLY A N 1
ATOM 2501 C CA . GLY A 1 335 ? 9.878 -21.656 -21.667 1.00 69.75 335 GLY A CA 1
ATOM 2502 C C . GLY A 1 335 ? 8.780 -20.716 -21.168 1.00 69.75 335 GLY A C 1
ATOM 2503 O O . GLY A 1 335 ? 7.608 -20.990 -21.414 1.00 69.75 335 GLY A O 1
ATOM 2504 N N . ILE A 1 336 ? 9.133 -19.638 -20.454 1.00 70.88 336 ILE A N 1
ATOM 2505 C CA . ILE A 1 336 ? 8.188 -18.599 -20.014 1.00 70.88 336 ILE A CA 1
ATOM 2506 C C . ILE A 1 336 ? 7.981 -17.613 -21.168 1.00 70.88 336 ILE A C 1
ATOM 2508 O O . ILE A 1 336 ? 8.588 -16.547 -21.210 1.00 70.88 336 ILE A O 1
ATOM 2512 N N . GLU A 1 337 ? 7.150 -17.987 -22.135 1.00 70.56 337 GLU A N 1
ATOM 2513 C CA . GLU A 1 337 ? 6.938 -17.213 -23.368 1.00 70.56 337 GLU A CA 1
ATOM 2514 C C . GLU A 1 337 ? 5.701 -16.308 -23.295 1.00 70.56 337 GLU A C 1
ATOM 2516 O O . GLU A 1 337 ? 5.521 -15.426 -24.135 1.00 70.56 337 GLU A O 1
ATOM 2521 N N . ARG A 1 338 ? 4.815 -16.527 -22.313 1.00 75.62 338 ARG A N 1
ATOM 2522 C CA . ARG A 1 338 ? 3.504 -15.864 -22.247 1.00 75.62 338 ARG A CA 1
ATOM 2523 C C . ARG A 1 338 ? 3.387 -14.940 -21.040 1.00 75.62 338 ARG A C 1
ATOM 2525 O O . ARG A 1 338 ? 3.822 -15.278 -19.938 1.00 75.62 338 ARG A O 1
ATOM 2532 N N . ARG A 1 339 ? 2.664 -13.822 -21.188 1.00 77.31 339 ARG A N 1
ATOM 2533 C CA . ARG A 1 339 ? 2.417 -12.865 -20.091 1.00 77.31 339 ARG A CA 1
ATOM 2534 C C . ARG A 1 339 ? 1.852 -13.508 -18.832 1.00 77.31 339 ARG A C 1
ATOM 2536 O O . ARG A 1 339 ? 2.213 -13.106 -17.729 1.00 77.31 339 ARG A O 1
ATOM 2543 N N . TRP A 1 340 ? 0.942 -14.472 -18.966 1.00 81.12 340 TRP A N 1
ATOM 2544 C CA . TRP A 1 340 ? 0.310 -15.085 -17.796 1.00 81.12 340 TRP A CA 1
ATOM 2545 C C . TRP A 1 340 ? 1.306 -15.901 -16.956 1.00 81.12 340 TRP A C 1
ATOM 2547 O O . TRP A 1 340 ? 1.181 -15.931 -15.733 1.00 81.12 340 TRP A O 1
ATOM 2557 N N . GLU A 1 341 ? 2.314 -16.508 -17.589 1.00 81.88 341 GLU A N 1
ATOM 2558 C CA . GLU A 1 341 ? 3.372 -17.267 -16.914 1.00 81.88 341 GLU A CA 1
ATOM 2559 C C . GLU A 1 341 ? 4.280 -16.308 -16.143 1.00 81.88 341 GLU A C 1
ATOM 2561 O O . GLU A 1 341 ? 4.536 -16.513 -14.954 1.00 81.88 341 GLU A O 1
ATOM 2566 N N . PHE A 1 342 ? 4.670 -15.201 -16.783 1.00 79.88 342 PHE A N 1
ATOM 2567 C CA . PHE A 1 342 ? 5.429 -14.131 -16.142 1.00 79.88 342 PHE A CA 1
ATOM 2568 C C . PHE A 1 342 ? 4.679 -13.535 -14.944 1.00 79.88 342 PHE A C 1
ATOM 2570 O O . PHE A 1 342 ? 5.229 -13.448 -13.846 1.00 79.88 342 PHE A O 1
ATOM 2577 N N . LEU A 1 343 ? 3.399 -13.189 -15.118 1.00 85.19 343 LEU A N 1
ATOM 2578 C CA . LEU A 1 343 ? 2.549 -12.670 -14.046 1.00 85.19 343 LEU A CA 1
ATOM 2579 C C . LEU A 1 343 ? 2.470 -13.637 -12.864 1.00 85.19 343 LEU A C 1
ATOM 2581 O O . LEU A 1 343 ? 2.505 -13.198 -11.715 1.00 85.19 343 LEU A O 1
ATOM 2585 N N . LEU A 1 344 ? 2.362 -14.941 -13.115 1.00 86.31 344 LEU A N 1
ATOM 2586 C CA . LEU A 1 344 ? 2.315 -15.943 -12.055 1.00 86.31 344 LEU A CA 1
ATOM 2587 C C . LEU A 1 344 ? 3.631 -15.986 -11.274 1.00 86.31 344 LEU A C 1
ATOM 2589 O O . LEU A 1 344 ? 3.604 -15.923 -10.043 1.00 86.31 344 LEU A O 1
ATOM 2593 N N . VAL A 1 345 ? 4.771 -16.049 -11.968 1.00 83.94 345 VAL A N 1
ATOM 2594 C CA . VAL A 1 345 ? 6.096 -16.068 -11.329 1.00 83.94 345 VAL A CA 1
ATOM 2595 C C . VAL A 1 345 ? 6.338 -14.782 -10.540 1.00 83.94 345 VAL A C 1
ATOM 2597 O O . VAL A 1 345 ? 6.754 -14.847 -9.384 1.00 83.94 345 VAL A O 1
ATOM 2600 N N . MET A 1 346 ? 6.000 -13.628 -11.116 1.00 86.06 346 MET A N 1
ATOM 2601 C CA . MET A 1 346 ? 6.124 -12.325 -10.466 1.00 86.06 346 MET A CA 1
ATOM 2602 C C . MET A 1 346 ? 5.256 -12.233 -9.206 1.00 86.06 346 MET A C 1
ATOM 2604 O O . MET A 1 346 ? 5.748 -11.818 -8.162 1.00 86.06 346 MET A O 1
ATOM 2608 N N . ASN A 1 347 ? 3.993 -12.668 -9.260 1.00 91.12 347 ASN A N 1
ATOM 2609 C CA . ASN A 1 347 ? 3.117 -12.701 -8.085 1.00 91.12 347 ASN A CA 1
ATOM 2610 C C . ASN A 1 347 ? 3.692 -13.600 -6.979 1.00 91.12 347 ASN A C 1
ATOM 2612 O O . ASN A 1 347 ? 3.738 -13.203 -5.819 1.00 91.12 347 ASN A O 1
ATOM 2616 N N . VAL A 1 348 ? 4.184 -14.796 -7.318 1.00 87.81 348 VAL A N 1
ATOM 2617 C CA . VAL A 1 348 ? 4.809 -15.696 -6.333 1.00 87.81 348 VAL A CA 1
ATOM 2618 C C . VAL A 1 348 ? 6.069 -15.069 -5.730 1.00 87.81 348 VAL A C 1
ATOM 2620 O O . VAL A 1 348 ? 6.259 -15.125 -4.514 1.00 87.81 348 VAL A O 1
ATOM 2623 N N . PHE A 1 349 ? 6.908 -14.444 -6.556 1.00 83.56 349 PHE A N 1
ATOM 2624 C CA . PHE A 1 349 ? 8.099 -13.727 -6.111 1.00 83.56 349 PHE A CA 1
ATOM 2625 C C . PHE A 1 349 ? 7.748 -12.588 -5.144 1.00 83.56 349 PHE A C 1
ATOM 2627 O O . PHE A 1 349 ? 8.264 -12.552 -4.026 1.00 83.56 349 PHE A O 1
ATOM 2634 N N . LEU A 1 350 ? 6.821 -11.709 -5.534 1.00 88.31 350 LEU A N 1
ATOM 2635 C CA . LEU A 1 350 ? 6.361 -10.577 -4.728 1.00 88.31 350 LEU A CA 1
ATOM 2636 C C . LEU A 1 350 ? 5.730 -11.020 -3.409 1.00 88.31 350 LEU A C 1
ATOM 2638 O O . LEU A 1 350 ? 5.965 -10.407 -2.370 1.00 88.31 350 LEU A O 1
ATOM 2642 N N . LEU A 1 351 ? 4.972 -12.112 -3.429 1.00 87.38 351 LEU A N 1
ATOM 2643 C CA . LEU A 1 351 ? 4.358 -12.693 -2.244 1.00 87.38 351 LEU A CA 1
ATOM 2644 C C . LEU A 1 351 ? 5.406 -13.219 -1.254 1.00 87.38 351 LEU A C 1
ATOM 2646 O O . LEU A 1 351 ? 5.301 -12.973 -0.053 1.00 87.38 351 LEU A O 1
ATOM 2650 N N . ILE A 1 352 ? 6.433 -13.924 -1.742 1.00 77.50 352 ILE A N 1
ATOM 2651 C CA . ILE A 1 352 ? 7.548 -14.393 -0.905 1.00 77.50 352 ILE A CA 1
ATOM 2652 C C . ILE A 1 352 ? 8.315 -13.206 -0.329 1.00 77.50 352 ILE A C 1
ATOM 2654 O O . ILE A 1 352 ? 8.610 -13.187 0.867 1.00 77.50 352 ILE A O 1
ATOM 2658 N N . LEU A 1 353 ? 8.599 -12.206 -1.158 1.00 77.62 353 LEU A N 1
ATOM 2659 C CA . LEU A 1 353 ? 9.321 -11.015 -0.742 1.00 77.62 353 LEU A CA 1
ATOM 2660 C C . LEU A 1 353 ? 8.552 -10.228 0.326 1.00 77.62 353 LEU A C 1
ATOM 2662 O O . LEU A 1 353 ? 9.100 -9.936 1.388 1.00 77.62 353 LEU A O 1
ATOM 2666 N N . GLY A 1 354 ? 7.266 -9.960 0.093 1.00 79.00 354 GLY A N 1
ATOM 2667 C CA . GLY A 1 354 ? 6.394 -9.242 1.025 1.00 79.00 354 GLY A CA 1
ATOM 2668 C C . GLY A 1 354 ? 6.129 -9.996 2.332 1.00 79.00 354 GLY A C 1
ATOM 2669 O O . GLY A 1 354 ? 5.739 -9.393 3.328 1.00 79.00 354 GLY A O 1
ATOM 2670 N N . MET A 1 355 ? 6.345 -11.315 2.364 1.00 76.88 355 MET A N 1
ATOM 2671 C CA . MET A 1 355 ? 6.284 -12.092 3.604 1.00 76.88 355 MET A CA 1
ATOM 2672 C C . MET A 1 355 ? 7.520 -11.859 4.479 1.00 76.88 355 MET A C 1
ATOM 2674 O O . MET A 1 355 ? 7.436 -11.985 5.697 1.00 76.88 355 MET A O 1
ATOM 2678 N N . VAL A 1 356 ? 8.673 -11.568 3.875 1.00 65.94 356 VAL A N 1
ATOM 2679 C CA . VAL A 1 356 ? 9.953 -11.401 4.581 1.00 65.94 356 VAL A CA 1
ATOM 2680 C C . VAL A 1 356 ? 10.208 -9.938 4.933 1.00 65.94 356 VAL A C 1
ATOM 2682 O O . VAL A 1 356 ? 10.804 -9.645 5.970 1.00 65.94 356 VAL A O 1
ATOM 2685 N N . MET A 1 357 ? 9.771 -9.029 4.067 1.00 69.69 357 MET A N 1
ATOM 2686 C CA . MET A 1 357 ? 10.094 -7.613 4.129 1.00 69.69 357 MET A CA 1
ATOM 2687 C C . MET A 1 357 ? 8.893 -6.768 4.544 1.00 69.69 357 MET A C 1
ATOM 2689 O O . MET A 1 357 ? 7.741 -7.074 4.251 1.00 69.69 357 MET A O 1
ATOM 2693 N N . GLU A 1 358 ? 9.191 -5.667 5.225 1.00 72.00 358 GLU A N 1
ATOM 2694 C CA . GLU A 1 358 ? 8.233 -4.589 5.446 1.00 72.00 358 GLU A CA 1
ATOM 2695 C C . GLU A 1 358 ? 7.972 -3.854 4.114 1.00 72.00 358 GLU A C 1
ATOM 2697 O O . GLU A 1 358 ? 8.806 -3.866 3.215 1.00 72.00 358 GLU A O 1
ATOM 2702 N N . GLY A 1 359 ? 6.784 -3.285 3.938 1.00 77.69 359 GLY A N 1
ATOM 2703 C CA . GLY A 1 359 ? 6.244 -2.885 2.637 1.00 77.69 359 GLY A CA 1
ATOM 2704 C C . GLY A 1 359 ? 7.012 -1.763 1.971 1.00 77.69 359 GLY A C 1
ATOM 2705 O O . GLY A 1 359 ? 7.281 -1.871 0.779 1.00 77.69 359 GLY A O 1
ATOM 2706 N N . PHE A 1 360 ? 7.432 -0.737 2.716 1.00 74.88 360 PHE A N 1
ATOM 2707 C CA . PHE A 1 360 ? 8.289 0.305 2.143 1.00 74.88 360 PHE A CA 1
ATOM 2708 C C . PHE A 1 360 ? 9.599 -0.295 1.654 1.00 74.88 360 PHE A C 1
ATOM 2710 O O . PHE A 1 360 ? 10.015 -0.086 0.517 1.00 74.88 360 PHE A O 1
ATOM 2717 N N . SER A 1 361 ? 10.196 -1.131 2.496 1.00 69.44 361 SER A N 1
ATOM 2718 C CA . SER A 1 361 ? 11.417 -1.850 2.166 1.00 69.44 361 SER A CA 1
ATOM 2719 C C . SER A 1 361 ? 11.259 -2.739 0.926 1.00 69.44 361 SER A C 1
ATOM 2721 O O . SER A 1 361 ? 12.143 -2.780 0.077 1.00 69.44 361 SER A O 1
ATOM 2723 N N . ALA A 1 362 ? 10.134 -3.444 0.805 1.00 80.56 362 ALA A N 1
ATOM 2724 C CA . ALA A 1 362 ? 9.836 -4.308 -0.328 1.00 80.56 362 ALA A CA 1
ATOM 2725 C C . ALA A 1 362 ? 9.661 -3.507 -1.623 1.00 80.56 362 ALA A C 1
ATOM 2727 O O . ALA A 1 362 ? 10.210 -3.918 -2.642 1.00 80.56 362 ALA A O 1
ATOM 2728 N N . ILE A 1 363 ? 8.957 -2.366 -1.583 1.00 84.00 363 ILE A N 1
ATOM 2729 C CA . ILE A 1 363 ? 8.789 -1.463 -2.735 1.00 84.00 363 ILE A CA 1
ATOM 2730 C C . ILE A 1 363 ? 10.155 -1.033 -3.265 1.00 84.00 363 ILE A C 1
ATOM 2732 O O . ILE A 1 363 ? 10.446 -1.253 -4.436 1.00 84.00 363 ILE A O 1
ATOM 2736 N N . PHE A 1 364 ? 11.027 -0.519 -2.395 1.00 72.62 364 PHE A N 1
ATOM 2737 C CA . PHE A 1 364 ? 12.351 -0.043 -2.802 1.00 72.62 364 PHE A CA 1
ATOM 2738 C C . PHE A 1 364 ? 13.264 -1.131 -3.376 1.00 72.62 364 PHE A C 1
ATOM 2740 O O . PHE A 1 364 ? 14.166 -0.818 -4.143 1.00 72.62 364 PHE A O 1
ATOM 2747 N N . VAL A 1 365 ? 13.044 -2.401 -3.029 1.00 70.94 365 VAL A N 1
ATOM 2748 C CA . VAL A 1 365 ? 13.821 -3.515 -3.593 1.00 70.94 365 VAL A CA 1
ATOM 2749 C C . VAL A 1 365 ? 13.233 -4.020 -4.882 1.00 70.94 365 VAL A C 1
ATOM 2751 O O . VAL A 1 365 ? 13.933 -4.154 -5.881 1.00 70.94 365 VAL A O 1
ATOM 2754 N N . ALA A 1 366 ? 11.961 -4.393 -4.839 1.00 80.56 366 ALA A N 1
ATOM 2755 C CA . ALA A 1 366 ? 11.391 -5.159 -5.921 1.00 80.56 366 ALA A CA 1
ATOM 2756 C C . ALA A 1 366 ? 10.905 -4.293 -7.059 1.00 80.56 366 ALA A C 1
ATOM 2758 O O . ALA A 1 366 ? 10.994 -4.761 -8.182 1.00 80.56 366 ALA A O 1
ATOM 2759 N N . VAL A 1 367 ? 10.424 -3.072 -6.821 1.00 84.50 367 VAL A N 1
ATOM 2760 C CA . VAL A 1 367 ? 9.965 -2.224 -7.927 1.00 84.50 367 VAL A CA 1
ATOM 2761 C C . VAL A 1 367 ? 11.082 -1.995 -8.931 1.00 84.50 367 VAL A C 1
ATOM 2763 O O . VAL A 1 367 ? 10.905 -2.382 -10.083 1.00 84.50 367 VAL A O 1
ATOM 2766 N N . PRO A 1 368 ? 12.250 -1.477 -8.539 1.00 72.88 368 PRO A N 1
ATOM 2767 C CA . PRO A 1 368 ? 13.243 -1.159 -9.540 1.00 72.88 368 PRO A CA 1
ATOM 2768 C C . PRO A 1 368 ? 14.005 -2.410 -10.008 1.00 72.88 368 PRO A C 1
ATOM 2770 O O . PRO A 1 368 ? 14.580 -2.399 -11.091 1.00 72.88 368 PRO A O 1
ATOM 2773 N N . LEU A 1 369 ? 13.930 -3.533 -9.276 1.00 73.81 369 LEU A N 1
ATOM 2774 C CA . LEU A 1 369 ? 14.313 -4.831 -9.828 1.00 73.81 369 LEU A CA 1
ATOM 2775 C C . LEU A 1 369 ? 13.348 -5.257 -10.940 1.00 73.81 369 LEU A C 1
ATOM 2777 O O . LEU A 1 369 ? 13.829 -5.675 -11.973 1.00 73.81 369 LEU A O 1
ATOM 2781 N N . ILE A 1 370 ? 12.027 -5.151 -10.746 1.00 81.19 370 ILE A N 1
ATOM 2782 C CA . ILE A 1 370 ? 10.972 -5.667 -11.641 1.00 81.19 370 ILE A CA 1
ATOM 2783 C C . ILE A 1 370 ? 10.732 -4.768 -12.857 1.00 81.19 370 ILE A C 1
ATOM 2785 O O . ILE A 1 370 ? 10.476 -5.286 -13.941 1.00 81.19 370 ILE A O 1
ATOM 2789 N N . LEU A 1 371 ? 10.793 -3.445 -12.699 1.00 82.00 371 LEU A N 1
ATOM 2790 C CA . LEU A 1 371 ? 10.538 -2.476 -13.770 1.00 82.00 371 LEU A CA 1
ATOM 2791 C C . LEU A 1 371 ? 11.294 -2.771 -15.071 1.00 82.00 371 LEU A C 1
ATOM 2793 O O . LEU A 1 371 ? 10.618 -2.895 -16.094 1.00 82.00 371 LEU A O 1
ATOM 2797 N N . PRO A 1 372 ? 12.630 -2.958 -15.071 1.00 76.00 372 PRO A N 1
ATOM 2798 C CA . PRO A 1 372 ? 13.356 -3.254 -16.303 1.00 76.00 372 PRO A CA 1
ATOM 2799 C C . PRO A 1 372 ? 12.894 -4.566 -16.954 1.00 76.00 372 PRO A C 1
ATOM 2801 O O . PRO A 1 372 ? 12.812 -4.634 -18.177 1.00 76.00 372 PRO A O 1
ATOM 2804 N N . PHE A 1 373 ? 12.498 -5.582 -16.173 1.00 76.25 373 PHE A N 1
ATOM 2805 C CA . PHE A 1 373 ? 11.931 -6.816 -16.737 1.00 76.25 373 PHE A CA 1
ATOM 2806 C C . PHE A 1 373 ? 10.595 -6.575 -17.429 1.00 76.25 373 PHE A C 1
ATOM 2808 O O . PHE A 1 373 ? 10.350 -7.121 -18.500 1.00 76.25 373 PHE A O 1
ATOM 2815 N N . VAL A 1 374 ? 9.707 -5.799 -16.803 1.00 83.81 374 VAL A N 1
ATOM 2816 C CA . VAL A 1 374 ? 8.376 -5.526 -17.361 1.00 83.81 374 VAL A CA 1
ATOM 2817 C C . VAL A 1 374 ? 8.488 -4.644 -18.601 1.00 83.81 374 VAL A C 1
ATOM 2819 O O . VAL A 1 374 ? 7.759 -4.878 -19.564 1.00 83.81 374 VAL A O 1
ATOM 2822 N N . ALA A 1 375 ? 9.420 -3.689 -18.606 1.00 83.19 375 ALA A N 1
ATOM 2823 C CA . ALA A 1 375 ? 9.724 -2.872 -19.772 1.00 83.19 375 ALA A CA 1
ATOM 2824 C C . ALA A 1 375 ? 10.227 -3.721 -20.950 1.00 83.19 375 ALA A C 1
ATOM 2826 O O . ALA A 1 375 ? 9.670 -3.639 -22.045 1.00 83.19 375 ALA A O 1
ATOM 2827 N N . ASP A 1 376 ? 11.218 -4.593 -20.732 1.00 78.94 376 ASP A N 1
ATOM 2828 C CA . ASP A 1 376 ? 11.750 -5.442 -21.806 1.00 78.94 376 ASP A CA 1
ATOM 2829 C C . ASP A 1 376 ? 10.715 -6.470 -22.295 1.00 78.94 376 ASP A C 1
ATOM 2831 O O . ASP A 1 376 ? 10.570 -6.709 -23.496 1.00 78.94 376 ASP A O 1
ATOM 2835 N N . LEU A 1 377 ? 9.900 -7.018 -21.386 1.00 79.00 377 LEU A N 1
ATOM 2836 C CA . LEU A 1 377 ? 8.776 -7.881 -21.753 1.00 79.00 377 LEU A CA 1
ATOM 2837 C C . LEU A 1 377 ? 7.744 -7.133 -22.610 1.00 79.00 377 LEU A C 1
ATOM 2839 O O . LEU A 1 377 ? 7.268 -7.683 -23.601 1.00 79.00 377 LEU A O 1
ATOM 2843 N N . GLY A 1 378 ? 7.419 -5.883 -22.263 1.00 78.56 378 GLY A N 1
ATOM 2844 C CA . GLY A 1 378 ? 6.542 -5.018 -23.057 1.00 78.56 378 GLY A CA 1
ATOM 2845 C C . GLY A 1 378 ? 7.122 -4.700 -24.438 1.00 78.56 378 GLY A C 1
ATOM 2846 O O . GLY A 1 378 ? 6.387 -4.652 -25.427 1.00 78.56 378 GLY A O 1
ATOM 2847 N N . MET A 1 379 ? 8.448 -4.581 -24.541 1.00 76.62 379 MET A N 1
ATOM 2848 C CA . MET A 1 379 ? 9.128 -4.440 -25.827 1.00 76.62 379 MET A CA 1
ATOM 2849 C C . MET A 1 379 ? 8.972 -5.695 -26.696 1.00 76.62 379 MET A C 1
ATOM 2851 O O . MET A 1 379 ? 8.642 -5.577 -27.878 1.00 76.62 379 MET A O 1
ATOM 2855 N N . ARG A 1 380 ? 9.110 -6.896 -26.123 1.00 75.75 380 ARG A N 1
ATOM 2856 C CA . ARG A 1 380 ? 8.982 -8.171 -26.858 1.00 75.75 380 ARG A CA 1
ATOM 2857 C C . ARG A 1 380 ? 7.530 -8.559 -27.179 1.00 75.75 380 ARG A C 1
ATOM 2859 O O . ARG A 1 380 ? 7.273 -9.138 -28.235 1.00 75.75 380 ARG A O 1
ATOM 2866 N N . LEU A 1 381 ? 6.578 -8.236 -26.301 1.00 76.44 381 LEU A N 1
ATOM 2867 C CA . LEU A 1 381 ? 5.150 -8.581 -26.407 1.00 76.44 381 LEU A CA 1
ATOM 2868 C C . LEU A 1 381 ? 4.263 -7.313 -26.432 1.00 76.44 381 LEU A C 1
ATOM 2870 O O . LEU A 1 381 ? 3.529 -7.056 -25.475 1.00 76.44 381 LEU A O 1
ATOM 2874 N N . PRO A 1 382 ? 4.276 -6.527 -27.527 1.00 71.38 382 PRO A N 1
ATOM 2875 C CA . PRO A 1 382 ? 3.571 -5.239 -27.605 1.00 71.38 382 PRO A CA 1
ATOM 2876 C C . PRO A 1 382 ? 2.044 -5.333 -27.454 1.00 71.38 382 PRO A C 1
ATOM 2878 O O . PRO A 1 382 ? 1.426 -4.436 -26.889 1.00 71.38 382 PRO A O 1
ATOM 2881 N N . ASP A 1 383 ? 1.418 -6.429 -27.897 1.00 71.00 383 ASP A N 1
ATOM 2882 C CA . ASP A 1 383 ? -0.036 -6.630 -27.743 1.00 71.00 383 ASP A CA 1
ATOM 2883 C C . ASP A 1 383 ? -0.440 -6.922 -26.283 1.00 71.00 383 ASP A C 1
ATOM 2885 O O . ASP A 1 383 ? -1.617 -6.879 -25.926 1.00 71.00 383 ASP A O 1
ATOM 2889 N N . GLU A 1 384 ? 0.537 -7.232 -25.427 1.00 71.88 384 GLU A N 1
ATOM 2890 C CA . GLU A 1 384 ? 0.339 -7.614 -24.032 1.00 71.88 384 GLU A CA 1
ATOM 2891 C C . GLU A 1 384 ? 1.089 -6.684 -23.066 1.00 71.88 384 GLU A C 1
ATOM 2893 O O . GLU A 1 384 ? 1.348 -7.071 -21.922 1.00 71.88 384 GLU A O 1
ATOM 2898 N N . ALA A 1 385 ? 1.390 -5.451 -23.482 1.00 74.75 385 ALA A N 1
ATOM 2899 C CA . ALA A 1 385 ? 2.065 -4.473 -22.640 1.00 74.75 385 ALA A CA 1
ATOM 2900 C C . ALA A 1 385 ? 1.299 -4.205 -21.326 1.00 74.75 385 ALA A C 1
ATOM 2902 O O . ALA A 1 385 ? 0.065 -4.303 -21.238 1.00 74.75 385 ALA A O 1
ATOM 2903 N N . MET A 1 386 ? 2.051 -3.924 -20.262 1.00 84.75 386 MET A N 1
ATOM 2904 C CA . MET A 1 386 ? 1.512 -3.673 -18.928 1.00 84.75 386 MET A CA 1
ATOM 2905 C C . MET A 1 386 ? 1.700 -2.211 -18.573 1.00 84.75 386 MET A C 1
ATOM 2907 O O . MET A 1 386 ? 2.819 -1.713 -18.660 1.00 84.75 386 MET A O 1
ATOM 2911 N N . SER A 1 387 ? 0.633 -1.556 -18.122 1.00 89.25 387 SER A N 1
ATOM 2912 C CA . SER A 1 387 ? 0.742 -0.191 -17.622 1.00 89.25 387 SER A CA 1
ATOM 2913 C C . SER A 1 387 ? 1.522 -0.172 -16.302 1.00 89.25 387 SER A C 1
ATOM 2915 O O . SER A 1 387 ? 1.386 -1.093 -15.480 1.00 89.25 387 SER A O 1
ATOM 2917 N N . PRO A 1 388 ? 2.300 0.888 -16.037 1.00 90.62 388 PRO A N 1
ATOM 2918 C CA . PRO A 1 388 ? 2.987 1.039 -14.755 1.00 90.62 388 PRO A CA 1
ATOM 2919 C C . PRO A 1 388 ? 2.005 1.093 -13.579 1.00 90.62 388 PRO A C 1
ATOM 2921 O O . PRO A 1 388 ? 2.303 0.623 -12.480 1.00 90.62 388 PRO A O 1
ATOM 2924 N N . PHE A 1 389 ? 0.790 1.586 -13.819 1.00 91.50 389 PHE A N 1
ATOM 2925 C CA . PHE A 1 389 ? -0.268 1.621 -12.819 1.00 91.50 389 PHE A CA 1
ATOM 2926 C C . PHE A 1 389 ? -0.760 0.225 -12.455 1.00 91.50 389 PHE A C 1
ATOM 2928 O O . PHE A 1 389 ? -0.880 -0.080 -11.270 1.00 91.50 389 PHE A O 1
ATOM 2935 N N . GLN A 1 390 ? -0.997 -0.647 -13.442 1.00 91.94 390 GLN A N 1
ATOM 2936 C CA . GLN A 1 390 ? -1.373 -2.035 -13.182 1.00 91.94 390 GLN A CA 1
ATOM 2937 C C . GLN A 1 390 ? -0.282 -2.750 -12.382 1.00 91.94 390 GLN A C 1
ATOM 2939 O O . GLN A 1 390 ? -0.598 -3.431 -11.405 1.00 91.94 390 GLN A O 1
ATOM 2944 N N . LEU A 1 391 ? 0.987 -2.556 -12.756 1.00 92.31 391 LEU A N 1
ATOM 2945 C CA . LEU A 1 391 ? 2.119 -3.105 -12.014 1.00 92.31 391 LEU A CA 1
ATOM 2946 C C . LEU A 1 391 ? 2.091 -2.656 -10.545 1.00 92.31 391 LEU A C 1
ATOM 2948 O O . LEU A 1 391 ? 2.227 -3.492 -9.652 1.00 92.31 391 LEU A O 1
ATOM 2952 N N . GLY A 1 392 ? 1.816 -1.375 -10.289 1.00 92.50 392 GLY A N 1
ATOM 2953 C CA . GLY A 1 392 ? 1.642 -0.842 -8.937 1.00 92.50 392 GLY A CA 1
ATOM 2954 C C . GLY A 1 392 ? 0.518 -1.509 -8.158 1.00 92.50 392 GLY A C 1
ATOM 2955 O O . GLY A 1 392 ? 0.719 -1.916 -7.015 1.00 92.50 392 GLY A O 1
ATOM 2956 N N . MET A 1 393 ? -0.649 -1.706 -8.774 1.00 93.62 393 MET A N 1
ATOM 2957 C CA . MET A 1 393 ? -1.775 -2.367 -8.103 1.00 93.62 393 MET A CA 1
ATOM 2958 C C . MET A 1 393 ? -1.461 -3.823 -7.761 1.00 93.62 393 MET A C 1
ATOM 2960 O O . MET A 1 393 ? -1.758 -4.271 -6.654 1.00 93.62 393 MET A O 1
ATOM 2964 N N . ILE A 1 394 ? -0.826 -4.551 -8.685 1.00 94.25 394 ILE A N 1
ATOM 2965 C CA . ILE A 1 394 ? -0.371 -5.927 -8.449 1.00 94.25 394 ILE A CA 1
ATOM 2966 C C . ILE A 1 394 ? 0.634 -5.948 -7.297 1.00 94.25 394 ILE A C 1
ATOM 2968 O O . ILE A 1 394 ? 0.537 -6.795 -6.408 1.00 94.25 394 ILE A O 1
ATOM 2972 N N . PHE A 1 395 ? 1.574 -5.006 -7.280 1.00 94.12 395 PHE A N 1
ATOM 2973 C CA . PHE A 1 395 ? 2.596 -4.908 -6.249 1.00 94.12 395 PHE A CA 1
ATOM 2974 C C . PHE A 1 395 ? 1.995 -4.686 -4.860 1.00 94.12 395 PHE A C 1
ATOM 2976 O O . PHE A 1 395 ? 2.233 -5.471 -3.939 1.00 94.12 395 PHE A O 1
ATOM 2983 N N . ILE A 1 396 ? 1.185 -3.637 -4.707 1.00 93.88 396 ILE A N 1
ATOM 2984 C CA . ILE A 1 396 ? 0.587 -3.274 -3.421 1.00 93.88 396 ILE A CA 1
ATOM 2985 C C . ILE A 1 396 ? -0.342 -4.389 -2.931 1.00 93.88 396 ILE A C 1
ATOM 2987 O O . ILE A 1 396 ? -0.266 -4.778 -1.768 1.00 93.88 396 ILE A O 1
ATOM 2991 N N . LEU A 1 397 ? -1.149 -4.983 -3.810 1.00 94.75 397 LEU A N 1
ATOM 2992 C CA . LEU A 1 397 ? -2.055 -6.066 -3.429 1.00 94.75 397 LEU A CA 1
ATOM 2993 C C . LEU A 1 397 ? -1.306 -7.359 -3.050 1.00 94.75 397 LEU A C 1
ATOM 2995 O O . LEU A 1 397 ? -1.738 -8.074 -2.141 1.00 94.75 397 LEU A O 1
ATOM 2999 N N . ASN A 1 398 ? -0.147 -7.637 -3.666 1.00 94.88 398 ASN A N 1
ATOM 3000 C CA . ASN A 1 398 ? 0.755 -8.696 -3.197 1.00 94.88 398 ASN A CA 1
ATOM 3001 C C . ASN A 1 398 ? 1.270 -8.415 -1.789 1.00 94.88 398 ASN A C 1
ATOM 3003 O O . ASN A 1 398 ? 1.257 -9.325 -0.962 1.00 94.88 398 ASN A O 1
ATOM 3007 N N . LEU A 1 399 ? 1.691 -7.181 -1.492 1.00 92.44 399 LEU A N 1
ATOM 3008 C CA . LEU A 1 399 ? 2.121 -6.812 -0.142 1.00 92.44 399 LEU A CA 1
ATOM 3009 C C . LEU A 1 399 ? 0.997 -6.997 0.880 1.00 92.44 399 LEU A C 1
ATOM 3011 O O . LEU A 1 399 ? 1.215 -7.591 1.938 1.00 92.44 399 LEU A O 1
ATOM 3015 N N . GLU A 1 400 ? -0.217 -6.548 0.557 1.00 93.00 400 GLU A N 1
ATOM 3016 C CA . GLU A 1 400 ? -1.377 -6.703 1.437 1.00 93.00 400 GLU A CA 1
ATOM 3017 C C . GLU A 1 400 ? -1.673 -8.170 1.760 1.00 93.00 400 GLU A C 1
ATOM 3019 O O . GLU A 1 400 ? -1.943 -8.519 2.918 1.00 93.00 400 GLU A O 1
ATOM 3024 N N . LEU A 1 401 ? -1.609 -9.029 0.738 1.00 94.75 401 LEU A N 1
ATOM 3025 C CA . LEU A 1 401 ? -1.783 -10.468 0.873 1.00 94.75 401 LEU A CA 1
ATOM 3026 C C . LEU A 1 401 ? -0.639 -11.092 1.686 1.00 94.75 401 LEU A C 1
ATOM 3028 O O . LEU A 1 401 ? -0.891 -11.882 2.600 1.00 94.75 401 LEU A O 1
ATOM 3032 N N . ALA A 1 402 ? 0.606 -10.716 1.394 1.00 91.69 402 ALA A N 1
ATOM 3033 C CA . ALA A 1 402 ? 1.804 -11.258 2.022 1.00 91.69 402 ALA A CA 1
ATOM 3034 C C . ALA A 1 402 ? 1.861 -10.965 3.526 1.00 91.69 402 ALA A C 1
ATOM 3036 O O . ALA A 1 402 ? 2.184 -11.850 4.320 1.00 91.69 402 ALA A O 1
ATOM 3037 N N . TYR A 1 403 ? 1.437 -9.772 3.949 1.00 90.19 403 TYR A N 1
ATOM 3038 C CA . TYR A 1 403 ? 1.338 -9.407 5.366 1.00 90.19 403 TYR A CA 1
ATOM 3039 C C . TYR A 1 403 ? 0.443 -10.341 6.177 1.00 90.19 403 TYR A C 1
ATOM 3041 O O . TYR A 1 403 ? 0.639 -10.508 7.383 1.00 90.19 403 TYR A O 1
ATOM 3049 N N . CYS A 1 404 ? -0.529 -10.962 5.518 1.00 90.19 404 CYS A N 1
ATOM 3050 C CA . CYS A 1 404 ? -1.500 -11.861 6.117 1.00 90.19 404 CYS A CA 1
ATOM 3051 C C . CYS A 1 404 ? -1.142 -13.342 5.913 1.00 90.19 404 CYS A C 1
ATOM 3053 O O . CYS A 1 404 ? -1.746 -14.210 6.549 1.00 90.19 404 CYS A O 1
ATOM 3055 N N . MET A 1 405 ? -0.181 -13.656 5.039 1.00 87.50 405 MET A N 1
ATOM 3056 C CA . MET A 1 405 ? 0.098 -15.025 4.623 1.00 87.50 405 MET A CA 1
ATOM 3057 C C . MET A 1 405 ? 1.091 -15.740 5.566 1.00 87.50 405 MET A C 1
ATOM 3059 O O . MET A 1 405 ? 2.155 -15.209 5.895 1.00 87.50 405 MET A O 1
ATOM 3063 N N . PRO A 1 406 ? 0.786 -16.971 6.024 1.00 81.00 406 PRO A N 1
ATOM 3064 C CA . PRO A 1 406 ? 1.755 -17.809 6.731 1.00 81.00 406 PRO A CA 1
ATOM 3065 C C . PRO A 1 406 ? 2.927 -18.217 5.818 1.00 81.00 406 PRO A C 1
ATOM 3067 O O . PRO A 1 406 ? 2.686 -18.479 4.643 1.00 81.00 406 PRO A O 1
ATOM 3070 N N . PRO A 1 407 ? 4.162 -18.394 6.336 1.00 71.81 407 PRO A N 1
ATOM 3071 C CA . PRO A 1 407 ? 4.542 -18.437 7.752 1.00 71.81 407 PRO A CA 1
ATOM 3072 C C . PRO A 1 407 ? 5.087 -17.120 8.332 1.00 71.81 407 PRO A C 1
ATOM 3074 O O . PRO A 1 407 ? 5.314 -17.069 9.540 1.00 71.81 407 PRO A O 1
ATOM 3077 N N . LEU A 1 408 ? 5.336 -16.098 7.505 1.00 72.69 408 LEU A N 1
ATOM 3078 C CA . LEU A 1 408 ? 6.094 -14.903 7.905 1.00 72.69 408 LEU A CA 1
ATOM 3079 C C . LEU A 1 408 ? 5.302 -13.582 7.866 1.00 72.69 408 LEU A C 1
ATOM 3081 O O . LEU A 1 408 ? 5.853 -12.560 8.257 1.00 72.69 408 LEU A O 1
ATOM 3085 N N . GLY A 1 409 ? 4.020 -13.589 7.489 1.00 78.62 409 GLY A N 1
ATOM 3086 C CA . GLY A 1 409 ? 3.221 -12.366 7.374 1.00 78.62 409 GLY A CA 1
ATOM 3087 C C . GLY A 1 409 ? 3.293 -11.450 8.604 1.00 78.62 409 GLY A C 1
ATOM 3088 O O . GLY A 1 409 ? 2.921 -11.840 9.717 1.00 78.62 409 GLY A O 1
ATOM 3089 N N . LEU A 1 410 ? 3.760 -10.214 8.398 1.00 82.94 410 LEU A N 1
ATOM 3090 C CA . LEU A 1 410 ? 4.016 -9.231 9.455 1.00 82.94 410 LEU A CA 1
ATOM 3091 C C . LEU A 1 410 ? 2.778 -8.963 10.326 1.00 82.94 410 LEU A C 1
ATOM 3093 O O . LEU A 1 410 ? 2.879 -8.918 11.557 1.00 82.94 410 LEU A O 1
ATOM 3097 N N . ASN A 1 411 ? 1.592 -8.874 9.714 1.00 89.69 411 ASN A N 1
ATOM 3098 C CA . ASN A 1 411 ? 0.346 -8.639 10.443 1.00 89.69 411 ASN A CA 1
ATOM 3099 C C . ASN A 1 411 ? 0.033 -9.777 11.421 1.00 89.69 411 ASN A C 1
ATOM 3101 O O . ASN A 1 411 ? -0.518 -9.521 12.490 1.00 89.69 411 ASN A O 1
ATOM 3105 N N . LEU A 1 412 ? 0.424 -11.020 11.114 1.00 87.56 412 LEU A N 1
ATOM 3106 C CA . LEU A 1 412 ? 0.217 -12.168 12.002 1.00 87.56 412 LEU A CA 1
ATOM 3107 C C . LEU A 1 412 ? 1.020 -12.026 13.302 1.00 87.56 412 LEU A C 1
ATOM 3109 O O . LEU A 1 412 ? 0.514 -12.352 14.378 1.00 87.56 412 LEU A O 1
ATOM 3113 N N . PHE A 1 413 ? 2.255 -11.521 13.230 1.00 82.62 413 PHE A N 1
ATOM 3114 C CA . PHE A 1 413 ? 3.090 -11.285 14.411 1.00 82.62 413 PHE A CA 1
ATOM 3115 C C . PHE A 1 413 ? 2.589 -10.105 15.240 1.00 82.62 413 PHE A C 1
ATOM 3117 O O . PHE A 1 413 ? 2.514 -10.205 16.468 1.00 82.62 413 PHE A O 1
ATOM 3124 N N . ILE A 1 414 ? 2.189 -9.018 14.579 1.00 86.44 414 ILE A N 1
ATOM 3125 C CA . ILE A 1 414 ? 1.649 -7.832 15.252 1.00 86.44 414 ILE A CA 1
ATOM 3126 C C . ILE A 1 414 ? 0.328 -8.174 15.942 1.00 86.44 414 ILE A C 1
ATOM 3128 O O . ILE A 1 414 ? 0.161 -7.888 17.127 1.00 86.44 414 ILE A O 1
ATOM 3132 N N . ALA A 1 415 ? -0.581 -8.869 15.256 1.00 88.62 415 ALA A N 1
ATOM 3133 C CA . ALA A 1 415 ? -1.834 -9.334 15.841 1.00 88.62 415 ALA A CA 1
ATOM 3134 C C . ALA A 1 415 ? -1.598 -10.335 16.983 1.00 88.62 415 ALA A C 1
ATOM 3136 O O . ALA A 1 415 ? -2.255 -10.256 18.021 1.00 88.62 415 ALA A O 1
ATOM 3137 N N . SER A 1 416 ? -0.633 -11.249 16.840 1.00 85.69 416 SER A N 1
ATOM 3138 C CA . SER A 1 416 ? -0.256 -12.188 17.903 1.00 85.69 416 SER A CA 1
ATOM 3139 C C . SER A 1 416 ? 0.194 -11.462 19.169 1.00 85.69 416 SER A C 1
ATOM 3141 O O . SER A 1 416 ? -0.285 -11.787 20.259 1.00 85.69 416 SER A O 1
ATOM 3143 N N . SER A 1 417 ? 1.057 -10.452 19.017 1.00 85.44 417 SER A N 1
ATOM 3144 C CA . SER A 1 417 ? 1.526 -9.611 20.118 1.00 85.44 417 SER A CA 1
ATOM 3145 C C . SER A 1 417 ? 0.385 -8.790 20.725 1.00 85.44 417 SER A C 1
ATOM 3147 O O . SER A 1 417 ? 0.203 -8.792 21.942 1.00 85.44 417 SER A O 1
ATOM 3149 N N . ARG A 1 418 ? -0.442 -8.154 19.886 1.00 90.62 418 ARG A N 1
ATOM 3150 C CA . ARG A 1 418 ? -1.521 -7.261 20.325 1.00 90.62 418 ARG A CA 1
ATOM 3151 C C . ARG A 1 418 ? -2.654 -7.988 21.047 1.00 90.62 418 ARG A C 1
ATOM 3153 O O . ARG A 1 418 ? -3.151 -7.480 22.051 1.00 90.62 418 ARG A O 1
ATOM 3160 N N . PHE A 1 419 ? -3.073 -9.149 20.542 1.00 91.44 419 PHE A N 1
ATOM 3161 C CA . PHE A 1 419 ? -4.221 -9.911 21.055 1.00 91.44 419 PHE A CA 1
ATOM 3162 C C . PHE A 1 419 ? -3.825 -11.087 21.954 1.00 91.44 419 PHE A C 1
ATOM 3164 O O . PHE A 1 419 ? -4.695 -11.844 22.386 1.00 91.44 419 PHE A O 1
ATOM 3171 N N . ASN A 1 420 ? -2.529 -11.245 22.245 1.00 88.12 420 ASN A N 1
ATOM 3172 C CA . ASN A 1 420 ? -1.981 -12.312 23.082 1.00 88.12 420 ASN A CA 1
ATOM 3173 C C . ASN A 1 420 ? -2.441 -13.719 22.640 1.00 88.12 420 ASN A C 1
ATOM 3175 O O . ASN A 1 420 ? -2.884 -14.550 23.439 1.00 88.12 420 ASN A O 1
ATOM 3179 N N . ARG A 1 421 ? -2.377 -13.975 21.327 1.00 89.12 421 ARG A N 1
ATOM 3180 C CA . ARG A 1 421 ? -2.721 -15.264 20.703 1.00 89.12 421 ARG A CA 1
ATOM 3181 C C . ARG A 1 421 ? -1.490 -15.872 20.033 1.00 89.12 421 ARG A C 1
ATOM 3183 O O . ARG A 1 421 ? -0.743 -15.131 19.403 1.00 89.12 421 ARG A O 1
ATOM 3190 N N . PRO A 1 422 ? -1.265 -17.197 20.085 1.00 87.75 422 PRO A N 1
ATOM 3191 C CA . PRO A 1 422 ? -0.153 -17.816 19.363 1.00 87.75 422 PRO A CA 1
ATOM 3192 C C . PRO A 1 422 ? -0.273 -17.606 17.849 1.00 87.75 422 PRO A C 1
ATOM 3194 O O . PRO A 1 422 ? -1.312 -17.943 17.281 1.00 87.75 422 PRO A O 1
ATOM 3197 N N . VAL A 1 423 ? 0.793 -17.156 17.179 1.00 83.62 423 VAL A N 1
ATOM 3198 C CA . VAL A 1 423 ? 0.836 -16.958 15.711 1.00 83.62 423 VAL A CA 1
ATOM 3199 C C . VAL A 1 423 ? 0.312 -18.186 14.942 1.00 83.62 423 VAL A C 1
ATOM 3201 O O . VAL A 1 423 ? -0.470 -18.058 14.007 1.00 83.62 423 VAL A O 1
ATOM 3204 N N . ALA A 1 424 ? 0.643 -19.398 15.400 1.00 86.12 424 ALA A N 1
ATOM 3205 C CA . ALA A 1 424 ? 0.195 -20.648 14.780 1.00 86.12 424 ALA A CA 1
ATOM 3206 C C . ALA A 1 424 ? -1.339 -20.812 14.739 1.00 86.12 424 ALA A C 1
ATOM 3208 O O . ALA A 1 424 ? -1.870 -21.439 13.824 1.00 86.12 424 ALA A O 1
ATOM 3209 N N . SER A 1 425 ? -2.056 -20.245 15.718 1.00 88.75 425 SER A N 1
ATOM 3210 C CA . SER A 1 425 ? -3.525 -20.220 15.719 1.00 88.75 425 SER A CA 1
ATOM 3211 C C . SER A 1 425 ? -4.080 -19.237 14.687 1.00 88.75 425 SER A C 1
ATOM 3213 O O . SER A 1 425 ? -5.111 -19.518 14.079 1.00 88.75 425 SER A O 1
ATOM 3215 N N . LEU A 1 426 ? -3.362 -18.137 14.426 1.00 89.19 426 LEU A N 1
ATOM 3216 C CA . LEU A 1 426 ? -3.750 -17.116 13.452 1.00 89.19 426 LEU A CA 1
ATOM 3217 C C . LEU A 1 426 ? -3.606 -17.599 12.006 1.00 89.19 426 LEU A C 1
ATOM 3219 O O . LEU A 1 426 ? -4.374 -17.167 11.154 1.00 89.19 426 LEU A O 1
ATOM 3223 N N . TYR A 1 427 ? -2.707 -18.551 11.734 1.00 89.06 427 TYR A N 1
ATOM 3224 C CA . TYR A 1 427 ? -2.497 -19.080 10.383 1.00 89.06 427 TYR A CA 1
ATOM 3225 C C . TYR A 1 427 ? -3.785 -19.567 9.736 1.00 89.06 427 TYR A C 1
ATOM 3227 O O . TYR A 1 427 ? -4.126 -19.116 8.654 1.00 89.06 427 TYR A O 1
ATOM 3235 N N . ARG A 1 428 ? -4.540 -20.440 10.412 1.00 89.88 428 ARG A N 1
ATOM 3236 C CA . ARG A 1 428 ? -5.805 -20.965 9.866 1.00 89.88 428 ARG A CA 1
ATOM 3237 C C . ARG A 1 428 ? -6.917 -19.924 9.855 1.00 89.88 428 ARG A C 1
ATOM 3239 O O . ARG A 1 428 ? -7.821 -20.007 9.034 1.00 89.88 428 ARG A O 1
ATOM 3246 N N . VAL A 1 429 ? -6.856 -18.977 10.785 1.00 92.69 429 VAL A N 1
ATOM 3247 C CA . VAL A 1 429 ? -7.864 -17.934 10.968 1.00 92.69 429 VAL A CA 1
ATOM 3248 C C . VAL A 1 429 ? -7.839 -16.920 9.823 1.00 92.69 429 VAL A C 1
ATOM 3250 O O . VAL A 1 429 ? -8.893 -16.444 9.411 1.00 92.69 429 VAL A O 1
ATOM 3253 N N . VAL A 1 430 ? -6.655 -16.620 9.291 1.00 93.00 430 VAL A N 1
ATOM 3254 C CA . VAL A 1 430 ? -6.469 -15.611 8.244 1.00 93.00 430 VAL A CA 1
ATOM 3255 C C . VAL A 1 430 ? -6.660 -16.173 6.829 1.00 93.00 430 VAL A C 1
ATOM 3257 O O . VAL A 1 430 ? -6.995 -15.415 5.923 1.00 93.00 430 VAL A O 1
ATOM 3260 N N . LEU A 1 431 ? -6.565 -17.496 6.628 1.00 93.56 431 LEU A N 1
ATOM 3261 C CA . LEU A 1 431 ? -6.720 -18.129 5.305 1.00 93.56 431 LEU A CA 1
ATOM 3262 C C . LEU A 1 431 ? -7.975 -17.711 4.519 1.00 93.56 431 LEU A C 1
ATOM 3264 O O . LEU A 1 431 ? -7.839 -17.482 3.321 1.00 93.56 431 LEU A O 1
ATOM 3268 N N . PRO A 1 432 ? -9.178 -17.581 5.115 1.00 94.00 432 PRO A N 1
ATOM 3269 C CA . PRO A 1 432 ? -10.345 -17.137 4.358 1.00 94.00 432 PRO A CA 1
ATOM 3270 C C . PRO A 1 432 ? -10.186 -15.714 3.807 1.00 94.00 432 PRO A C 1
ATOM 3272 O O . PRO A 1 432 ? -10.535 -15.464 2.660 1.00 94.00 432 PRO A O 1
ATOM 3275 N N . PHE A 1 433 ? -9.611 -14.800 4.594 1.00 94.75 433 PHE A N 1
ATOM 3276 C CA . PHE A 1 433 ? -9.344 -13.423 4.169 1.00 94.75 433 PHE A CA 1
ATOM 3277 C C . PHE A 1 433 ? -8.227 -13.370 3.126 1.00 94.75 433 PHE A C 1
ATOM 3279 O O . PHE A 1 433 ? -8.371 -12.692 2.113 1.00 94.75 433 PHE A O 1
ATOM 3286 N N . ALA A 1 434 ? -7.164 -14.153 3.321 1.00 94.19 434 ALA A N 1
ATOM 3287 C CA . ALA A 1 434 ? -6.114 -14.327 2.323 1.00 94.19 434 ALA A CA 1
ATOM 3288 C C . ALA A 1 434 ? -6.669 -14.899 1.008 1.00 94.19 434 ALA A C 1
ATOM 3290 O O . ALA A 1 434 ? -6.236 -14.488 -0.057 1.00 94.19 434 ALA A O 1
ATOM 3291 N N . GLY A 1 435 ? -7.661 -15.792 1.058 1.00 95.00 435 GLY A N 1
ATOM 3292 C CA . GLY A 1 435 ? -8.347 -16.302 -0.131 1.00 95.00 435 GLY A CA 1
ATOM 3293 C C . GLY A 1 435 ? -9.125 -15.220 -0.886 1.00 95.00 435 GLY A C 1
ATOM 3294 O O . GLY A 1 435 ? -9.085 -15.189 -2.113 1.00 95.00 435 GLY A O 1
ATOM 3295 N N . VAL A 1 436 ? -9.785 -14.303 -0.169 1.00 96.00 436 VAL A N 1
ATOM 3296 C CA . VAL A 1 436 ? -10.470 -13.149 -0.779 1.00 96.00 436 VAL A CA 1
ATOM 3297 C C . VAL A 1 436 ? -9.464 -12.186 -1.417 1.00 96.00 436 VAL A C 1
ATOM 3299 O O . VAL A 1 436 ? -9.657 -11.781 -2.560 1.00 96.00 436 VAL A O 1
ATOM 3302 N N . LEU A 1 437 ? -8.373 -11.864 -0.715 1.00 95.25 437 LEU A N 1
ATOM 3303 C CA . LEU A 1 437 ? -7.302 -11.007 -1.236 1.00 95.25 437 LEU A CA 1
ATOM 3304 C C . LEU A 1 437 ? -6.573 -11.651 -2.423 1.00 95.25 437 LEU A C 1
ATOM 3306 O O . LEU A 1 437 ? -6.291 -10.974 -3.403 1.00 95.25 437 LEU A O 1
ATOM 3310 N N . LEU A 1 438 ? -6.333 -12.964 -2.384 1.00 95.56 438 LEU A N 1
ATOM 3311 C CA . LEU A 1 438 ? -5.760 -13.716 -3.500 1.00 95.56 438 LEU A CA 1
ATOM 3312 C C . LEU A 1 438 ? -6.689 -13.692 -4.715 1.00 95.56 438 LEU A C 1
ATOM 3314 O O . LEU A 1 438 ? -6.227 -13.492 -5.832 1.00 95.56 438 LEU A O 1
ATOM 3318 N N . PHE A 1 439 ? -7.996 -13.866 -4.517 1.00 96.06 439 PHE A N 1
ATOM 3319 C CA . PHE A 1 439 ? -8.955 -13.736 -5.610 1.00 96.06 439 PHE A CA 1
ATOM 3320 C C . PHE A 1 439 ? -8.918 -12.329 -6.217 1.00 96.06 439 PHE A C 1
ATOM 3322 O O . PHE A 1 439 ? -8.855 -12.195 -7.438 1.00 96.06 439 PHE A O 1
ATOM 3329 N N . ALA A 1 440 ? -8.887 -11.291 -5.377 1.00 95.25 440 ALA A N 1
ATOM 3330 C CA . ALA A 1 440 ? -8.741 -9.920 -5.846 1.00 95.25 440 ALA A CA 1
ATOM 3331 C C . ALA A 1 440 ? -7.436 -9.723 -6.634 1.00 95.25 440 ALA A C 1
ATOM 3333 O O . ALA A 1 440 ? -7.460 -9.128 -7.708 1.00 95.25 440 ALA A O 1
ATOM 3334 N N . LEU A 1 441 ? -6.327 -10.287 -6.144 1.00 95.31 441 LEU A N 1
ATOM 3335 C CA . LEU A 1 441 ? -5.019 -10.225 -6.790 1.00 95.31 441 LEU A CA 1
ATOM 3336 C C . LEU A 1 441 ? -5.040 -10.848 -8.179 1.00 95.31 441 LEU A C 1
ATOM 3338 O O . LEU A 1 441 ? -4.556 -10.233 -9.124 1.00 95.31 441 LEU A O 1
ATOM 3342 N N . LEU A 1 442 ? -5.617 -12.041 -8.318 1.00 94.12 442 LEU A N 1
ATOM 3343 C CA . LEU A 1 442 ? -5.735 -12.703 -9.614 1.00 94.12 442 LEU A CA 1
ATOM 3344 C C . LEU A 1 442 ? -6.578 -11.851 -10.570 1.00 94.12 442 LEU A C 1
ATOM 3346 O O . LEU A 1 442 ? -6.169 -11.598 -11.697 1.00 94.12 442 LEU A O 1
ATOM 3350 N N . VAL A 1 443 ? -7.721 -11.340 -10.115 1.00 94.25 443 VAL A N 1
ATOM 3351 C CA . VAL A 1 443 ? -8.591 -10.512 -10.957 1.00 94.25 443 VAL A CA 1
ATOM 3352 C C . VAL A 1 443 ? -7.880 -9.230 -11.412 1.00 94.25 443 VAL A C 1
ATOM 3354 O O . VAL A 1 443 ? -7.854 -8.956 -12.605 1.00 94.25 443 VAL A O 1
ATOM 3357 N N . VAL A 1 444 ? -7.234 -8.487 -10.510 1.00 92.44 444 VAL A N 1
ATOM 3358 C CA . VAL A 1 444 ? -6.486 -7.261 -10.857 1.00 92.44 444 VAL A CA 1
ATOM 3359 C C . VAL A 1 444 ? -5.262 -7.566 -11.737 1.00 92.44 444 VAL A C 1
ATOM 3361 O O . VAL A 1 444 ? -4.949 -6.811 -12.656 1.00 92.44 444 VAL A O 1
ATOM 3364 N N . SER A 1 445 ? -4.590 -8.700 -11.513 1.00 91.06 445 SER A N 1
ATOM 3365 C CA . SER A 1 445 ? -3.417 -9.101 -12.303 1.00 91.06 445 SER A CA 1
ATOM 3366 C C . SER A 1 445 ? -3.771 -9.471 -13.742 1.00 91.06 445 SER A C 1
ATOM 3368 O O . SER A 1 445 ? -3.062 -9.085 -14.669 1.00 91.06 445 SER A O 1
ATOM 3370 N N . TYR A 1 446 ? -4.856 -10.222 -13.942 1.00 89.56 446 TYR A N 1
ATOM 3371 C CA . TYR A 1 446 ? -5.220 -10.769 -15.253 1.00 89.56 446 TYR A CA 1
ATOM 3372 C C . TYR A 1 446 ? -6.275 -9.945 -15.999 1.00 89.56 446 TYR A C 1
ATOM 3374 O O . TYR A 1 446 ? -6.503 -10.197 -17.179 1.00 89.56 446 TYR A O 1
ATOM 3382 N N . VAL A 1 447 ? -6.900 -8.954 -15.354 1.00 90.25 447 VAL A N 1
ATOM 3383 C CA . VAL A 1 447 ? -7.877 -8.046 -15.976 1.00 90.25 447 VAL A CA 1
ATOM 3384 C C . VAL A 1 447 ? -7.352 -6.601 -15.910 1.00 90.25 447 VAL A C 1
ATOM 3386 O O . VAL A 1 447 ? -7.753 -5.842 -15.023 1.00 90.25 447 VAL A O 1
ATOM 3389 N N . PRO A 1 448 ? -6.485 -6.181 -16.861 1.00 83.62 448 PRO A N 1
ATOM 3390 C CA . PRO A 1 448 ? -5.862 -4.848 -16.878 1.00 83.62 448 PRO A CA 1
ATOM 3391 C C . PRO A 1 448 ? -6.861 -3.692 -16.861 1.00 83.62 448 PRO A C 1
ATOM 3393 O O . PRO A 1 448 ? -6.573 -2.618 -16.338 1.00 83.62 448 PRO A O 1
ATOM 3396 N N . TRP A 1 449 ? -8.061 -3.927 -17.400 1.00 87.44 449 TRP A N 1
ATOM 3397 C CA . TRP A 1 449 ? -9.144 -2.949 -17.434 1.00 87.44 449 TRP A CA 1
ATOM 3398 C C . TRP A 1 449 ? -9.459 -2.370 -16.050 1.00 87.44 449 TRP A C 1
ATOM 3400 O O . TRP A 1 449 ? -9.746 -1.185 -15.942 1.00 87.44 449 TRP A O 1
ATOM 3410 N N . ILE A 1 450 ? -9.337 -3.162 -14.979 1.00 84.88 450 ILE A N 1
ATOM 3411 C CA . ILE A 1 450 ? -9.620 -2.688 -13.618 1.00 84.88 450 ILE A CA 1
ATOM 3412 C C . ILE A 1 450 ? -8.636 -1.590 -13.193 1.00 84.88 450 ILE A C 1
ATOM 3414 O O . ILE A 1 450 ? -9.031 -0.658 -12.502 1.00 84.88 450 ILE A O 1
ATOM 3418 N N . SER A 1 451 ? -7.374 -1.673 -13.608 1.00 84.81 451 SER A N 1
ATOM 3419 C CA . SER A 1 451 ? -6.356 -0.672 -13.270 1.00 84.81 451 SER A CA 1
ATOM 3420 C C . SER A 1 451 ? -6.336 0.502 -14.250 1.00 84.81 451 SER A C 1
ATOM 3422 O O . SER A 1 451 ? -6.055 1.626 -13.845 1.00 84.81 451 SER A O 1
ATOM 3424 N N . ASN A 1 452 ? -6.665 0.263 -15.523 1.00 85.25 452 ASN A N 1
ATOM 3425 C CA . ASN A 1 452 ? -6.519 1.268 -16.581 1.00 85.25 452 ASN A CA 1
ATOM 3426 C C . ASN A 1 452 ? -7.790 2.090 -16.834 1.00 85.25 452 ASN A C 1
ATOM 3428 O O . ASN A 1 452 ? -7.694 3.217 -17.312 1.00 85.25 452 ASN A O 1
ATOM 3432 N N . ALA A 1 453 ? -8.979 1.584 -16.482 1.00 89.00 453 ALA A N 1
ATOM 3433 C CA . ALA A 1 453 ? -10.248 2.250 -16.795 1.00 89.00 453 ALA A CA 1
ATOM 3434 C C . ALA A 1 453 ? -10.344 3.687 -16.256 1.00 89.00 453 ALA A C 1
ATOM 3436 O O . ALA A 1 453 ? -10.949 4.540 -16.899 1.00 89.00 453 ALA A O 1
ATOM 3437 N N . ALA A 1 454 ? -9.741 3.969 -15.098 1.00 87.31 454 ALA A N 1
ATOM 3438 C CA . ALA A 1 454 ? -9.765 5.302 -14.497 1.00 87.31 454 ALA A CA 1
ATOM 3439 C C . ALA A 1 454 ? -8.818 6.311 -15.178 1.00 87.31 454 ALA A C 1
ATOM 3441 O O . ALA A 1 454 ? -8.985 7.511 -14.981 1.00 87.31 454 ALA A O 1
ATOM 3442 N N . ILE A 1 455 ? -7.841 5.836 -15.958 1.00 88.38 455 ILE A N 1
ATOM 3443 C CA . ILE A 1 455 ? -6.831 6.661 -16.644 1.00 88.38 455 ILE A CA 1
ATOM 3444 C C . ILE A 1 455 ? -7.088 6.714 -18.157 1.00 88.38 455 ILE A C 1
ATOM 3446 O O . ILE A 1 455 ? -6.561 7.586 -18.833 1.00 88.38 455 ILE A O 1
ATOM 3450 N N . GLN A 1 456 ? -7.943 5.849 -18.709 1.00 87.12 456 GLN A N 1
ATOM 3451 C CA . GLN A 1 456 ? -8.168 5.782 -20.157 1.00 87.12 456 GLN A CA 1
ATOM 3452 C C . GLN A 1 456 ? -8.509 7.145 -20.786 1.00 87.12 456 GLN A C 1
ATOM 3454 O O . GLN A 1 456 ? -7.940 7.500 -21.808 1.00 87.12 456 GLN A O 1
ATOM 3459 N N . ALA A 1 457 ? -9.349 7.950 -20.128 1.00 88.38 457 ALA A N 1
ATOM 3460 C CA . ALA A 1 457 ? -9.688 9.292 -20.607 1.00 88.38 457 ALA A CA 1
ATOM 3461 C C . ALA A 1 457 ? -8.470 10.233 -20.689 1.00 88.38 457 ALA A C 1
ATOM 3463 O O . ALA A 1 457 ? -8.367 11.026 -21.618 1.00 88.38 457 ALA A O 1
ATOM 3464 N N . ASP A 1 458 ? -7.543 10.122 -19.733 1.00 87.50 458 ASP A N 1
ATOM 3465 C CA . ASP A 1 458 ? -6.302 10.898 -19.715 1.00 87.50 458 ASP A CA 1
ATOM 3466 C C . ASP A 1 458 ? -5.354 10.468 -20.858 1.00 87.50 458 ASP A C 1
ATOM 3468 O O . ASP A 1 458 ? -4.668 11.303 -21.444 1.00 87.50 458 ASP A O 1
ATOM 3472 N N . ILE A 1 459 ? -5.309 9.168 -21.175 1.00 87.38 459 ILE A N 1
ATOM 3473 C CA . ILE A 1 459 ? -4.512 8.614 -22.283 1.00 87.38 459 ILE A CA 1
ATOM 3474 C C . ILE A 1 459 ? -5.060 9.097 -23.626 1.00 87.38 459 ILE A C 1
ATOM 3476 O O . ILE A 1 459 ? -4.301 9.572 -24.472 1.00 87.38 459 ILE A O 1
ATOM 3480 N N . ASP A 1 460 ? -6.377 9.008 -23.805 1.00 89.62 460 ASP A N 1
ATOM 3481 C CA . ASP A 1 460 ? -7.043 9.405 -25.043 1.00 89.62 460 ASP A CA 1
ATOM 3482 C C . ASP A 1 460 ? -6.849 10.911 -25.314 1.00 89.62 460 ASP A C 1
ATOM 3484 O O . ASP A 1 460 ? -6.597 11.312 -26.450 1.00 89.62 460 ASP A O 1
ATOM 3488 N N . GLU A 1 461 ? -6.889 11.751 -24.272 1.00 90.50 461 GLU A N 1
ATOM 3489 C CA . GLU A 1 461 ? -6.605 13.189 -24.369 1.00 90.50 461 GLU A CA 1
ATOM 3490 C C . GLU A 1 461 ? -5.176 13.477 -24.852 1.00 90.50 461 GLU A C 1
ATOM 3492 O O . GLU A 1 461 ? -4.982 14.269 -25.779 1.00 90.50 461 GLU A O 1
ATOM 3497 N N . LEU A 1 462 ? -4.174 12.807 -24.272 1.00 88.94 462 LEU A N 1
ATOM 3498 C CA . LEU A 1 462 ? -2.772 12.969 -24.670 1.00 88.94 462 LEU A CA 1
ATOM 3499 C C . LEU A 1 462 ? -2.528 12.503 -26.107 1.00 88.94 462 LEU A C 1
ATOM 3501 O O . LEU A 1 462 ? -1.830 13.184 -26.861 1.00 88.94 462 LEU A O 1
ATOM 3505 N N . ARG A 1 463 ? -3.145 11.387 -26.515 1.00 87.81 463 ARG A N 1
ATOM 3506 C CA . ARG A 1 463 ? -3.093 10.910 -27.904 1.00 87.81 463 ARG A CA 1
ATOM 3507 C C . ARG A 1 463 ? -3.700 11.933 -28.865 1.00 87.81 463 ARG A C 1
ATOM 3509 O O . ARG A 1 463 ? -3.050 12.291 -29.842 1.00 87.81 463 ARG A O 1
ATOM 3516 N N . MET A 1 464 ? -4.887 12.466 -28.566 1.00 89.38 464 MET A N 1
ATOM 3517 C CA . MET A 1 464 ? -5.525 13.493 -29.402 1.00 89.38 464 MET A CA 1
ATOM 3518 C C . MET A 1 464 ? -4.668 14.759 -29.522 1.00 89.38 464 MET A C 1
ATOM 3520 O O . MET A 1 464 ? -4.541 15.317 -30.612 1.00 89.38 464 MET A O 1
ATOM 3524 N N . ARG A 1 465 ? -4.054 15.210 -28.422 1.00 89.25 465 ARG A N 1
ATOM 3525 C CA . ARG A 1 465 ? -3.165 16.381 -28.418 1.00 89.25 465 ARG A CA 1
ATOM 3526 C C . ARG A 1 465 ? -1.932 16.153 -29.292 1.00 89.25 465 ARG A C 1
ATOM 3528 O O . ARG A 1 465 ? -1.579 17.012 -30.097 1.00 89.25 465 ARG A O 1
ATOM 3535 N N . ALA A 1 466 ? -1.308 14.986 -29.177 1.00 86.06 466 ALA A N 1
ATOM 3536 C CA . ALA A 1 466 ? -0.163 14.616 -30.000 1.00 86.06 466 ALA A CA 1
ATOM 3537 C C . ALA A 1 466 ? -0.527 14.553 -31.494 1.00 86.06 466 ALA A C 1
ATOM 3539 O O . ALA A 1 466 ? 0.205 15.081 -32.330 1.00 86.06 466 ALA A O 1
ATOM 3540 N N . GLU A 1 467 ? -1.698 14.000 -31.828 1.00 86.44 467 GLU A N 1
ATOM 3541 C CA . GLU A 1 467 ? -2.202 13.967 -33.204 1.00 86.44 467 GLU A CA 1
ATOM 3542 C C . GLU A 1 467 ? -2.464 15.366 -33.774 1.00 86.44 467 GLU A C 1
ATOM 3544 O O . GLU A 1 467 ? -2.118 15.622 -34.927 1.00 86.44 467 GLU A O 1
ATOM 3549 N N . GLN A 1 468 ? -3.006 16.291 -32.975 1.00 86.44 468 GLN A N 1
ATOM 3550 C CA . GLN A 1 468 ? -3.203 17.688 -33.385 1.00 86.44 468 GLN A CA 1
ATOM 3551 C C . GLN A 1 468 ? -1.884 18.401 -33.699 1.00 86.44 468 GLN A C 1
ATOM 3553 O O . GLN A 1 468 ? -1.824 19.200 -34.634 1.00 86.44 468 GLN A O 1
ATOM 3558 N N . HIS A 1 469 ? -0.828 18.109 -32.938 1.00 82.75 469 HIS A N 1
ATOM 3559 C CA . HIS A 1 469 ? 0.498 18.694 -33.134 1.00 82.75 469 HIS A CA 1
ATOM 3560 C C . HIS A 1 469 ? 1.379 17.908 -34.119 1.00 82.75 469 HIS A C 1
ATOM 3562 O O . HIS A 1 469 ? 2.468 18.370 -34.455 1.00 82.75 469 HIS A O 1
ATOM 3568 N N . GLY A 1 470 ? 0.924 16.749 -34.608 1.00 80.12 470 GLY A N 1
ATOM 3569 C CA . GLY A 1 470 ? 1.687 15.896 -35.523 1.00 80.12 470 GLY A CA 1
ATOM 3570 C C . GLY A 1 470 ? 2.959 15.303 -34.905 1.00 80.12 470 GLY A C 1
ATOM 3571 O O . GLY A 1 470 ? 3.884 14.958 -35.639 1.00 80.12 470 GLY A O 1
ATOM 3572 N N . ILE A 1 471 ? 3.015 15.200 -33.575 1.00 84.00 471 ILE A N 1
ATOM 3573 C CA . ILE A 1 471 ? 4.157 14.673 -32.816 1.00 84.00 471 ILE A CA 1
ATOM 3574 C C . ILE A 1 471 ? 3.863 13.253 -32.308 1.00 84.00 471 ILE A C 1
ATOM 3576 O O . ILE A 1 471 ? 2.695 12.891 -32.145 1.00 84.00 471 ILE A O 1
ATOM 3580 N N . PRO A 1 472 ? 4.889 12.424 -32.048 1.00 84.62 472 PRO A N 1
ATOM 3581 C CA . PRO A 1 472 ? 4.689 11.127 -31.408 1.00 84.62 472 PRO A CA 1
ATOM 3582 C C . PRO A 1 472 ? 4.079 11.290 -30.000 1.00 84.62 472 PRO A C 1
ATOM 3584 O O . PRO A 1 472 ? 4.540 12.148 -29.241 1.00 84.62 472 PRO A O 1
ATOM 3587 N N . PRO A 1 473 ? 3.078 10.472 -29.613 1.00 88.62 473 PRO A N 1
ATOM 3588 C CA . PRO A 1 473 ? 2.391 10.567 -28.321 1.00 88.62 473 PRO A CA 1
ATOM 3589 C C . PRO A 1 473 ? 3.220 9.973 -27.164 1.00 88.62 473 PRO A C 1
ATOM 3591 O O . PRO A 1 473 ? 2.777 9.058 -26.471 1.00 88.62 473 PRO A O 1
ATOM 3594 N N . ARG A 1 474 ? 4.427 10.505 -26.935 1.00 87.44 474 ARG A N 1
ATOM 3595 C CA . ARG A 1 474 ? 5.381 10.015 -25.918 1.00 87.44 474 ARG A CA 1
ATOM 3596 C C . ARG A 1 474 ? 4.793 10.009 -24.504 1.00 87.44 474 ARG A C 1
ATOM 3598 O O . ARG A 1 474 ? 4.929 9.018 -23.790 1.00 87.44 474 ARG A O 1
ATOM 3605 N N . ASP A 1 475 ? 4.053 11.054 -24.144 1.00 85.88 475 ASP A N 1
ATOM 3606 C CA . ASP A 1 475 ? 3.394 11.154 -22.835 1.00 85.88 475 ASP A CA 1
ATOM 3607 C C . ASP A 1 475 ? 2.295 10.098 -22.649 1.00 85.88 475 ASP A C 1
ATOM 3609 O O . ASP A 1 475 ? 2.069 9.623 -21.538 1.00 85.88 475 ASP A O 1
ATOM 3613 N N . ALA A 1 476 ? 1.617 9.693 -23.729 1.00 86.94 476 ALA A N 1
ATOM 3614 C CA . ALA A 1 476 ? 0.621 8.627 -23.661 1.00 86.94 476 ALA A CA 1
ATOM 3615 C C . ALA A 1 476 ? 1.295 7.260 -23.470 1.00 86.94 476 ALA A C 1
ATOM 3617 O O . ALA A 1 476 ? 0.841 6.464 -22.648 1.00 86.94 476 ALA A O 1
ATOM 3618 N N . TRP A 1 477 ? 2.417 7.011 -24.154 1.00 89.12 477 TRP A N 1
ATOM 3619 C CA . TRP A 1 477 ? 3.178 5.765 -24.009 1.00 89.12 477 TRP A CA 1
ATOM 3620 C C . TRP A 1 477 ? 3.678 5.541 -22.578 1.00 89.12 477 TRP A C 1
ATOM 3622 O O . TRP A 1 477 ? 3.655 4.411 -22.094 1.00 89.12 477 TRP A O 1
ATOM 3632 N N . MET A 1 478 ? 4.048 6.611 -21.868 1.00 87.00 478 MET A N 1
ATOM 3633 C CA . MET A 1 478 ? 4.417 6.556 -20.446 1.00 87.00 478 MET A CA 1
ATOM 3634 C C . MET A 1 478 ? 3.282 6.056 -19.538 1.00 87.00 478 MET A C 1
ATOM 3636 O O . MET A 1 478 ? 3.536 5.495 -18.472 1.00 87.00 478 MET A O 1
ATOM 3640 N N . LEU A 1 479 ? 2.021 6.255 -19.933 1.00 87.88 479 LEU A N 1
ATOM 3641 C CA . LEU A 1 479 ? 0.854 5.807 -19.168 1.00 87.88 479 LEU A CA 1
ATOM 3642 C C . LEU A 1 479 ? 0.384 4.403 -19.573 1.00 87.88 479 LEU A C 1
ATOM 3644 O O . LEU A 1 479 ? -0.200 3.682 -18.760 1.00 87.88 479 LEU A O 1
ATOM 3648 N N . GLU A 1 480 ? 0.616 4.021 -20.825 1.00 87.00 480 GLU A N 1
ATOM 3649 C CA . GLU A 1 480 ? 0.120 2.777 -21.413 1.00 87.00 480 GLU A CA 1
ATOM 3650 C C . GLU A 1 480 ? 0.999 1.572 -21.107 1.00 87.00 480 GLU A C 1
ATOM 3652 O O . GLU A 1 480 ? 0.472 0.485 -20.844 1.00 87.00 480 GLU A O 1
ATOM 3657 N N . CYS A 1 481 ? 2.321 1.751 -21.117 1.00 88.19 481 CYS A N 1
ATOM 3658 C CA . CYS A 1 481 ? 3.257 0.678 -20.835 1.00 88.19 481 CYS A CA 1
ATOM 3659 C C . CYS A 1 481 ? 4.431 1.121 -19.962 1.00 88.19 481 CYS A C 1
ATOM 3661 O O . CYS A 1 481 ? 4.814 2.286 -19.935 1.00 88.19 481 CYS A O 1
ATOM 3663 N N . VAL A 1 482 ? 4.988 0.172 -19.207 1.00 87.69 482 VAL A N 1
ATOM 3664 C CA . VAL A 1 482 ? 6.207 0.398 -18.426 1.00 87.69 482 VAL A CA 1
ATOM 3665 C C . VAL A 1 482 ? 7.367 0.681 -19.378 1.00 87.69 482 VAL A C 1
ATOM 3667 O O . VAL A 1 482 ? 7.669 -0.136 -20.246 1.00 87.69 482 VAL A O 1
ATOM 3670 N N . GLN A 1 483 ? 8.025 1.819 -19.177 1.00 83.69 483 GLN A N 1
ATOM 3671 C CA . GLN A 1 483 ? 9.204 2.234 -19.932 1.00 83.69 483 GLN A CA 1
ATOM 3672 C C . GLN A 1 483 ? 10.472 1.914 -19.136 1.00 83.69 483 GLN A C 1
ATOM 3674 O O . GLN A 1 483 ? 10.492 2.052 -17.913 1.00 83.69 483 GLN A O 1
ATOM 3679 N N . ALA A 1 484 ? 11.525 1.470 -19.827 1.00 74.75 484 ALA A N 1
ATOM 3680 C CA . ALA A 1 484 ? 12.827 1.219 -19.204 1.00 74.75 484 ALA A CA 1
ATOM 3681 C C . ALA A 1 484 ? 13.549 2.533 -18.877 1.00 74.75 484 ALA A C 1
ATOM 3683 O O . ALA A 1 484 ? 14.172 2.648 -17.825 1.00 74.75 484 ALA A O 1
ATOM 3684 N N . ASP A 1 485 ? 13.426 3.510 -19.775 1.00 77.38 485 ASP A N 1
ATOM 3685 C CA . ASP A 1 485 ? 13.961 4.856 -19.628 1.00 77.38 485 ASP A CA 1
ATOM 3686 C C . ASP A 1 485 ? 12.810 5.871 -19.751 1.00 77.38 485 ASP A C 1
ATOM 3688 O O . ASP A 1 485 ? 12.242 6.022 -20.836 1.00 77.38 485 ASP A O 1
ATOM 3692 N N . PRO A 1 486 ? 12.434 6.555 -18.655 1.00 74.50 486 PRO A N 1
ATOM 3693 C CA . PRO A 1 486 ? 11.423 7.610 -18.681 1.00 74.50 486 PRO A CA 1
ATOM 3694 C C . PRO A 1 486 ? 11.775 8.803 -19.581 1.00 74.50 486 PRO A C 1
ATOM 3696 O O . PRO A 1 486 ? 10.876 9.538 -19.986 1.00 74.50 486 PRO A O 1
ATOM 3699 N N . THR A 1 487 ? 13.061 9.028 -19.870 1.00 78.81 487 THR A N 1
ATOM 3700 C CA . THR A 1 487 ? 13.537 10.184 -20.647 1.00 78.81 487 THR A CA 1
ATOM 3701 C C . THR A 1 487 ? 13.483 9.957 -22.158 1.00 78.81 487 THR A C 1
ATOM 3703 O O . THR A 1 487 ? 13.352 10.922 -22.912 1.00 78.81 487 THR A O 1
ATOM 3706 N N . ASP A 1 488 ? 13.467 8.698 -22.612 1.00 82.56 488 ASP A N 1
ATOM 3707 C CA . ASP A 1 488 ? 13.255 8.331 -24.020 1.00 82.56 488 ASP A CA 1
ATOM 3708 C C . ASP A 1 488 ? 12.127 7.286 -24.170 1.00 82.56 488 ASP A C 1
ATOM 3710 O O . ASP A 1 488 ? 12.392 6.098 -24.389 1.00 82.56 488 ASP A O 1
ATOM 3714 N N . PRO A 1 489 ? 10.847 7.706 -24.054 1.00 83.69 489 PRO A N 1
ATOM 3715 C CA . PRO A 1 489 ? 9.708 6.794 -24.117 1.00 83.69 489 PRO A CA 1
ATOM 3716 C C . PRO A 1 489 ? 9.580 6.136 -25.492 1.00 83.69 489 PRO A C 1
ATOM 3718 O O . PRO A 1 489 ? 9.533 6.820 -26.521 1.00 83.69 489 PRO A O 1
ATOM 3721 N N . ARG A 1 490 ? 9.438 4.806 -25.506 1.00 86.00 490 ARG A N 1
ATOM 3722 C CA . ARG A 1 490 ? 9.292 4.010 -26.731 1.00 86.00 490 ARG A CA 1
ATOM 3723 C C . ARG A 1 490 ? 7.837 3.620 -27.009 1.00 86.00 490 ARG A C 1
ATOM 3725 O O . ARG A 1 490 ? 7.035 3.527 -26.073 1.00 86.00 490 ARG A O 1
ATOM 3732 N N . PRO A 1 491 ? 7.475 3.341 -28.277 1.00 84.88 491 PRO A N 1
ATOM 3733 C CA . PRO A 1 491 ? 6.098 3.022 -28.630 1.00 84.88 491 PRO A CA 1
ATOM 3734 C C . PRO A 1 491 ? 5.629 1.685 -28.040 1.00 84.88 491 PRO A C 1
ATOM 3736 O O . PRO A 1 491 ? 6.228 0.625 -28.266 1.00 84.88 491 PRO A O 1
ATOM 3739 N N . CYS A 1 492 ? 4.503 1.734 -27.326 1.00 84.19 492 CYS A N 1
ATOM 3740 C CA . CYS A 1 492 ? 3.933 0.581 -26.627 1.00 84.19 492 CYS A CA 1
ATOM 3741 C C . CYS A 1 492 ? 3.261 -0.432 -27.565 1.00 84.19 492 CYS A C 1
ATOM 3743 O O . CYS A 1 492 ? 3.352 -1.637 -27.339 1.00 84.19 492 CYS A O 1
ATOM 3745 N N . THR A 1 493 ? 2.578 0.041 -28.613 1.00 84.25 493 THR A N 1
ATOM 3746 C CA . THR A 1 493 ? 1.757 -0.805 -29.493 1.00 84.25 493 THR A CA 1
ATOM 3747 C C . THR A 1 493 ? 2.453 -1.099 -30.822 1.00 84.25 493 THR A C 1
ATOM 3749 O O . THR A 1 493 ? 3.292 -0.328 -31.290 1.00 84.25 493 THR A O 1
ATOM 3752 N N . ARG A 1 494 ? 2.079 -2.205 -31.484 1.00 81.94 494 ARG A N 1
ATOM 3753 C CA . ARG A 1 494 ? 2.588 -2.521 -32.834 1.00 81.94 494 ARG A CA 1
ATOM 3754 C C . ARG A 1 494 ? 2.227 -1.457 -33.864 1.00 81.94 494 ARG A C 1
ATOM 3756 O O . ARG A 1 494 ? 3.012 -1.200 -34.769 1.00 81.94 494 ARG A O 1
ATOM 3763 N N . GLU A 1 495 ? 1.049 -0.859 -33.728 1.00 83.88 495 GLU A N 1
ATOM 3764 C CA . GLU A 1 495 ? 0.583 0.206 -34.613 1.00 83.88 495 GLU A CA 1
ATOM 3765 C C . GLU A 1 495 ? 1.448 1.460 -34.463 1.00 83.88 495 GLU A C 1
ATOM 3767 O O . GLU A 1 495 ? 1.926 2.002 -35.458 1.00 83.88 495 GLU A O 1
ATOM 3772 N N . ASP A 1 496 ? 1.748 1.857 -33.224 1.00 83.19 496 ASP A N 1
ATOM 3773 C CA . ASP A 1 496 ? 2.610 3.008 -32.964 1.00 83.19 496 ASP A CA 1
ATOM 3774 C C . ASP A 1 496 ? 4.051 2.751 -33.442 1.00 83.19 496 ASP A C 1
ATOM 3776 O O . ASP A 1 496 ? 4.662 3.636 -34.040 1.00 83.19 496 ASP A O 1
ATOM 3780 N N . ARG A 1 497 ? 4.578 1.525 -33.288 1.00 84.38 497 ARG A N 1
ATOM 3781 C CA . ARG A 1 497 ? 5.892 1.147 -33.853 1.00 84.38 497 ARG A CA 1
ATOM 3782 C C . ARG A 1 497 ? 5.905 1.160 -35.377 1.00 84.38 497 ARG A C 1
ATOM 3784 O O . ARG A 1 497 ? 6.892 1.579 -35.972 1.00 84.38 497 ARG A O 1
ATOM 3791 N N . ALA A 1 498 ? 4.819 0.738 -36.023 1.00 83.12 498 ALA A N 1
ATOM 3792 C CA . ALA A 1 498 ? 4.701 0.824 -37.476 1.00 83.12 498 ALA A CA 1
ATOM 3793 C C . ALA A 1 498 ? 4.633 2.284 -37.960 1.00 83.12 498 ALA A C 1
ATOM 3795 O O . ALA A 1 498 ? 5.113 2.593 -39.048 1.00 83.12 498 ALA A O 1
ATOM 3796 N N . ARG A 1 499 ? 4.055 3.182 -37.152 1.00 81.06 499 ARG A N 1
ATOM 3797 C CA . ARG A 1 499 ? 3.854 4.595 -37.497 1.00 81.06 499 ARG A CA 1
ATOM 3798 C C . ARG A 1 499 ? 5.073 5.480 -37.218 1.00 81.06 499 ARG A C 1
ATOM 3800 O O . ARG A 1 499 ? 5.312 6.405 -37.992 1.00 81.06 499 ARG A O 1
ATOM 3807 N N . PHE A 1 500 ? 5.822 5.208 -36.147 1.00 80.19 500 PHE A N 1
ATOM 3808 C CA . PHE A 1 500 ? 6.927 6.046 -35.651 1.00 80.19 500 PHE A CA 1
ATOM 3809 C C . PHE A 1 500 ? 8.283 5.313 -35.553 1.00 80.19 500 PHE A C 1
ATOM 3811 O O . PHE A 1 500 ? 9.261 5.895 -35.081 1.00 80.19 500 PHE A O 1
ATOM 3818 N N . GLY A 1 501 ? 8.374 4.056 -36.000 1.00 78.25 501 GLY A N 1
ATOM 3819 C CA . GLY A 1 501 ? 9.567 3.210 -35.860 1.00 78.25 501 GLY A CA 1
ATOM 3820 C C . GLY A 1 501 ? 9.727 2.621 -34.451 1.00 78.25 501 GLY A C 1
ATOM 3821 O O . GLY A 1 501 ? 9.072 3.064 -33.511 1.00 78.25 501 GLY A O 1
ATOM 3822 N N . GLU A 1 502 ? 10.605 1.626 -34.284 1.00 77.75 502 GLU A N 1
ATOM 3823 C CA . GLU A 1 502 ? 10.863 0.980 -32.977 1.00 77.75 502 GLU A CA 1
ATOM 3824 C C . GLU A 1 502 ? 11.398 1.959 -31.917 1.00 77.75 502 GLU A C 1
ATOM 3826 O O . GLU A 1 502 ? 11.127 1.799 -30.726 1.00 77.75 502 GLU A O 1
ATOM 3831 N N . ASP A 1 503 ? 12.085 3.011 -32.361 1.00 73.00 503 ASP A N 1
ATOM 3832 C CA . ASP A 1 503 ? 12.724 4.007 -31.497 1.00 73.00 503 ASP A CA 1
ATOM 3833 C C . ASP A 1 503 ? 11.797 5.199 -31.191 1.00 73.00 503 ASP A C 1
ATOM 3835 O O . ASP A 1 503 ? 12.164 6.108 -30.451 1.00 73.00 503 ASP A O 1
ATOM 3839 N N . GLY A 1 504 ? 10.603 5.254 -31.800 1.00 68.62 504 GLY A N 1
ATOM 3840 C CA . GLY A 1 504 ? 9.643 6.351 -31.614 1.00 68.62 504 GLY A CA 1
ATOM 3841 C C . GLY A 1 504 ? 10.129 7.726 -32.103 1.00 68.62 504 GLY A C 1
ATOM 3842 O O . GLY A 1 504 ? 9.591 8.755 -31.682 1.00 68.62 504 GLY A O 1
ATOM 3843 N N . ARG A 1 505 ? 11.171 7.764 -32.947 1.00 69.94 505 ARG A N 1
ATOM 3844 C CA . ARG A 1 505 ? 11.767 8.981 -33.544 1.00 69.94 505 ARG A CA 1
ATOM 3845 C C . ARG A 1 505 ? 11.375 9.196 -35.010 1.00 69.94 505 ARG A C 1
ATOM 3847 O O . ARG A 1 505 ? 11.689 10.235 -35.582 1.00 69.94 505 ARG A O 1
ATOM 3854 N N . GLY A 1 506 ? 10.699 8.230 -35.630 1.00 60.19 506 GLY A N 1
ATOM 3855 C CA . GLY A 1 506 ? 10.209 8.347 -36.998 1.00 60.19 506 GLY A CA 1
ATOM 3856 C C . GLY A 1 506 ? 9.158 9.449 -37.119 1.00 60.19 506 GLY A C 1
ATOM 3857 O O . GLY A 1 506 ? 8.346 9.657 -36.220 1.00 60.19 506 GLY A O 1
ATOM 3858 N N . THR A 1 507 ? 9.156 10.161 -38.243 1.00 55.91 507 THR A N 1
ATOM 3859 C CA . THR A 1 507 ? 8.049 11.059 -38.581 1.00 55.91 507 THR A CA 1
ATOM 3860 C C . THR A 1 507 ? 6.841 10.214 -38.968 1.00 55.91 507 THR A C 1
ATOM 3862 O O . THR A 1 507 ? 6.993 9.206 -39.657 1.00 55.91 507 THR A O 1
ATOM 3865 N N . ALA A 1 508 ? 5.645 10.598 -38.506 1.00 51.91 508 ALA A N 1
ATOM 3866 C CA . ALA A 1 508 ? 4.419 9.872 -38.820 1.00 51.91 508 ALA A CA 1
ATOM 3867 C C . ALA A 1 508 ? 4.323 9.678 -40.337 1.00 51.91 508 ALA A C 1
ATOM 3869 O O . ALA A 1 508 ? 4.161 10.653 -41.078 1.00 51.91 508 ALA A O 1
ATOM 3870 N N . VAL A 1 509 ? 4.417 8.430 -40.803 1.00 47.25 509 VAL A N 1
ATOM 3871 C CA . VAL A 1 509 ? 4.163 8.107 -42.207 1.00 47.25 509 VAL A CA 1
ATOM 3872 C C . VAL A 1 509 ? 2.681 8.377 -42.446 1.00 47.25 509 VAL A C 1
ATOM 3874 O O . VAL A 1 509 ? 1.815 7.546 -42.176 1.00 47.25 509 VAL A O 1
ATOM 3877 N N . LEU A 1 510 ? 2.362 9.594 -42.886 1.00 39.78 510 LEU A N 1
ATOM 3878 C CA . LEU A 1 510 ? 1.045 9.933 -43.391 1.00 39.78 510 LEU A CA 1
ATOM 3879 C C . LEU A 1 510 ? 0.839 9.088 -44.644 1.00 39.78 510 LEU A C 1
ATOM 3881 O O . LEU A 1 510 ? 1.305 9.441 -45.727 1.00 39.78 510 LEU A O 1
ATOM 3885 N N . ASN A 1 511 ? 0.129 7.971 -44.492 1.00 34.06 511 ASN A N 1
ATOM 3886 C CA . ASN A 1 511 ? -0.517 7.300 -45.607 1.00 34.06 511 ASN A CA 1
ATOM 3887 C C . ASN A 1 511 ? -1.445 8.322 -46.272 1.00 34.06 511 ASN A C 1
ATOM 3889 O O . ASN A 1 511 ? -2.582 8.515 -45.849 1.00 34.06 511 ASN A O 1
ATOM 3893 N N . ARG A 1 512 ? -0.951 9.007 -47.307 1.00 26.03 512 ARG A N 1
ATOM 3894 C CA . ARG A 1 512 ? -1.807 9.656 -48.295 1.00 26.03 512 ARG A CA 1
ATOM 3895 C C . ARG A 1 512 ? -2.495 8.535 -49.072 1.00 26.03 512 ARG A C 1
ATOM 3897 O O . ARG A 1 512 ? -1.796 7.780 -49.750 1.00 26.03 512 ARG A O 1
ATOM 3904 N N . PRO A 1 513 ? -3.827 8.414 -49.022 1.00 31.14 513 PRO A N 1
ATOM 3905 C CA . PRO A 1 513 ? -4.544 7.447 -49.831 1.00 31.14 513 PRO A CA 1
ATOM 3906 C C . PRO A 1 513 ? -4.713 7.999 -51.254 1.00 31.14 513 PRO A C 1
ATOM 3908 O O . PRO A 1 513 ? -5.835 8.137 -51.692 1.00 31.14 513 PRO A O 1
ATOM 3911 N N . ASP A 1 514 ? -3.629 8.358 -51.952 1.00 29.19 514 ASP A N 1
ATOM 3912 C CA . ASP A 1 514 ? -3.677 8.884 -53.333 1.00 29.19 514 ASP A CA 1
ATOM 3913 C C . ASP A 1 514 ? -2.367 8.613 -54.104 1.00 29.19 514 ASP A C 1
ATOM 3915 O O . ASP A 1 514 ? -1.806 9.484 -54.767 1.00 29.19 514 ASP A O 1
ATOM 3919 N N . ALA A 1 515 ? -1.838 7.394 -54.010 1.00 30.30 515 ALA A N 1
ATOM 3920 C CA . ALA A 1 515 ? -0.804 6.924 -54.938 1.00 30.30 515 ALA A CA 1
ATOM 3921 C C . ALA A 1 515 ? -1.005 5.445 -55.296 1.00 30.30 515 ALA A C 1
ATOM 3923 O O . ALA A 1 515 ? -0.066 4.657 -55.354 1.00 30.30 515 ALA A O 1
ATOM 3924 N N . ALA A 1 516 ? -2.259 5.058 -55.530 1.00 32.22 516 ALA A N 1
ATOM 3925 C CA . ALA A 1 516 ? -2.537 3.963 -56.442 1.00 32.22 516 ALA A CA 1
ATOM 3926 C C . ALA A 1 516 ? -2.630 4.574 -57.844 1.00 32.22 516 ALA A C 1
ATOM 3928 O O . ALA A 1 516 ? -3.453 5.453 -58.063 1.00 32.22 516 ALA A O 1
ATOM 3929 N N . GLU A 1 517 ? -1.770 4.082 -58.737 1.00 32.75 517 GLU A N 1
ATOM 3930 C CA . GLU A 1 517 ? -1.585 4.427 -60.156 1.00 32.75 517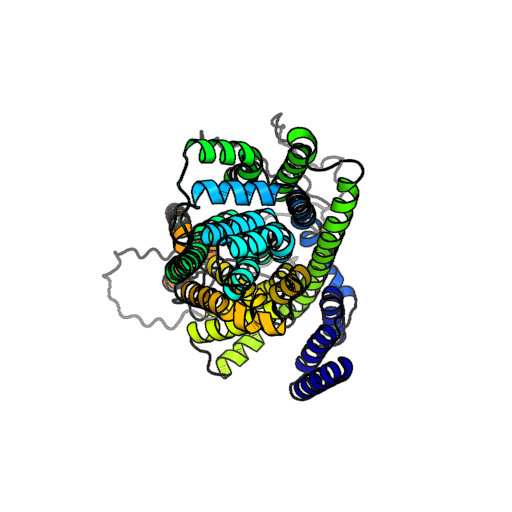 GLU A CA 1
ATOM 3931 C C . GLU A 1 517 ? -0.316 5.236 -60.422 1.00 32.75 517 GLU A C 1
ATOM 3933 O O . GLU A 1 517 ? -0.350 6.445 -60.600 1.00 32.75 517 GLU A O 1
ATOM 3938 N N . HIS A 1 518 ? 0.811 4.533 -60.531 1.00 26.45 518 HIS A N 1
ATOM 3939 C CA . HIS A 1 518 ? 1.530 4.392 -61.802 1.00 26.45 518 HIS A CA 1
ATOM 3940 C C . HIS A 1 518 ? 2.382 3.123 -61.705 1.00 26.45 518 HIS A C 1
ATOM 3942 O O . HIS A 1 518 ? 3.322 3.040 -60.920 1.00 26.45 518 HIS A O 1
ATOM 3948 N N . GLY A 1 519 ? 1.983 2.099 -62.460 1.00 26.39 519 GLY A N 1
ATOM 3949 C CA . GLY A 1 519 ? 2.777 0.892 -62.629 1.00 26.39 519 GLY A CA 1
ATOM 3950 C C . GLY A 1 519 ? 4.042 1.180 -63.433 1.00 26.39 519 GLY A C 1
ATOM 3951 O O . GLY A 1 519 ? 4.035 2.004 -64.348 1.00 26.39 519 GLY A O 1
ATOM 3952 N N . GLY A 1 520 ? 5.105 0.458 -63.103 1.00 23.31 520 GLY A N 1
ATOM 3953 C CA . GLY A 1 520 ? 6.335 0.414 -63.875 1.00 23.31 520 GLY A CA 1
ATOM 3954 C C . GLY A 1 520 ? 7.338 -0.502 -63.193 1.00 23.31 520 GLY A C 1
ATOM 3955 O O . GLY A 1 520 ? 7.867 -0.150 -62.146 1.00 23.31 520 GLY A O 1
ATOM 3956 N N . ASP A 1 521 ? 7.549 -1.679 -63.781 1.00 30.94 521 ASP A N 1
ATOM 3957 C CA . ASP A 1 521 ? 8.637 -2.598 -63.459 1.00 30.94 521 ASP A CA 1
ATOM 3958 C C . ASP A 1 521 ? 9.977 -1.851 -63.370 1.00 30.94 521 ASP A C 1
ATOM 3960 O O . ASP A 1 521 ? 10.347 -1.110 -64.284 1.00 30.94 521 ASP A O 1
ATOM 3964 N N . GLY A 1 522 ? 10.710 -2.072 -62.283 1.00 24.36 522 GLY A N 1
ATOM 3965 C CA . GLY A 1 522 ? 12.012 -1.463 -62.048 1.00 24.36 522 GLY A CA 1
ATOM 3966 C C . GLY A 1 522 ? 12.701 -2.119 -60.862 1.00 24.36 522 GLY A C 1
ATOM 3967 O O . GLY A 1 522 ? 12.435 -1.795 -59.712 1.00 24.36 522 GLY A O 1
ATOM 3968 N N . ASP A 1 523 ? 13.541 -3.094 -61.178 1.00 34.78 523 ASP A N 1
ATOM 3969 C CA . ASP A 1 523 ? 14.595 -3.630 -60.327 1.00 34.78 523 ASP A CA 1
ATOM 3970 C C . ASP A 1 523 ? 15.499 -2.488 -59.827 1.00 34.78 523 ASP A C 1
ATOM 3972 O O . ASP A 1 523 ? 16.257 -1.933 -60.614 1.00 34.78 523 ASP A O 1
ATOM 3976 N N . ASP A 1 524 ? 15.405 -2.130 -58.543 1.00 27.23 524 ASP A N 1
ATOM 3977 C CA . ASP A 1 524 ? 16.327 -1.199 -57.876 1.00 27.23 524 ASP A CA 1
ATOM 3978 C C . ASP A 1 524 ? 16.892 -1.834 -56.592 1.00 27.23 524 ASP A C 1
ATOM 3980 O O . ASP A 1 524 ? 16.888 -1.266 -55.498 1.00 27.23 524 ASP A O 1
ATOM 3984 N N . THR A 1 525 ? 17.471 -3.030 -56.724 1.00 30.62 525 THR A N 1
ATOM 3985 C CA . THR A 1 525 ? 18.657 -3.363 -55.926 1.00 30.62 525 THR A CA 1
ATOM 3986 C C . THR A 1 525 ? 19.838 -2.551 -56.458 1.00 30.62 525 THR A C 1
ATOM 3988 O O . THR A 1 525 ? 20.576 -3.058 -57.293 1.00 30.62 525 THR A O 1
ATOM 3991 N N . ASN A 1 526 ? 19.989 -1.286 -56.045 1.00 29.55 526 ASN A N 1
ATOM 3992 C CA . ASN A 1 526 ? 21.246 -0.514 -56.101 1.00 29.55 526 ASN A CA 1
ATOM 3993 C C . ASN A 1 526 ? 21.063 0.900 -55.510 1.00 29.55 526 ASN A C 1
ATOM 3995 O O . ASN A 1 526 ? 21.097 1.905 -56.217 1.00 29.55 526 ASN A O 1
ATOM 3999 N N . ALA A 1 527 ? 20.947 0.999 -54.184 1.00 22.19 527 ALA A N 1
ATOM 4000 C CA . ALA A 1 527 ? 21.464 2.178 -53.491 1.00 22.19 527 ALA A CA 1
ATOM 4001 C C . ALA A 1 527 ? 22.953 1.911 -53.201 1.00 22.19 527 ALA A C 1
ATOM 4003 O O . ALA A 1 527 ? 23.262 0.853 -52.642 1.00 22.19 527 ALA A O 1
ATOM 4004 N N . PRO A 1 528 ? 23.895 2.789 -53.593 1.00 25.56 528 PRO A N 1
ATOM 4005 C CA . PRO A 1 528 ? 25.308 2.547 -53.345 1.00 25.56 528 PRO A CA 1
ATOM 4006 C C . PRO A 1 528 ? 25.562 2.558 -51.835 1.00 25.56 528 PRO A C 1
ATOM 4008 O O . PRO A 1 528 ? 25.518 3.604 -51.191 1.00 25.56 528 PRO A O 1
ATOM 4011 N N . GLN A 1 529 ? 25.844 1.381 -51.277 1.00 29.00 529 GLN A N 1
ATOM 4012 C CA . GLN A 1 529 ? 26.518 1.247 -49.992 1.00 29.00 529 GLN A CA 1
ATOM 4013 C C . GLN A 1 529 ? 27.924 1.833 -50.159 1.00 29.00 529 GLN A C 1
ATOM 4015 O O . GLN A 1 529 ? 28.816 1.201 -50.725 1.00 29.00 529 GLN A O 1
ATOM 4020 N N . GLY A 1 530 ? 28.103 3.085 -49.739 1.00 27.98 530 GLY A N 1
ATOM 4021 C CA . GLY A 1 530 ? 29.425 3.677 -49.583 1.00 27.98 530 GLY A CA 1
ATOM 4022 C C . GLY A 1 530 ? 30.142 2.994 -48.422 1.00 27.98 530 GLY A C 1
ATOM 4023 O O . GLY A 1 530 ? 29.605 2.931 -47.319 1.00 27.98 530 GLY A O 1
ATOM 4024 N N . ALA A 1 531 ? 31.333 2.455 -48.682 1.00 26.34 531 ALA A N 1
ATOM 4025 C CA . ALA A 1 531 ? 32.219 1.925 -47.652 1.00 26.34 531 ALA A CA 1
ATOM 4026 C C . ALA A 1 531 ? 32.586 3.028 -46.632 1.00 26.34 531 ALA A C 1
ATOM 4028 O O . ALA A 1 531 ? 32.756 4.181 -47.041 1.00 26.34 531 ALA A O 1
ATOM 4029 N N . PRO A 1 532 ? 32.722 2.703 -45.333 1.00 30.56 532 PRO A N 1
ATOM 4030 C CA . PRO A 1 532 ? 33.102 3.680 -44.320 1.00 30.56 532 PRO A CA 1
ATOM 4031 C C . PRO A 1 532 ? 34.538 4.161 -44.564 1.00 30.56 532 PRO A C 1
ATOM 4033 O O . PRO A 1 532 ? 35.421 3.375 -44.908 1.00 30.56 532 PRO A O 1
ATOM 4036 N N . THR A 1 533 ? 34.779 5.459 -44.391 1.00 34.12 533 THR A N 1
ATOM 4037 C CA . THR A 1 533 ? 36.133 5.999 -44.217 1.00 34.12 533 THR A CA 1
ATOM 4038 C C . THR A 1 533 ? 36.729 5.437 -42.924 1.00 34.12 533 THR A C 1
ATOM 4040 O O . THR A 1 533 ? 36.030 5.403 -41.914 1.00 34.12 533 THR A O 1
ATOM 4043 N N . GLU A 1 534 ? 37.995 5.005 -42.955 1.00 38.12 534 GLU A N 1
ATOM 4044 C CA . GLU A 1 534 ? 38.669 4.214 -41.901 1.00 38.12 534 GLU A CA 1
ATOM 4045 C C . GLU A 1 534 ? 38.781 4.871 -40.503 1.00 38.12 534 GLU A C 1
ATOM 4047 O O . GLU A 1 534 ? 39.226 4.192 -39.587 1.00 38.12 534 GLU A O 1
ATOM 4052 N N . ASP A 1 535 ? 38.311 6.108 -40.290 1.00 36.09 535 ASP A N 1
ATOM 4053 C CA . ASP A 1 535 ? 38.524 6.861 -39.037 1.00 36.09 535 ASP A CA 1
ATOM 4054 C C . ASP A 1 535 ? 37.252 7.497 -38.407 1.00 36.09 535 ASP A C 1
ATOM 4056 O O . ASP A 1 535 ? 37.373 8.435 -37.626 1.00 36.09 535 ASP A O 1
ATOM 4060 N N . CYS A 1 536 ? 36.019 7.040 -38.702 1.00 39.94 536 CYS A N 1
ATOM 4061 C CA . CYS A 1 536 ? 34.812 7.538 -37.992 1.00 39.94 536 CYS A CA 1
ATOM 4062 C C . CYS A 1 536 ? 34.311 6.519 -36.950 1.00 39.94 536 CYS A C 1
ATOM 4064 O O . CYS A 1 536 ? 33.930 5.407 -37.319 1.00 39.94 536 CYS A O 1
ATOM 4066 N N . ASN A 1 537 ? 34.285 6.898 -35.664 1.00 42.59 537 ASN A N 1
ATOM 4067 C CA . ASN A 1 537 ? 33.691 6.105 -34.583 1.00 42.59 537 ASN A CA 1
ATOM 4068 C C . ASN A 1 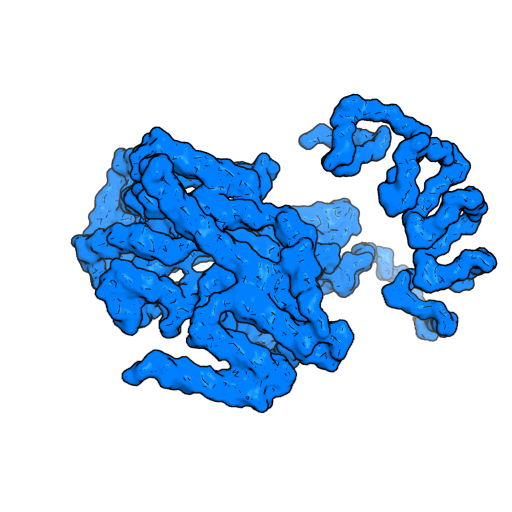537 ? 32.233 6.556 -34.320 1.00 42.59 537 ASN A C 1
ATOM 4070 O O . ASN A 1 537 ? 32.031 7.660 -33.813 1.00 42.59 537 ASN A O 1
ATOM 4074 N N . PRO A 1 538 ? 31.215 5.733 -34.635 1.00 41.25 538 PRO A N 1
ATOM 4075 C CA . PRO A 1 538 ? 29.804 6.120 -34.553 1.00 41.25 538 PRO A CA 1
ATOM 4076 C C . PRO A 1 538 ? 29.238 6.227 -33.126 1.00 41.25 538 PRO A C 1
ATOM 4078 O O . PRO A 1 538 ? 28.105 6.674 -32.969 1.00 41.25 538 PRO A O 1
ATOM 4081 N N . ASP A 1 539 ? 29.996 5.861 -32.087 1.00 39.28 539 ASP A N 1
ATOM 4082 C CA . ASP A 1 539 ? 29.531 5.947 -30.692 1.00 39.28 539 ASP A CA 1
ATOM 4083 C C . ASP A 1 539 ? 29.498 7.389 -30.133 1.00 39.28 539 ASP A C 1
ATOM 4085 O O . ASP A 1 539 ? 28.938 7.611 -29.060 1.00 39.28 539 ASP A O 1
ATOM 4089 N N . PHE A 1 540 ? 30.065 8.378 -30.844 1.00 34.38 540 PHE A N 1
ATOM 4090 C CA . PHE A 1 540 ? 30.247 9.751 -30.338 1.00 34.38 540 PHE A CA 1
ATOM 4091 C C . PHE A 1 540 ? 29.672 10.877 -31.228 1.00 34.38 540 PHE A C 1
ATOM 4093 O O . PHE A 1 540 ? 29.932 12.048 -30.958 1.00 34.38 540 PHE A O 1
ATOM 4100 N N . GLY A 1 541 ? 28.859 10.570 -32.251 1.00 37.69 541 GLY A N 1
ATOM 4101 C CA . GLY A 1 541 ? 28.144 11.585 -33.052 1.00 37.69 541 GLY A CA 1
ATOM 4102 C C . GLY A 1 541 ? 27.790 11.157 -34.485 1.00 37.69 541 GLY A C 1
ATOM 4103 O O . GLY A 1 541 ? 28.181 10.084 -34.942 1.00 37.69 541 GLY A O 1
ATOM 4104 N N . GLU A 1 542 ? 27.040 11.996 -35.214 1.00 36.62 542 GLU A N 1
ATOM 4105 C CA . GLU A 1 542 ? 26.670 11.746 -36.620 1.00 36.62 542 GLU A CA 1
ATOM 4106 C C . GLU A 1 542 ? 27.848 12.026 -37.579 1.00 36.62 542 GLU A C 1
ATOM 4108 O O . GLU A 1 542 ? 28.353 13.147 -37.653 1.00 36.62 542 GLU A O 1
ATOM 4113 N N . CYS A 1 543 ? 28.279 11.026 -38.364 1.00 38.22 543 CYS A N 1
ATOM 4114 C CA . CYS A 1 543 ? 29.313 11.228 -39.389 1.00 38.22 543 CYS A CA 1
ATOM 4115 C C . CYS A 1 543 ? 28.753 12.081 -40.561 1.00 38.22 543 CYS A C 1
ATOM 4117 O O . CYS A 1 543 ? 27.672 11.783 -41.079 1.00 38.22 543 CYS A O 1
ATOM 4119 N N . PRO A 1 544 ? 29.475 13.112 -41.043 1.00 36.12 544 PRO A N 1
ATOM 4120 C CA . PRO A 1 544 ? 28.966 14.030 -42.061 1.00 36.12 544 PRO A CA 1
ATOM 4121 C C . PRO A 1 544 ? 28.856 13.400 -43.463 1.00 36.12 544 PRO A C 1
ATOM 4123 O O . PRO A 1 544 ? 29.615 12.510 -43.846 1.00 36.12 544 PRO A O 1
ATOM 4126 N N . ALA A 1 545 ? 27.915 13.910 -44.267 1.00 35.81 545 ALA A N 1
ATOM 4127 C CA . ALA A 1 545 ? 27.641 13.434 -45.625 1.00 35.81 545 ALA A CA 1
ATOM 4128 C C . ALA A 1 545 ? 28.804 13.695 -46.623 1.00 35.81 545 ALA A C 1
ATOM 4130 O O . ALA A 1 545 ? 29.542 14.673 -46.468 1.00 35.81 545 ALA A O 1
ATOM 4131 N N . PRO A 1 546 ? 28.930 12.911 -47.722 1.00 35.97 546 PRO A N 1
ATOM 4132 C CA . PRO A 1 546 ? 30.145 12.819 -48.557 1.00 35.97 546 PRO A CA 1
ATOM 4133 C C . PRO A 1 546 ? 30.553 14.082 -49.341 1.00 35.97 546 PRO A C 1
ATOM 4135 O O . PRO A 1 546 ? 31.526 14.054 -50.092 1.00 35.97 546 PRO A O 1
ATOM 4138 N N . SER A 1 547 ? 29.803 15.182 -49.237 1.00 34.25 547 SER A N 1
ATOM 4139 C CA . SER A 1 547 ? 30.008 16.406 -50.023 1.00 34.25 547 SER A CA 1
ATOM 4140 C C . SER A 1 547 ? 30.600 17.587 -49.243 1.00 34.25 547 SER A C 1
ATOM 4142 O O . SER A 1 547 ? 30.742 18.669 -49.814 1.00 34.25 547 SER A O 1
ATOM 4144 N N . ALA A 1 548 ? 30.965 17.418 -47.969 1.00 33.34 548 ALA A N 1
ATOM 4145 C CA . ALA A 1 548 ? 31.630 18.457 -47.181 1.00 33.34 548 ALA A CA 1
ATOM 4146 C C . ALA A 1 548 ? 33.164 18.318 -47.260 1.00 33.34 548 ALA A C 1
ATOM 4148 O O . ALA A 1 548 ? 33.712 17.255 -46.986 1.00 33.34 548 ALA A O 1
ATOM 4149 N N . LYS A 1 549 ? 33.879 19.388 -47.636 1.00 30.28 549 LYS A N 1
ATOM 4150 C CA . LYS A 1 549 ? 35.346 19.453 -47.490 1.00 30.28 549 LYS A CA 1
ATOM 4151 C C . LYS A 1 549 ? 35.685 19.984 -46.091 1.00 30.28 549 LYS A C 1
ATOM 4153 O O . LYS A 1 549 ? 35.158 21.045 -45.753 1.00 30.28 549 LYS A O 1
ATOM 4158 N N . PRO A 1 550 ? 36.548 19.311 -45.312 1.00 33.50 550 PRO A N 1
ATOM 4159 C CA . PRO A 1 550 ? 36.894 19.756 -43.966 1.00 33.50 550 PRO A CA 1
ATOM 4160 C C . PRO A 1 550 ? 37.780 21.011 -44.012 1.00 33.50 550 PRO A C 1
ATOM 4162 O O . PRO A 1 550 ? 38.574 21.188 -44.940 1.00 33.50 550 PRO A O 1
ATOM 4165 N N . SER A 1 551 ? 37.636 21.896 -43.023 1.00 36.34 551 SER A N 1
ATOM 4166 C CA . SER A 1 551 ? 38.618 22.951 -42.741 1.00 36.34 551 SER A CA 1
ATOM 4167 C C . SER A 1 551 ? 39.870 22.341 -42.106 1.00 36.34 551 SER A C 1
ATOM 4169 O O . SER A 1 551 ? 39.749 21.403 -41.325 1.00 36.34 551 SER A O 1
ATOM 4171 N N . GLU A 1 552 ? 41.052 22.888 -42.406 1.00 35.72 552 GLU A N 1
ATOM 4172 C CA . GLU A 1 552 ? 42.370 22.338 -42.023 1.00 35.72 552 GLU A CA 1
ATOM 4173 C C . GLU A 1 552 ? 42.658 22.270 -40.503 1.00 35.72 552 GLU A C 1
ATOM 4175 O O . GLU A 1 552 ? 43.697 21.737 -40.132 1.00 35.72 552 GLU A O 1
ATOM 4180 N N . ASP A 1 553 ? 41.736 22.705 -39.631 1.00 37.75 553 ASP A N 1
ATOM 4181 C CA . ASP A 1 553 ? 41.934 22.783 -38.171 1.00 37.75 553 ASP A CA 1
ATOM 4182 C C . ASP A 1 553 ? 40.899 21.992 -37.316 1.00 37.75 553 ASP A C 1
ATOM 4184 O O . ASP A 1 553 ? 40.755 22.290 -36.134 1.00 37.75 553 ASP A O 1
ATOM 4188 N N . CYS A 1 554 ? 40.155 21.003 -37.850 1.00 37.59 554 CYS A N 1
ATOM 4189 C CA . CYS A 1 554 ? 39.229 20.187 -37.020 1.00 37.59 554 CYS A CA 1
ATOM 4190 C C . CYS A 1 554 ? 39.906 18.889 -36.515 1.00 37.59 554 CYS A C 1
ATOM 4192 O O . CYS A 1 554 ? 40.434 18.114 -37.314 1.00 37.59 554 CYS A O 1
ATOM 4194 N N . ASN A 1 555 ? 39.877 18.650 -35.196 1.00 40.69 555 ASN A N 1
ATOM 4195 C CA . ASN A 1 555 ? 40.316 17.408 -34.545 1.00 40.69 555 ASN A CA 1
ATOM 4196 C C . ASN A 1 555 ? 39.090 16.496 -34.315 1.00 40.69 555 ASN A C 1
ATOM 4198 O O . ASN A 1 555 ? 38.187 16.906 -33.591 1.00 40.69 555 ASN A O 1
ATOM 4202 N N . PRO A 1 556 ? 39.019 15.295 -34.915 1.00 37.81 556 PRO A N 1
ATOM 4203 C CA . PRO A 1 556 ? 37.789 14.498 -34.966 1.00 37.81 556 PRO A CA 1
ATOM 4204 C C . PRO A 1 556 ? 37.405 13.761 -33.669 1.00 37.81 556 PRO A C 1
ATOM 4206 O O . PRO A 1 556 ? 36.362 13.118 -33.652 1.00 37.81 556 PRO A O 1
ATOM 4209 N N . ASP A 1 557 ? 38.188 13.857 -32.591 1.00 37.59 557 ASP A N 1
ATOM 4210 C CA . ASP A 1 557 ? 37.890 13.142 -31.338 1.00 37.59 557 ASP A CA 1
ATOM 4211 C C . ASP A 1 557 ? 36.911 13.879 -30.395 1.00 37.59 557 ASP A C 1
ATOM 4213 O O . ASP A 1 557 ? 36.423 13.263 -29.448 1.00 37.59 557 ASP A O 1
ATOM 4217 N N . PHE A 1 558 ? 36.585 15.164 -30.626 1.00 31.33 558 PHE A N 1
ATOM 4218 C CA . PHE A 1 558 ? 35.682 15.936 -29.751 1.00 31.33 558 PHE A CA 1
ATOM 4219 C C . PHE A 1 558 ? 34.912 17.057 -30.490 1.00 31.33 558 PHE A C 1
ATOM 4221 O O . PHE A 1 558 ? 35.514 18.027 -30.939 1.00 31.33 558 PHE A O 1
ATOM 4228 N N . GLY A 1 559 ? 33.572 16.972 -30.515 1.00 32.72 559 GLY A N 1
ATOM 4229 C CA . GLY A 1 559 ? 32.649 18.104 -30.740 1.00 32.72 559 GLY A CA 1
ATOM 4230 C C . GLY A 1 559 ? 32.296 18.483 -32.192 1.00 32.72 559 GLY A C 1
ATOM 4231 O O . GLY A 1 559 ? 33.067 18.286 -33.127 1.00 32.72 559 GLY A O 1
ATOM 4232 N N . GLU A 1 560 ? 31.093 19.043 -32.381 1.00 32.81 560 GLU A N 1
ATOM 4233 C CA . GLU A 1 560 ? 30.529 19.443 -33.683 1.00 32.81 560 GLU A CA 1
ATOM 4234 C C . GLU A 1 560 ? 31.344 20.566 -34.368 1.00 32.81 560 GLU A C 1
ATOM 4236 O O . GLU A 1 560 ? 31.478 21.670 -33.837 1.00 32.81 560 GLU A O 1
ATOM 4241 N N . CYS A 1 561 ? 31.854 20.326 -35.587 1.00 33.84 561 CYS A N 1
ATOM 4242 C CA . CYS A 1 561 ? 32.515 21.372 -36.383 1.00 33.84 561 CYS A CA 1
ATOM 4243 C C . CYS A 1 561 ? 31.450 22.378 -36.913 1.00 33.84 561 CYS A C 1
ATOM 4245 O O . CYS A 1 561 ? 30.499 21.966 -37.586 1.00 33.84 561 CYS A O 1
ATOM 4247 N N . PRO A 1 562 ? 31.599 23.703 -36.709 1.00 31.23 562 PRO A N 1
ATOM 4248 C CA . PRO A 1 562 ? 30.613 24.684 -37.160 1.00 31.23 562 PRO A CA 1
ATOM 4249 C C . PRO A 1 562 ? 30.650 24.916 -38.683 1.00 31.23 562 PRO A C 1
ATOM 4251 O O . PRO A 1 562 ? 31.671 24.758 -39.355 1.00 31.23 562 PRO A O 1
ATOM 4254 N N . ALA A 1 563 ? 29.507 25.341 -39.232 1.00 28.91 563 ALA A N 1
ATOM 4255 C CA . ALA A 1 563 ? 29.293 25.604 -40.656 1.00 28.91 563 ALA A CA 1
ATOM 4256 C C . ALA A 1 563 ? 30.298 26.617 -41.267 1.00 28.91 563 ALA A C 1
ATOM 4258 O O . ALA A 1 563 ? 30.790 27.526 -40.589 1.00 28.91 563 ALA A O 1
ATOM 4259 N N . PRO A 1 564 ? 30.586 26.534 -42.584 1.00 30.25 564 PRO A N 1
ATOM 4260 C CA . PRO A 1 564 ? 31.716 27.219 -43.200 1.00 30.25 564 PRO A CA 1
ATOM 4261 C C . PRO A 1 564 ? 31.441 28.717 -43.389 1.00 30.25 564 PRO A C 1
ATOM 4263 O O . PRO A 1 564 ? 30.934 29.123 -44.435 1.00 30.25 564 PRO A O 1
ATOM 4266 N N . ARG A 1 565 ? 31.780 29.536 -42.379 1.00 30.23 565 ARG A N 1
ATOM 4267 C CA . ARG A 1 565 ? 32.205 30.958 -42.452 1.00 30.23 565 ARG A CA 1
ATOM 4268 C C . ARG A 1 565 ? 32.250 31.587 -41.046 1.00 30.23 565 ARG A C 1
ATOM 4270 O O . ARG A 1 565 ? 31.402 32.402 -40.701 1.00 30.23 565 ARG A O 1
ATOM 4277 N N . ALA A 1 566 ? 33.279 31.291 -40.258 1.00 30.02 566 ALA A N 1
ATOM 4278 C CA . ALA A 1 566 ? 33.645 32.108 -39.098 1.00 30.02 566 ALA A CA 1
ATOM 4279 C C . ALA A 1 566 ? 35.156 31.996 -38.843 1.00 30.02 566 ALA A C 1
ATOM 4281 O O . ALA A 1 566 ? 35.717 30.913 -38.964 1.00 30.02 566 ALA A O 1
ATOM 4282 N N . LYS A 1 567 ? 35.828 33.112 -38.538 1.00 29.20 567 LYS A N 1
ATOM 4283 C CA . LYS A 1 567 ? 37.189 33.113 -37.975 1.00 29.20 567 LYS A CA 1
ATOM 4284 C C . LYS A 1 567 ? 37.060 33.408 -36.476 1.00 29.20 567 LYS A C 1
ATOM 4286 O O . LYS A 1 567 ? 36.352 34.368 -36.162 1.00 29.20 567 LYS A O 1
ATOM 4291 N N . PRO A 1 568 ? 37.691 32.632 -35.580 1.00 33.06 568 PRO A N 1
ATOM 4292 C CA . PRO A 1 568 ? 37.547 32.828 -34.140 1.00 33.06 568 PRO A CA 1
ATOM 4293 C C . PRO A 1 568 ? 38.315 34.071 -33.658 1.00 33.06 568 PRO A C 1
ATOM 4295 O O . PRO A 1 568 ? 39.284 34.497 -34.290 1.00 33.06 568 PRO A O 1
ATOM 4298 N N . SER A 1 569 ? 37.857 34.679 -32.558 1.00 37.62 569 SER A N 1
ATOM 4299 C CA . SER A 1 569 ? 38.582 35.739 -31.841 1.00 37.62 569 SER A CA 1
ATOM 4300 C C . SER A 1 569 ? 39.737 35.153 -31.024 1.00 37.62 569 SER A C 1
ATOM 4302 O O . SER A 1 569 ? 39.598 34.054 -30.496 1.00 37.62 569 SER A O 1
ATOM 4304 N N . GLU A 1 570 ? 40.836 35.903 -30.876 1.00 37.78 570 GLU A N 1
ATOM 4305 C CA . GLU A 1 570 ? 42.125 35.441 -30.315 1.00 37.78 570 GLU A CA 1
ATOM 4306 C C . GLU A 1 570 ? 42.103 34.966 -28.842 1.00 37.78 570 GLU A C 1
ATOM 4308 O O . GLU A 1 570 ? 43.095 34.398 -28.401 1.00 37.78 570 GLU A O 1
ATOM 4313 N N . ASP A 1 571 ? 40.988 35.104 -28.110 1.00 38.19 571 ASP A N 1
ATOM 4314 C CA . ASP A 1 571 ? 40.901 34.804 -26.666 1.00 38.19 571 ASP A CA 1
ATOM 4315 C C . ASP A 1 571 ? 39.895 33.686 -26.273 1.00 38.19 571 ASP A C 1
ATOM 4317 O O . ASP A 1 571 ? 39.539 33.584 -25.101 1.00 38.19 571 ASP A O 1
ATOM 4321 N N . CYS A 1 572 ? 39.411 32.836 -27.198 1.00 39.16 572 CYS A N 1
ATOM 4322 C CA . CYS A 1 572 ? 38.513 31.710 -26.847 1.00 39.16 572 CYS A CA 1
ATOM 4323 C C . CYS A 1 572 ? 39.266 30.364 -26.832 1.00 39.16 572 CYS A C 1
ATOM 4325 O O . CYS A 1 572 ? 39.922 30.020 -27.816 1.00 39.16 572 CYS A O 1
ATOM 4327 N N . ASN A 1 573 ? 39.154 29.597 -25.739 1.00 40.97 573 ASN A N 1
ATOM 4328 C CA . ASN A 1 573 ? 39.668 28.227 -25.633 1.00 40.97 573 ASN A CA 1
ATOM 4329 C C . ASN A 1 573 ? 38.538 27.222 -25.958 1.00 40.97 573 ASN A C 1
ATOM 4331 O O . ASN A 1 573 ? 37.586 27.146 -25.184 1.00 40.97 573 ASN A O 1
ATOM 4335 N N . PRO A 1 574 ? 38.608 26.471 -27.071 1.00 39.03 574 PRO A N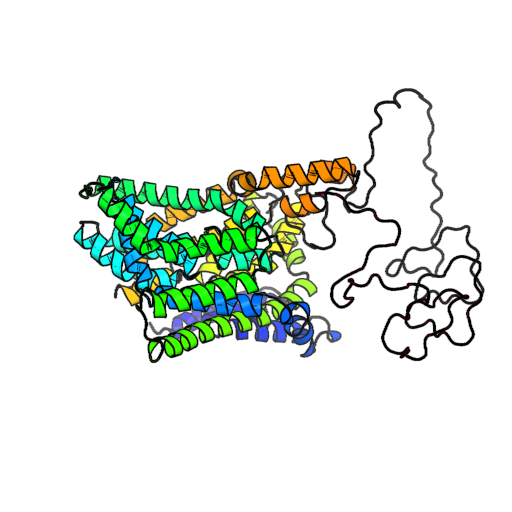 1
ATOM 4336 C CA . PRO A 1 574 ? 37.492 25.663 -27.571 1.00 39.03 574 PRO A CA 1
ATOM 4337 C C . PRO A 1 574 ? 37.247 24.342 -26.822 1.00 39.03 574 PRO A C 1
ATOM 4339 O O . PRO A 1 574 ? 36.282 23.655 -27.137 1.00 39.03 574 PRO A O 1
ATOM 4342 N N . ASP A 1 575 ? 38.065 23.984 -25.828 1.00 39.72 575 ASP A N 1
ATOM 4343 C CA . ASP A 1 575 ? 37.891 22.729 -25.078 1.00 39.72 575 ASP A CA 1
ATOM 4344 C C . ASP A 1 575 ? 36.726 22.767 -24.063 1.00 39.72 575 ASP A C 1
ATOM 4346 O O . ASP A 1 575 ? 36.302 21.717 -23.582 1.00 39.72 575 ASP A O 1
ATOM 4350 N N . PHE A 1 576 ? 36.186 23.950 -23.724 1.00 32.38 576 PHE A N 1
ATOM 4351 C CA . PHE A 1 576 ? 35.119 24.097 -22.724 1.00 32.38 576 PHE A CA 1
ATOM 4352 C C . PHE A 1 576 ? 34.155 25.261 -23.052 1.00 32.38 576 PHE A C 1
ATOM 4354 O O . PHE A 1 576 ? 34.402 26.403 -22.674 1.00 32.38 576 PHE A O 1
ATOM 4361 N N . GLY A 1 577 ? 33.018 24.958 -23.695 1.00 36.19 577 GLY A N 1
ATOM 4362 C CA . GLY A 1 577 ? 31.841 25.847 -23.797 1.00 36.19 577 GLY A CA 1
ATOM 4363 C C . GLY A 1 577 ? 31.652 26.622 -25.117 1.00 36.19 577 GLY A C 1
ATOM 4364 O O . GLY A 1 577 ? 32.551 26.717 -25.948 1.00 36.19 577 GLY A O 1
ATOM 4365 N N . GLU A 1 578 ? 30.443 27.170 -25.320 1.00 36.72 578 GLU A N 1
ATOM 4366 C CA . GLU A 1 578 ? 30.052 27.908 -26.534 1.00 36.72 578 GLU A CA 1
ATOM 4367 C C . GLU A 1 578 ? 30.709 29.304 -26.617 1.00 36.72 578 GLU A C 1
ATOM 4369 O O . GLU A 1 578 ? 30.496 30.164 -25.760 1.00 36.72 578 GLU A O 1
ATOM 4374 N N . CYS A 1 579 ? 31.467 29.579 -27.688 1.00 38.38 579 CYS A N 1
ATOM 4375 C CA . CYS A 1 579 ? 31.994 30.923 -27.956 1.00 38.38 579 CYS A CA 1
ATOM 4376 C C . CYS A 1 579 ? 30.897 31.827 -28.575 1.00 38.38 579 CYS A C 1
ATOM 4378 O O . CYS A 1 579 ? 30.265 31.440 -29.563 1.00 38.38 579 CYS A O 1
ATOM 4380 N N . PRO A 1 580 ? 30.690 33.065 -28.086 1.00 34.84 580 PRO A N 1
ATOM 4381 C CA . PRO A 1 580 ? 29.664 33.957 -28.622 1.00 34.84 580 PRO A CA 1
ATOM 4382 C C . PRO A 1 580 ? 30.032 34.536 -30.000 1.00 34.84 580 PRO A C 1
ATOM 4384 O O . PRO A 1 580 ? 31.198 34.663 -30.376 1.00 34.84 580 PRO A O 1
ATOM 4387 N N . ALA A 1 581 ? 29.008 34.942 -30.759 1.00 37.56 581 ALA A N 1
ATOM 4388 C CA . ALA A 1 581 ? 29.157 35.498 -32.104 1.00 37.56 581 ALA A CA 1
ATOM 4389 C C . ALA A 1 581 ? 29.963 36.827 -32.136 1.00 37.56 581 ALA A C 1
ATOM 4391 O O . ALA A 1 581 ? 29.915 37.6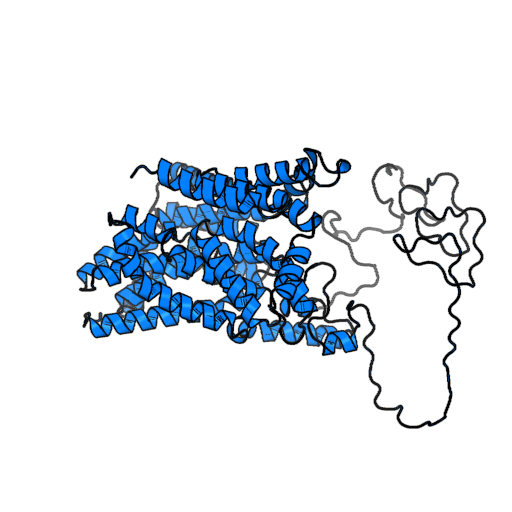04 -31.177 1.00 37.56 581 ALA A O 1
ATOM 4392 N N . PRO A 1 582 ? 30.626 37.174 -33.265 1.00 33.84 582 PRO A N 1
ATOM 4393 C CA . PRO A 1 582 ? 31.729 38.155 -33.333 1.00 33.84 582 PRO A CA 1
ATOM 4394 C C . PRO A 1 582 ? 31.400 39.626 -33.006 1.00 33.84 582 PRO A C 1
ATOM 4396 O O . PRO A 1 582 ? 32.268 40.488 -33.134 1.00 33.84 582 PRO A O 1
ATOM 4399 N N . SER A 1 583 ? 30.158 39.959 -32.651 1.00 34.53 583 SER A N 1
ATOM 4400 C CA . SER A 1 583 ? 29.696 41.340 -32.446 1.00 34.53 583 SER A CA 1
ATOM 4401 C C . SER A 1 583 ? 29.360 41.704 -30.994 1.00 34.53 583 SER A C 1
ATOM 4403 O O . SER A 1 583 ? 28.910 42.824 -30.752 1.00 34.53 583 SER A O 1
ATOM 4405 N N . ALA A 1 584 ? 29.559 40.806 -30.026 1.00 35.50 584 ALA A N 1
ATOM 4406 C CA . ALA A 1 584 ? 29.327 41.091 -28.609 1.00 35.50 584 ALA A CA 1
ATOM 4407 C C . ALA A 1 584 ? 30.626 41.543 -27.913 1.00 35.50 584 ALA A C 1
ATOM 4409 O O . ALA A 1 584 ? 31.652 40.878 -28.012 1.00 35.50 584 ALA A O 1
ATOM 4410 N N . LYS A 1 585 ? 30.595 42.676 -27.197 1.00 31.08 585 LYS A N 1
ATOM 4411 C CA . LYS A 1 585 ? 31.666 43.043 -26.253 1.00 31.08 585 LYS A CA 1
ATOM 4412 C C . LYS A 1 585 ? 31.387 42.380 -24.897 1.00 31.08 585 LYS A C 1
ATOM 4414 O O . LYS A 1 585 ? 30.242 42.469 -24.452 1.00 31.08 585 LYS A O 1
ATOM 4419 N N . PRO A 1 586 ? 32.386 41.768 -24.238 1.00 35.25 586 PRO A N 1
ATOM 4420 C CA . PRO A 1 586 ? 32.190 41.125 -22.941 1.00 35.25 586 PRO A CA 1
ATOM 4421 C C . PRO A 1 586 ? 31.876 42.160 -21.848 1.00 35.25 586 PRO A C 1
ATOM 4423 O O . PRO A 1 586 ? 32.408 43.273 -21.871 1.00 35.25 586 PRO A O 1
ATOM 4426 N N . SER A 1 587 ? 30.994 41.812 -20.906 1.00 37.81 587 SER A N 1
ATOM 4427 C CA . SER A 1 587 ? 30.772 42.589 -19.678 1.00 37.81 587 SER A CA 1
ATOM 4428 C C . SER A 1 587 ? 31.912 42.357 -18.684 1.00 37.81 587 SER A C 1
ATOM 4430 O O . SER A 1 587 ? 32.418 41.241 -18.600 1.00 37.81 587 SER A O 1
ATOM 4432 N N . GLU A 1 588 ? 32.275 43.381 -17.904 1.00 36.88 588 GLU A N 1
ATOM 4433 C CA . GLU A 1 588 ? 33.428 43.374 -16.979 1.00 36.88 588 GLU A CA 1
ATOM 4434 C C . GLU A 1 588 ? 33.355 42.336 -15.831 1.00 36.88 588 GLU A C 1
ATOM 4436 O O . GLU A 1 588 ? 34.349 42.157 -15.137 1.00 36.88 588 GLU A O 1
ATOM 4441 N N . ASP A 1 589 ? 32.245 41.600 -15.679 1.00 39.28 589 ASP A N 1
ATOM 4442 C CA . ASP A 1 589 ? 32.024 40.625 -14.596 1.00 39.28 589 ASP A CA 1
ATOM 4443 C C . ASP A 1 589 ? 31.990 39.134 -15.040 1.00 39.28 589 ASP A C 1
ATOM 4445 O O . ASP A 1 589 ? 31.494 38.296 -14.287 1.00 39.28 589 ASP A O 1
ATOM 4449 N N . CYS A 1 590 ? 32.490 38.745 -16.230 1.00 37.97 590 CYS A N 1
ATOM 4450 C CA . CYS A 1 590 ? 32.523 37.312 -16.614 1.00 37.97 590 CYS A CA 1
ATOM 4451 C C . CYS A 1 590 ? 33.752 36.581 -16.018 1.00 37.97 590 CYS A C 1
ATOM 4453 O O . CYS A 1 590 ? 34.892 36.999 -16.226 1.00 37.97 590 CYS A O 1
ATOM 4455 N N . ASN A 1 591 ? 33.521 35.476 -15.294 1.00 38.81 591 ASN A N 1
ATOM 4456 C CA . ASN A 1 591 ? 34.552 34.547 -14.810 1.00 38.81 591 ASN A CA 1
ATOM 4457 C C . ASN A 1 591 ? 34.613 33.322 -15.752 1.00 38.81 591 ASN A C 1
ATOM 4459 O O . ASN A 1 591 ? 33.632 32.582 -15.808 1.00 38.81 591 ASN A O 1
ATOM 4463 N N . PRO A 1 592 ? 35.715 33.093 -16.487 1.00 37.62 592 PRO A N 1
ATOM 4464 C CA . PRO A 1 592 ? 35.746 32.165 -17.622 1.00 37.62 592 PRO A CA 1
ATOM 4465 C C . PRO A 1 592 ? 35.796 30.670 -17.265 1.00 37.62 592 PRO A C 1
ATOM 4467 O O . PRO A 1 592 ? 35.727 29.851 -18.173 1.00 37.62 592 PRO A O 1
ATOM 4470 N N . ASP A 1 593 ? 35.885 30.294 -15.986 1.00 37.75 593 ASP A N 1
ATOM 4471 C CA . ASP A 1 593 ? 35.940 28.874 -15.602 1.00 37.75 593 ASP A CA 1
ATOM 4472 C C . ASP A 1 593 ? 34.555 28.249 -15.343 1.00 37.75 593 ASP A C 1
ATOM 4474 O O . ASP A 1 593 ? 34.431 27.027 -15.366 1.00 37.75 593 ASP A O 1
ATOM 4478 N N . PHE A 1 594 ? 33.504 29.050 -15.106 1.00 34.31 594 PHE A N 1
ATOM 4479 C CA . PHE A 1 594 ? 32.149 28.547 -14.829 1.00 34.31 594 PHE A CA 1
ATOM 4480 C C . PHE A 1 594 ? 31.063 29.582 -15.198 1.00 34.31 594 PHE A C 1
ATOM 4482 O O . PHE A 1 594 ? 30.786 30.487 -14.410 1.00 34.31 594 PHE A O 1
ATOM 4489 N N . GLY A 1 595 ? 30.397 29.415 -16.350 1.00 30.88 595 GLY A N 1
ATOM 4490 C CA . GLY A 1 595 ? 29.085 30.028 -16.639 1.00 30.88 595 GLY A CA 1
ATOM 4491 C C . GLY A 1 595 ? 28.935 30.743 -17.992 1.00 30.88 595 GLY A C 1
ATOM 4492 O O . GLY A 1 595 ? 29.875 31.333 -18.514 1.00 30.88 595 GLY A O 1
ATOM 4493 N N . GLU A 1 596 ? 27.714 30.706 -18.542 1.00 33.53 596 GLU A N 1
ATOM 4494 C CA . GLU A 1 596 ? 27.308 31.330 -19.813 1.00 33.53 596 GLU A CA 1
ATOM 4495 C C . GLU A 1 596 ? 27.449 32.870 -19.795 1.00 33.53 596 GLU A C 1
ATOM 4497 O O . GLU A 1 596 ? 26.789 33.562 -19.013 1.00 33.53 596 GLU A O 1
ATOM 4502 N N . CYS A 1 597 ? 28.257 33.449 -20.695 1.00 35.75 597 CYS A N 1
ATOM 4503 C CA . CYS A 1 597 ? 28.327 34.908 -20.856 1.00 35.75 597 CYS A CA 1
ATOM 4504 C C . CYS A 1 597 ? 27.171 35.413 -21.765 1.00 35.75 597 CYS A C 1
ATOM 4506 O O . CYS A 1 597 ? 27.092 35.083 -22.948 1.00 35.75 597 CYS A O 1
ATOM 4508 N N . ARG A 1 598 ? 26.284 36.277 -21.243 1.00 36.31 598 ARG A N 1
ATOM 4509 C CA . ARG A 1 598 ? 25.174 36.909 -22.001 1.00 36.31 598 ARG A CA 1
ATOM 4510 C C . ARG A 1 598 ? 25.643 37.915 -23.068 1.00 36.31 598 ARG A C 1
ATOM 4512 O O . ARG A 1 598 ? 26.570 38.691 -22.849 1.00 36.31 598 ARG A O 1
ATOM 4519 N N . ALA A 1 599 ? 24.886 38.029 -24.167 1.00 29.80 599 ALA A N 1
ATOM 4520 C CA . ALA A 1 599 ? 25.007 39.119 -25.145 1.00 29.80 599 ALA A CA 1
ATOM 4521 C C . ALA A 1 599 ? 24.310 40.425 -24.669 1.00 29.80 599 ALA A C 1
ATOM 4523 O O . ALA A 1 599 ? 23.151 40.389 -24.239 1.00 29.80 599 ALA A O 1
ATOM 4524 N N . PRO A 1 600 ? 24.943 41.612 -24.782 1.00 31.86 600 PRO A N 1
ATOM 4525 C CA . PRO A 1 600 ? 24.405 42.857 -24.234 1.00 31.86 600 PRO A CA 1
ATOM 4526 C C . PRO A 1 600 ? 23.473 43.568 -25.230 1.00 31.86 600 PRO A C 1
ATOM 4528 O O . PRO A 1 600 ? 23.915 44.397 -26.021 1.00 31.86 600 PRO A O 1
ATOM 4531 N N . SER A 1 601 ? 22.166 43.284 -25.197 1.00 31.50 601 SER A N 1
ATOM 4532 C CA . SER A 1 601 ? 21.151 44.220 -25.740 1.00 31.50 601 SER A CA 1
ATOM 4533 C C . SER A 1 601 ? 19.718 44.059 -25.203 1.00 31.50 601 SER A C 1
ATOM 4535 O O . SER A 1 601 ? 18.799 44.687 -25.728 1.00 31.50 601 SER A O 1
ATOM 4537 N N . ALA A 1 602 ? 19.491 43.301 -24.127 1.00 32.59 602 ALA A N 1
ATOM 4538 C CA . ALA A 1 602 ? 18.173 43.218 -23.497 1.00 32.59 602 AL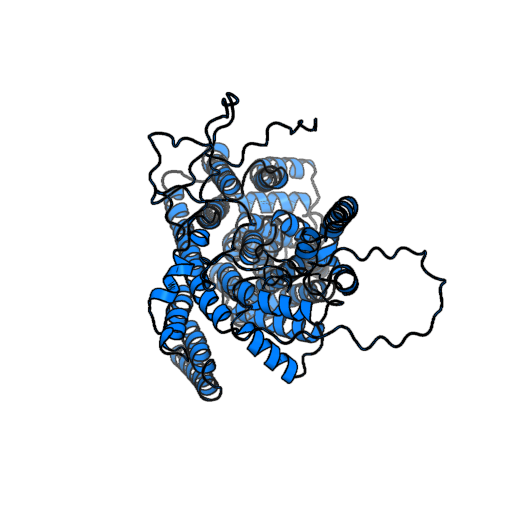A A CA 1
ATOM 4539 C C . ALA A 1 602 ? 18.033 44.274 -22.385 1.00 32.59 602 ALA A C 1
ATOM 4541 O O . ALA A 1 602 ? 18.724 44.212 -21.370 1.00 32.59 602 ALA A O 1
ATOM 4542 N N . LYS A 1 603 ? 17.132 45.250 -22.556 1.00 29.31 603 LYS A N 1
ATOM 4543 C CA . LYS A 1 603 ? 16.588 45.990 -21.405 1.00 29.31 603 LYS A CA 1
ATOM 4544 C C . LYS A 1 603 ? 15.612 45.060 -20.671 1.00 29.31 603 LYS A C 1
ATOM 4546 O O . LYS A 1 603 ? 14.816 44.417 -21.354 1.00 29.31 603 LYS A O 1
ATOM 4551 N N . PRO A 1 604 ? 15.658 44.974 -19.334 1.00 32.31 604 PRO A N 1
ATOM 4552 C CA . PRO A 1 604 ? 14.804 44.057 -18.593 1.00 32.31 604 PRO A CA 1
ATOM 4553 C C . PRO A 1 604 ? 13.336 44.488 -18.689 1.00 32.31 604 PRO A C 1
ATOM 4555 O O . PRO A 1 604 ? 13.024 45.679 -18.659 1.00 32.31 604 PRO A O 1
ATOM 4558 N N . PHE A 1 605 ? 12.440 43.507 -18.790 1.00 36.50 605 PHE A N 1
ATOM 4559 C CA . PHE A 1 605 ? 11.063 43.664 -18.327 1.00 36.50 605 PHE A CA 1
ATOM 4560 C C . PHE A 1 605 ? 11.127 43.704 -16.792 1.00 36.50 605 PHE A C 1
ATOM 4562 O O . PHE A 1 605 ? 11.812 42.866 -16.209 1.00 36.50 605 PHE A O 1
ATOM 4569 N N . GLU A 1 606 ? 10.479 44.676 -16.145 1.00 38.41 606 GLU A N 1
ATOM 4570 C CA . GLU A 1 606 ? 10.663 44.966 -14.706 1.00 38.41 606 GLU A CA 1
ATOM 4571 C C . GLU A 1 606 ? 10.262 43.825 -13.743 1.00 38.41 606 GLU A C 1
ATOM 4573 O O . GLU A 1 606 ? 10.611 43.910 -12.572 1.00 38.41 606 GLU A O 1
ATOM 4578 N N . ASP A 1 607 ? 9.642 42.733 -14.217 1.00 37.97 607 ASP A N 1
ATOM 4579 C CA . ASP A 1 607 ? 9.090 41.666 -13.361 1.00 37.97 607 ASP A CA 1
ATOM 4580 C C . ASP A 1 607 ? 9.607 40.225 -13.635 1.00 37.97 607 ASP A C 1
ATOM 4582 O O . ASP A 1 607 ? 9.036 39.276 -13.101 1.00 37.97 607 ASP A O 1
ATOM 4586 N N . CYS A 1 608 ? 10.679 39.995 -14.420 1.00 38.38 608 CYS A N 1
ATOM 4587 C CA . CYS A 1 608 ? 11.265 38.635 -14.551 1.00 38.38 608 CYS A CA 1
ATOM 4588 C C . CYS A 1 608 ? 12.427 38.441 -13.554 1.00 38.38 608 CYS A C 1
ATOM 4590 O O . CYS A 1 608 ? 13.472 39.082 -13.691 1.00 38.38 608 CYS A O 1
ATOM 4592 N N . ASN A 1 609 ? 12.256 37.556 -12.565 1.00 42.03 609 ASN A N 1
ATOM 4593 C CA . ASN A 1 609 ? 13.310 37.139 -11.634 1.00 42.03 609 ASN A CA 1
ATOM 4594 C C . ASN A 1 609 ? 14.044 35.895 -12.191 1.00 42.03 609 ASN A C 1
ATOM 4596 O O . ASN A 1 609 ? 13.414 34.845 -12.298 1.00 42.03 609 ASN A O 1
ATOM 4600 N N . PRO A 1 610 ? 15.339 35.981 -12.549 1.00 37.66 610 PRO A N 1
ATOM 4601 C CA . PRO A 1 610 ? 16.052 34.927 -13.277 1.00 37.66 610 PRO A CA 1
ATOM 4602 C C . PRO A 1 610 ? 16.453 33.696 -12.445 1.00 37.66 610 PRO A C 1
ATOM 4604 O O . PRO A 1 610 ? 17.019 32.767 -13.010 1.00 37.66 610 PRO A O 1
ATOM 4607 N N . ASP A 1 611 ? 16.150 33.648 -11.145 1.00 36.47 611 ASP A N 1
ATOM 4608 C CA . ASP A 1 611 ? 16.436 32.469 -10.309 1.00 36.47 611 ASP A CA 1
ATOM 4609 C C . ASP A 1 611 ? 15.448 31.300 -10.532 1.00 36.47 611 ASP A C 1
ATOM 4611 O O . ASP A 1 611 ? 15.668 30.204 -10.021 1.00 36.47 611 ASP A O 1
ATOM 4615 N N . PHE A 1 612 ? 14.367 31.499 -11.302 1.00 29.67 612 PHE A N 1
ATOM 4616 C CA . PHE A 1 612 ? 13.353 30.473 -11.580 1.00 29.67 612 PHE A CA 1
ATOM 4617 C C . PHE A 1 612 ? 12.921 30.468 -13.065 1.00 29.67 612 PHE A C 1
ATOM 4619 O O . PHE A 1 612 ? 11.882 31.020 -13.418 1.00 29.67 612 PHE A O 1
ATOM 4626 N N . GLY A 1 613 ? 13.695 29.798 -13.929 1.00 35.50 613 GLY A N 1
ATOM 4627 C CA . GLY A 1 613 ? 13.289 29.395 -15.291 1.00 35.50 613 GLY A CA 1
ATOM 4628 C C . GLY A 1 613 ? 13.546 30.391 -16.440 1.00 35.50 613 GLY A C 1
ATOM 4629 O O . GLY A 1 613 ? 13.919 31.545 -16.233 1.00 35.50 613 GLY A O 1
ATOM 4630 N N . GLU A 1 614 ? 13.362 29.917 -17.682 1.00 36.81 614 GLU A N 1
ATOM 4631 C CA . GLU A 1 614 ? 13.592 30.684 -18.920 1.00 36.81 614 GLU A CA 1
ATOM 4632 C C . GLU A 1 614 ? 12.542 31.795 -19.131 1.00 36.81 614 GLU A C 1
ATOM 4634 O O . GLU A 1 614 ? 11.339 31.533 -19.189 1.00 36.81 614 GLU A O 1
ATOM 4639 N N . CYS A 1 615 ? 12.983 33.048 -19.313 1.00 40.56 615 CYS A N 1
ATOM 4640 C CA . CYS A 1 615 ? 12.093 34.139 -19.735 1.00 40.56 615 CYS A CA 1
ATOM 4641 C C . CYS A 1 615 ? 11.846 34.044 -21.266 1.00 40.56 615 CYS A C 1
ATOM 4643 O O . CYS A 1 615 ? 12.799 33.857 -22.028 1.00 40.56 615 CYS A O 1
ATOM 4645 N N . PRO A 1 616 ? 10.604 34.219 -21.756 1.00 38.38 616 PRO A N 1
ATOM 4646 C CA . PRO A 1 616 ? 10.261 33.980 -23.158 1.00 38.38 616 PRO A CA 1
ATOM 4647 C C . PRO A 1 616 ? 10.857 35.015 -24.127 1.00 38.38 616 PRO A C 1
ATOM 4649 O O . PRO A 1 616 ? 11.118 36.169 -23.776 1.00 38.38 616 PRO A O 1
ATOM 4652 N N . ALA A 1 617 ? 11.020 34.605 -25.390 1.00 42.94 617 ALA A N 1
ATOM 4653 C CA . ALA A 1 617 ? 11.533 35.458 -26.459 1.00 42.94 617 ALA A CA 1
ATOM 4654 C C . ALA A 1 617 ? 10.589 36.647 -26.777 1.00 42.94 617 ALA A C 1
ATOM 4656 O O . ALA A 1 617 ? 9.369 36.522 -26.635 1.00 42.94 617 ALA A O 1
ATOM 4657 N N . PRO A 1 618 ? 11.107 37.782 -27.299 1.00 36.28 618 PRO A N 1
ATOM 4658 C CA . PRO A 1 618 ? 10.371 39.053 -27.428 1.00 36.28 618 PRO A CA 1
ATOM 4659 C C . PRO A 1 618 ? 9.121 39.047 -28.332 1.00 36.28 618 PRO A C 1
ATOM 4661 O O . PRO A 1 618 ? 8.450 40.070 -28.451 1.00 36.28 618 PRO A O 1
ATOM 4664 N N . SER A 1 619 ? 8.827 37.941 -29.021 1.00 36.41 619 SER A N 1
ATOM 4665 C CA . SER A 1 619 ? 7.732 37.801 -29.988 1.00 36.41 619 SER A CA 1
ATOM 4666 C C . SER A 1 619 ? 6.560 36.930 -29.512 1.00 36.41 619 SER A C 1
ATOM 4668 O O . SER A 1 619 ? 5.585 36.787 -30.254 1.00 36.41 619 SER A O 1
ATOM 4670 N N . ALA A 1 620 ? 6.602 36.373 -28.298 1.00 35.69 620 ALA A N 1
ATOM 4671 C CA . ALA A 1 620 ? 5.489 35.600 -27.751 1.00 35.69 620 ALA A CA 1
ATOM 4672 C C . ALA A 1 620 ? 4.342 36.525 -27.297 1.00 35.69 620 ALA A C 1
ATOM 4674 O O . ALA A 1 620 ? 4.547 37.451 -26.513 1.00 35.69 620 ALA A O 1
ATOM 4675 N N . LYS A 1 621 ? 3.119 36.282 -27.785 1.00 35.03 621 LYS A N 1
ATOM 4676 C CA . LYS A 1 621 ? 1.897 36.881 -27.224 1.00 35.03 621 LYS A CA 1
ATOM 4677 C C . LYS A 1 621 ? 1.306 35.930 -26.177 1.00 35.03 621 LYS A C 1
ATOM 4679 O O . LYS A 1 621 ? 1.298 34.728 -26.438 1.00 35.03 621 LYS A O 1
ATOM 4684 N N . PRO A 1 622 ? 0.783 36.435 -25.048 1.00 38.03 622 PRO A N 1
ATOM 4685 C CA . PRO A 1 622 ? 0.126 35.590 -24.056 1.00 38.03 622 PRO A CA 1
ATOM 4686 C C . PRO A 1 622 ? -1.178 35.006 -24.624 1.00 38.03 622 PRO A C 1
ATOM 4688 O O . PRO A 1 622 ? -1.898 35.699 -25.349 1.00 38.03 622 PRO A O 1
ATOM 4691 N N . SER A 1 623 ? -1.481 33.745 -24.301 1.00 34.72 623 SER A N 1
ATOM 4692 C CA . SER A 1 623 ? -2.830 33.189 -24.441 1.00 34.72 623 SER A CA 1
ATOM 4693 C C . SER A 1 623 ? -3.684 33.685 -23.275 1.00 34.72 623 SER A C 1
ATOM 4695 O O . SER A 1 623 ? -3.267 33.581 -22.124 1.00 34.72 623 SER A O 1
ATOM 4697 N N . GLU A 1 624 ? -4.854 34.248 -23.569 1.00 36.34 624 GLU A N 1
ATOM 4698 C CA . GLU A 1 624 ? -5.881 34.512 -22.558 1.00 36.34 624 GLU A CA 1
ATOM 4699 C C . GLU A 1 624 ? -6.614 33.198 -22.264 1.00 36.34 624 GLU A C 1
ATOM 4701 O O . GLU A 1 624 ? -7.595 32.902 -22.936 1.00 36.34 624 GLU A O 1
ATOM 4706 N N . ASP A 1 625 ? -6.095 32.403 -21.327 1.00 30.38 625 ASP A N 1
ATOM 4707 C CA . ASP A 1 625 ? -6.833 31.393 -20.549 1.00 30.38 625 ASP A CA 1
ATOM 4708 C C . ASP A 1 625 ? -6.082 31.084 -19.244 1.00 30.38 625 ASP A C 1
ATOM 4710 O O . ASP A 1 625 ? -4.850 30.847 -19.313 1.00 30.38 625 ASP A O 1
#

Radius of gyration: 29.73 Å; Cα contacts (8 Å, |Δi|>4): 765; chains: 1; bounding box: 73×73×91 Å

Mean predicted aligned error: 15.16 Å

Sequence (625 aa):
MSKGRKVAIVAAAVAAVGALAGFGSWLLALFVLLAALGVPLFAIMGGGAQLAWLTHSEVQYHHLRFIAPTVLDAHFSDSPILVTIPLFTLVGYVLAEAKTPDRLVRGARCVLGWLPGGLAIVAVIASAVFTLLTGGSGVTIIAVGGLLYPALRKQGYSDSFSLGLVTSGGSVGLLLPYSLPLLIFALVAHVDFVKAFKAVILPGAFVILLLALYAAYVGIKERIPRERMSVQEVFEALWALKWELLIPVILLVGLGTGLASIDEAAALVAAYTIIIEFFVYRDLSLKKDLPRIVMASMSMAGAIIIILAMANALMNFVVDQRIPNDLLNLMLEAGIERRWEFLLVMNVFLLILGMVMEGFSAIFVAVPLILPFVADLGMRLPDEAMSPFQLGMIFILNLELAYCMPPLGLNLFIASSRFNRPVASLYRVVLPFAGVLLFALLVVSYVPWISNAAIQADIDELRMRAEQHGIPPRDAWMLECVQADPTDPRPCTREDRARFGEDGRGTAVLNRPDAAEHGGDGDDTNAPQGAPTEDCNPDFGECPAPSAKPSEDCNPDFGECPAPRAKPSEDCNPDFGECPAPSAKPSEDCNPDFGECRAPSAKPFEDCNPDFGECPAPSAKPSED

Secondary structure (DSSP, 8-state):
--HHHHHHHHHHHHHHHHTSSHHHHHHHHHHHHHHHTT--HHHHHHHHHHHHHHT-SSGGG--GGGGHHHHS-HHHHT-THHHHHHHHHHHHHHHHHTTHHHHHHHHHHHHHTTSTTHHHHHHHHHHHHHHHHH--HHHHHHHHHHHHHHHHHHHT--HHHHHHHHHHHTTGGGGSTT-HHHHHHHHHTT--HHHHHHHHHHHHHHHHHHHHHHHHHHHHHTTPPPPPP-HHHHHHHHHHHTTTTHHHHHHHHHHHTTSS-HHHHHHHHHHHHHHIIIIIS--S-TTTHHHHHHHHHHHHHHHHHHHHHHHHHHHHHHHHTTHHHHHHHHHHHTT--SHHHHHHHHHHHHHHHHHHS-HHHHHHHHHHHHHHHHHHHHHH-GGG---HHHHHHHHHHHHHHHHHSTTT-HHHHHHHHHHT--HHHHHHHHHHHHHHHHHHHHHHHH-THHHHTTTHHHHHHHHHHHHHHTS--HHHHHHHS--S-TTSPPP-SHHHHHHH-TTS-S------S----------------PPPPTT--GGGSPPPPTTPPPPTT--TTSSPPPPS--PPPTT--TTSSPPPPTTPPPPTT--TTSSPPPPS--PPPTT--TTSSPPPPTTPPPP--

Foldseek 3Di:
DDLVVVLVVLLVVQCVQLVPDDDVSNLVSVLVSCLSVVPQLLCSLQVSLLVCQCSDPDNVSNDSCLLVCQLVPPCLVVDLLLLLQLLLQLQLLLCLLFCVLVLQLLLQCLVQLQAQLRLLLSLLVSLLLSCLSNLFLLSSLQRNVLVSLVVCVVQQADNLQSLQSSLLSSQLNCLAQNRPLLVLLCVLLVHDSVLLNLLSHLLSVVLSVLSSVVSSVSSVVRVGDGDDNDPVSNVVSCVVCVLVVCLVVLVCCCVVVVVHDSSRSSVVSSVSSCCCRCPPVNRDDPPPVVVVSSVVSVVVSVSLSSLLSSLSSSLSSCVVVPVLVVVLVVCVVVVVLDLVSVLVVLLVVLLVLLLSDDSSSSSSNVSSSCLLNLQVSLLVVLVPFAFSSLVSSLNSLSNSLSLQAPDRRVSLVSSCVSVVHPSVVSRVSNVVVSVSSVVSSVCSSVPVCSSCVSCVVVLVVLVVVCVVVQAQSQVSQNGRHRHPDNVQRFDRHPVCCVQQNRSNPRRGPPPPVPPPDDDDDDDPPDDDPDDDDPDDDVPADDDDDPPDDDDPDDDRPDDDDDDPDDDDDPPDDPPDDDDDDPPADFDPPDDPPDDDTDGPDDDDDPPDDPVDDDDDDPPDDDDDD

Solvent-accessible surface area (backbone atoms only — not comparable to full-atom values): 34840 Å² total; per-residue (Å²): 134,62,72,67,60,56,47,51,49,52,39,50,51,37,45,55,56,17,72,71,50,65,87,66,25,44,56,53,22,48,48,53,37,43,54,70,72,65,51,59,64,35,57,48,31,36,50,45,30,51,51,49,34,57,61,40,96,50,76,91,50,51,44,86,63,76,42,46,63,56,45,70,23,65,78,53,72,72,31,56,58,79,57,24,51,37,32,42,37,38,38,14,47,52,44,59,75,32,61,49,49,60,42,42,42,48,28,34,33,39,73,37,20,50,39,68,18,11,68,50,34,21,46,42,51,32,22,17,55,47,6,25,64,33,52,30,36,63,57,24,32,56,46,40,23,61,56,45,40,62,51,39,46,73,63,62,48,53,70,49,58,34,52,21,50,35,37,48,19,9,31,56,5,46,45,35,59,79,6,51,58,48,49,52,44,24,58,71,66,75,44,64,51,71,58,44,33,43,18,30,47,53,51,28,50,49,49,51,49,54,52,34,52,52,30,24,51,51,20,56,76,70,64,45,82,63,45,81,70,47,71,69,57,30,52,54,31,46,65,73,33,50,69,69,63,40,50,66,49,53,47,48,49,27,53,71,70,66,76,30,55,72,35,54,39,23,49,51,49,30,53,49,48,52,47,42,41,44,71,70,70,51,64,44,47,75,86,68,45,45,62,54,46,48,55,56,22,46,54,52,32,52,52,50,52,49,32,49,40,16,33,42,25,28,45,54,53,44,60,73,68,39,48,48,59,55,53,49,50,53,40,45,74,72,66,52,84,46,71,69,53,50,52,50,54,49,51,54,50,44,28,56,46,21,21,76,36,58,65,68,63,34,43,60,52,48,47,66,57,45,43,50,42,50,13,52,48,22,69,76,38,30,95,68,41,48,24,49,51,40,52,48,53,45,51,48,46,28,34,42,34,11,22,48,34,75,94,51,10,54,31,43,55,49,41,18,66,71,69,75,44,62,52,78,64,46,46,70,36,22,46,65,58,41,49,53,45,48,52,44,42,52,50,54,63,76,37,56,61,49,28,41,61,65,42,46,68,62,39,53,50,39,40,53,53,20,60,76,69,71,46,76,43,43,76,26,27,59,60,53,16,38,57,72,44,86,89,66,48,48,49,42,39,65,67,48,24,72,38,15,35,79,72,42,75,45,70,70,70,75,82,66,96,79,75,85,84,80,88,74,94,74,92,74,94,73,76,85,82,74,79,80,69,97,84,74,69,73,93,81,54,85,82,80,68,98,83,70,81,82,68,99,83,75,64,91,91,64,80,87,83,77,77,101,82,79,80,84,68,99,85,72,67,82,92,70,72,90,81,78,67,97,84,59,74,86,64,99,83,73,55,93,89,72,76,88,80,79,73,86,78,80,78,79,65,97,82,75,66,78,92,71,68,87,78,81,65,99,82,73,78,84,76,94,123

pLDDT: mean 73.83, std 21.73, range [22.19, 96.06]

Nearest PDB structures (foldseek):
  7qha-assembly1_B  TM=9.209E-01  e=2.379E-17  Photobacterium profundum SS9
  8y4x-assembly1_A  TM=9.099E-01  e=7.093E-17  Fusobacterium nucleatum
  8thi-assembly1_A  TM=8.508E-01  e=1.548E-16  Haemophilus influenzae Rd KW20
  8irs-assembly1_R  TM=1.512E-01  e=9.208E+00  Escherichia coli